Protein AF-0000000076344707 (afdb_homodimer)

Organism: Vanrija humicola (NCBI:txid5417)

Solvent-accessible surface area (backbone atoms only — not comparable to full-atom values): 35032 Å² total; per-residue (Å²): 105,74,56,38,76,46,69,75,68,58,47,36,34,39,40,29,72,68,40,66,71,49,51,37,58,53,41,50,74,71,68,38,60,19,26,30,36,29,16,34,78,44,71,69,40,45,52,50,49,52,52,50,35,61,63,51,31,65,83,36,39,41,46,76,44,46,71,35,41,79,59,27,38,48,68,54,51,52,51,52,50,53,50,38,58,75,49,60,41,52,23,35,33,18,42,28,39,49,30,15,40,38,39,39,31,56,49,21,52,75,68,69,32,55,28,40,35,32,52,47,55,35,61,24,52,70,30,20,30,60,48,59,30,25,54,94,88,36,81,43,75,50,74,40,79,73,38,34,35,57,29,36,43,37,26,44,65,57,45,47,75,54,49,65,86,52,46,53,26,27,48,43,40,23,43,46,31,20,58,36,34,56,60,24,85,55,40,45,63,54,49,44,8,25,24,49,42,33,42,28,44,31,55,52,17,52,59,49,31,68,80,35,63,63,38,64,54,34,48,32,33,35,48,46,22,11,47,44,17,13,39,35,48,50,61,32,65,72,30,61,47,57,49,47,38,49,50,44,28,72,75,68,66,32,58,65,42,54,43,39,40,31,40,39,22,30,38,42,8,52,26,34,66,58,31,43,69,41,40,51,52,50,14,59,45,67,70,49,92,53,59,44,24,54,49,47,46,53,46,38,56,72,70,66,48,68,56,24,38,41,83,60,64,54,53,78,84,47,43,64,56,50,19,54,60,60,41,46,76,87,67,80,44,65,41,81,74,44,46,70,60,43,33,52,42,47,50,28,30,34,74,45,49,77,49,58,80,70,103,73,55,39,76,45,69,77,69,58,46,34,33,39,39,29,73,68,39,67,74,47,50,37,58,52,41,51,76,68,67,40,60,19,24,29,36,28,16,35,79,43,73,69,41,45,52,49,50,53,52,49,35,61,65,51,30,66,84,36,40,40,47,79,44,47,71,37,41,80,58,29,37,47,68,54,51,52,52,52,50,52,51,38,58,74,49,59,40,51,22,36,33,19,41,29,41,51,30,15,40,38,38,41,32,57,49,23,53,76,70,69,31,54,29,39,32,32,52,47,56,37,60,23,54,68,30,20,30,61,46,59,28,24,52,94,86,35,81,44,75,51,74,41,78,72,37,34,34,58,29,36,42,39,27,42,65,57,45,48,75,53,48,67,86,54,46,53,26,27,48,42,39,23,43,48,30,20,58,36,32,55,60,25,86,55,41,46,62,54,50,45,10,24,25,48,43,32,40,28,43,30,56,52,17,53,59,50,32,70,81,35,64,64,39,64,54,35,48,31,31,34,48,45,22,12,47,44,18,12,41,34,50,51,61,31,64,73,30,62,47,55,50,46,40,49,50,44,26,74,74,66,66,34,59,66,43,54,43,39,40,31,40,39,22,30,39,42,8,51,26,34,67,57,33,44,70,43,39,50,52,50,16,61,42,66,70,50,91,53,59,46,24,53,49,47,46,51,49,38,56,72,69,66,48,67,57,24,40,42,84,62,64,54,53,76,85,48,44,62,56,51,19,54,58,62,42,47,77,86,68,77,44,63,39,80,74,43,46,69,59,41,33,53,43,48,51,28,31,33,75,45,50,76,49,59,81,71

Radius of gyration: 26.64 Å; Cα contacts (8 Å, |Δi|>4): 1544; chains: 2; bounding box: 60×80×66 Å

Sequence (716 aa):
MHPFTFEAHIPRTIFGQGTLKQVGEEVKRLGSRRVLLITQDNERQLALAHKVRDIIGADNVAGICADAVMHTPEEVTTKALAYAKSVNADGVVSLGGGSTVGLAKALAVRTGWPHVAVPTTYAGSEATTVLGETVNGLKTTRSDPKILPNTIVYDVDLTLGMPAFLTFPSGINALAHYVEALYSPALNPIIEGVALSGTTEMYSALIKLKDAPTDVDARAEALGGAFAAGVCLAHVGMGLHHKLCHTLGGSFGLPHAETHTVVLPHAMGYNYSAAKGAMQKIERAIGTSEKAPQAFWDFEKKLGTPTSLKELGLKKEDLAKAADLASKAQYPNPAPLDREKLLTLLENAWEGNPPAIMMHPFTFEAHIPRTIFGQGTLKQVGEEVKRLGSRRVLLITQDNERQLALAHKVRDIIGADNVAGICADAVMHTPEEVTTKALAYAKSVNADGVVSLGGGSTVGLAKALAVRTGWPHVAVPTTYAGSEATTVLGETVNGLKTTRSDPKILPNTIVYDVDLTLGMPAFLTFPSGINALAHYVEALYSPALNPIIEGVALSGTTEMYSALIKLKDAPTDVDARAEALGGAFAAGVCLAHVGMGLHHKLCHTLGGSFGLPHAETHTVVLPHAMGYNYSAAKGAMQKIERAIGTSEKAPQAFWDFEKKLGTPTSLKELGLKKEDLAKAADLASKAQYPNPAPLDREKLLTLLENAWEGNPPAIM

InterPro domains:
  IPR001670 Alcohol dehydrogenase, iron-type/glycerol dehydrogenase GldA [PF00465] (12-155)
  IPR034786 Maleylacetate reductase [cd08177] (11-350)
  IPR039697 Iron-type alcohol dehydrogenase-like [PTHR11496] (11-350)
  IPR056798 Fe-containing alcohol dehydrogenase-like, C-terminal [PF25137] (170-350)

Foldseek 3Di:
DADADFDAQFAAEAADAPLLLCLLVVCVVQPWQEEEEFAAPDDVTVVVVVVSCVSNDVRRHLYYHRQQDPQAEPVSLVVVLVSCVVSVGQAYEFEEADSRLQSRLSNCLVRVHAYEYEYLALRLLLGAQKHWHQDPNDIDMDGDSSSHHNYYYYHLVSNLPPDLQRHPLSLLLLLLLLLQLLQFSNNDPVLVVLSLLLLLQSLVLLLVCLVPVRPSVSSSSSNVSSNSSSSSPRTTDGDLLVLLLCLCCSVPVFDRSLSSLQQRLQLCLLLCVLPVVSQVSSCVSNVHPDGNSQVSLVSCVSSVGDHAVQVRPDDPVCLLVSLVSSLPDFDDDSDRRDSVSSSVSNVCRHVRHGHHRD/DADADFDAQFAAEAADAPLLLCLLVVCVVQPWQEEEEFAAPDDVGVVVVVVSCVSNDVRRHLYYHRQFDPQAEPVSLVVVLVVCVVSVGQAYEFGEADSRLQSRLSNCLVRVHAYEYEYLALRLLLGAQKHWHQDPNDIDMDGDSSSHHNYYYYHLVSNLPPDLQRHQLSLLLLLLLLLQLLQFSNNDPVLVVLSLLLLLQSLVLLLVCLVPVRPSVSSSSSNVSSNSSSSSPRRGDGDLLVLLLCLCCSVPVFDRSLSSLQQRLQLCLQLCVLPVVSQVSSCVSNVHPDGNSQVSLVSCVSSVGDHAVQVRPDDPVCLLVSLVSSLPDFDDDSDRRDSVSSSVSNVCSHVRHGHHRD

pLDDT: mean 96.67, std 3.14, range [77.31, 98.94]

Structure (mmCIF, N/CA/C/O backbone):
data_AF-0000000076344707-model_v1
#
loop_
_entity.id
_entity.type
_entity.pdbx_description
1 polymer 'Uncharacterized protein'
#
loop_
_atom_site.group_PDB
_atom_site.id
_atom_site.type_symbol
_atom_site.label_atom_id
_atom_site.label_alt_id
_atom_site.label_comp_id
_atom_site.label_asym_id
_atom_site.label_entity_id
_atom_site.label_seq_id
_atom_site.pdbx_PDB_ins_code
_atom_site.Cartn_x
_atom_site.Cartn_y
_atom_site.Cartn_z
_atom_site.occupancy
_atom_site.B_iso_or_equiv
_atom_site.auth_seq_id
_atom_site.auth_comp_id
_atom_site.auth_asym_id
_atom_site.auth_atom_id
_atom_site.pdbx_PDB_model_num
ATOM 1 N N . MET A 1 1 ? -15.539 1.308 6.672 1 87.31 1 MET A N 1
ATOM 2 C CA . MET A 1 1 ? -14.367 0.447 6.57 1 87.31 1 MET A CA 1
ATOM 3 C C . MET A 1 1 ? -14.328 -0.561 7.715 1 87.31 1 MET A C 1
ATOM 5 O O . MET A 1 1 ? -14.562 -0.203 8.867 1 87.31 1 MET A O 1
ATOM 9 N N . HIS A 1 2 ? -14.102 -1.8 7.398 1 90 2 HIS A N 1
ATOM 10 C CA . HIS A 1 2 ? -14.055 -2.867 8.391 1 90 2 HIS A CA 1
ATOM 11 C C . HIS A 1 2 ? -12.695 -2.916 9.078 1 90 2 HIS A C 1
ATOM 13 O O . HIS A 1 2 ? -11.68 -2.543 8.492 1 90 2 HIS A O 1
ATOM 19 N N . PRO A 1 3 ? -12.719 -3.281 10.445 1 96.62 3 PRO A N 1
ATOM 20 C CA . PRO A 1 3 ? -11.43 -3.469 11.125 1 96.62 3 PRO A CA 1
ATOM 21 C C . PRO A 1 3 ? -10.547 -4.504 10.438 1 96.62 3 PRO A C 1
ATOM 23 O O . PRO A 1 3 ? -11.055 -5.465 9.852 1 96.62 3 PRO A O 1
ATOM 26 N N . PHE A 1 4 ? -9.297 -4.309 10.508 1 97.5 4 PHE A N 1
ATOM 27 C CA . PHE A 1 4 ? -8.375 -5.262 9.898 1 97.5 4 PHE A CA 1
ATOM 28 C C . PHE A 1 4 ? -7.031 -5.242 10.617 1 97.5 4 PHE A C 1
ATOM 30 O O . PHE A 1 4 ? -6.715 -4.289 11.336 1 97.5 4 PHE A O 1
ATOM 37 N N . THR A 1 5 ? -6.273 -6.266 10.641 1 97.81 5 THR A N 1
ATOM 38 C CA . THR A 1 5 ? -4.836 -6.367 10.883 1 97.81 5 THR A CA 1
ATOM 39 C C . THR A 1 5 ? -4.098 -6.715 9.594 1 97.81 5 THR A C 1
ATOM 41 O O . THR A 1 5 ? -4.477 -7.652 8.883 1 97.81 5 THR A O 1
ATOM 44 N N . PHE A 1 6 ? -3.148 -5.938 9.227 1 98.06 6 PHE A N 1
ATOM 45 C CA . PHE A 1 6 ? -2.467 -6.102 7.949 1 98.06 6 PHE A CA 1
ATOM 46 C C . PHE A 1 6 ? -0.962 -6.23 8.148 1 98.06 6 PHE A C 1
ATOM 48 O O . PHE A 1 6 ? -0.353 -5.422 8.852 1 98.06 6 PHE A O 1
ATOM 55 N N . GLU A 1 7 ? -0.339 -7.211 7.652 1 97.69 7 GLU A N 1
ATOM 56 C CA . GLU A 1 7 ? 1.101 -7.418 7.523 1 97.69 7 GLU A CA 1
ATOM 57 C C . GLU A 1 7 ? 1.497 -7.648 6.066 1 97.69 7 GLU A C 1
ATOM 59 O O . GLU A 1 7 ? 1.051 -8.609 5.441 1 97.69 7 GLU A O 1
ATOM 64 N N . ALA A 1 8 ? 2.32 -6.812 5.559 1 97.44 8 ALA A N 1
ATOM 65 C CA . ALA A 1 8 ? 2.67 -6.859 4.141 1 97.44 8 ALA A CA 1
ATOM 66 C C . ALA A 1 8 ? 3.691 -7.961 3.863 1 97.44 8 ALA A C 1
ATOM 68 O O . ALA A 1 8 ? 4.746 -8.008 4.496 1 97.44 8 ALA A O 1
ATOM 69 N N . HIS A 1 9 ? 3.406 -8.852 3.008 1 97.12 9 HIS A N 1
ATOM 70 C CA . HIS A 1 9 ? 4.297 -9.875 2.473 1 97.12 9 HIS A CA 1
ATOM 71 C C . HIS A 1 9 ? 4.453 -9.742 0.962 1 97.12 9 HIS A C 1
ATOM 73 O O . HIS A 1 9 ? 3.799 -10.453 0.198 1 97.12 9 HIS A O 1
ATOM 79 N N . ILE A 1 10 ? 5.332 -8.875 0.527 1 97.94 10 ILE A N 1
ATOM 80 C CA . ILE A 1 10 ? 5.59 -8.586 -0.88 1 97.94 10 ILE A CA 1
ATOM 81 C C . ILE A 1 10 ? 7.09 -8.641 -1.153 1 97.94 10 ILE A C 1
ATOM 83 O O . ILE A 1 10 ? 7.855 -7.844 -0.611 1 97.94 10 ILE A O 1
ATOM 87 N N . PRO A 1 11 ? 7.613 -9.547 -1.947 1 97.75 11 PRO A N 1
ATOM 88 C CA . PRO A 1 11 ? 9.047 -9.656 -2.217 1 97.75 11 PRO A CA 1
ATOM 89 C C . PRO A 1 11 ? 9.594 -8.445 -2.977 1 97.75 11 PRO A C 1
ATOM 91 O O . PRO A 1 11 ? 8.836 -7.746 -3.656 1 97.75 11 PRO A O 1
ATOM 94 N N . ARG A 1 12 ? 10.922 -8.203 -2.758 1 98.44 12 ARG A N 1
ATOM 95 C CA . ARG A 1 12 ? 11.586 -7.316 -3.705 1 98.44 12 ARG A CA 1
ATOM 96 C C . ARG A 1 12 ? 11.297 -7.734 -5.145 1 98.44 12 ARG A C 1
ATOM 98 O O . ARG A 1 12 ? 11.367 -8.914 -5.477 1 98.44 12 ARG A O 1
ATOM 105 N N . THR A 1 13 ? 10.891 -6.773 -6.004 1 98.75 13 THR A N 1
ATOM 106 C CA . THR A 1 13 ? 10.414 -7.113 -7.34 1 98.75 13 THR A CA 1
ATOM 107 C C . THR A 1 13 ? 11.086 -6.238 -8.391 1 98.75 13 THR A C 1
ATOM 109 O O . THR A 1 13 ? 11.055 -5.008 -8.297 1 98.75 13 THR A O 1
ATOM 112 N N . ILE A 1 14 ? 11.758 -6.883 -9.273 1 98.75 14 ILE A N 1
ATOM 113 C CA . ILE A 1 14 ? 12.312 -6.234 -10.453 1 98.75 14 ILE A CA 1
ATOM 114 C C . ILE A 1 14 ? 11.43 -6.527 -11.672 1 98.75 14 ILE A C 1
ATOM 116 O O . ILE A 1 14 ? 11.109 -7.684 -11.945 1 98.75 14 ILE A O 1
ATOM 120 N N . PHE A 1 15 ? 11 -5.484 -12.344 1 98.69 15 PHE A N 1
ATOM 121 C CA . PHE A 1 15 ? 10.047 -5.637 -13.445 1 98.69 15 PHE A CA 1
ATOM 122 C C . PHE A 1 15 ? 10.5 -4.84 -14.664 1 98.69 15 PHE A C 1
ATOM 124 O O . PHE A 1 15 ? 10.906 -3.686 -14.539 1 98.69 15 PHE A O 1
ATOM 131 N N . GLY A 1 16 ? 10.453 -5.445 -15.789 1 98.38 16 GLY A N 1
ATOM 132 C CA . GLY A 1 16 ? 10.734 -4.738 -17.031 1 98.38 16 GLY A CA 1
ATOM 133 C C . GLY A 1 16 ? 11.023 -5.668 -18.203 1 98.38 16 GLY A C 1
ATOM 134 O O . GLY A 1 16 ? 10.688 -6.852 -18.156 1 98.38 16 GLY A O 1
ATOM 135 N N . GLN A 1 17 ? 11.508 -5.145 -19.297 1 98 17 GLN A N 1
ATOM 136 C CA . GLN A 1 17 ? 12.023 -5.898 -20.438 1 98 17 GLN A CA 1
ATOM 137 C C . GLN A 1 17 ? 13.531 -6.113 -20.312 1 98 17 GLN A C 1
ATOM 139 O O . GLN A 1 17 ? 14.266 -5.191 -19.953 1 98 17 GLN A O 1
ATOM 144 N N . GLY A 1 18 ? 13.922 -7.281 -20.5 1 97.94 18 GLY A N 1
ATOM 145 C CA . GLY A 1 18 ? 15.344 -7.578 -20.469 1 97.94 18 GLY A CA 1
ATOM 146 C C . GLY A 1 18 ? 15.891 -7.691 -19.062 1 97.94 18 GLY A C 1
ATOM 147 O O . GLY A 1 18 ? 17.109 -7.672 -18.859 1 97.94 18 GLY A O 1
ATOM 148 N N . THR A 1 19 ? 15.055 -7.805 -18.094 1 98.5 19 THR A N 1
ATOM 149 C CA . THR A 1 19 ? 15.469 -7.793 -16.703 1 98.5 19 THR A CA 1
ATOM 150 C C . THR A 1 19 ? 16.125 -9.117 -16.312 1 98.5 19 THR A C 1
ATOM 152 O O . THR A 1 19 ? 16.75 -9.219 -15.266 1 98.5 19 THR A O 1
ATOM 155 N N . LEU A 1 20 ? 16.016 -10.094 -17.188 1 98.31 20 LEU A N 1
ATOM 156 C CA . LEU A 1 20 ? 16.688 -11.367 -16.953 1 98.31 20 LEU A CA 1
ATOM 157 C C . LEU A 1 20 ? 18.156 -11.164 -16.656 1 98.31 20 LEU A C 1
ATOM 159 O O . LEU A 1 20 ? 18.75 -11.906 -15.859 1 98.31 20 LEU A O 1
ATOM 163 N N . LYS A 1 21 ? 18.75 -10.18 -17.219 1 98.19 21 LYS A N 1
ATOM 164 C CA . LYS A 1 21 ? 20.172 -9.867 -17.062 1 98.19 21 LYS A CA 1
ATOM 165 C C . LYS A 1 21 ? 20.484 -9.469 -15.633 1 98.19 21 LYS A C 1
ATOM 167 O O . LYS A 1 21 ? 21.656 -9.438 -15.234 1 98.19 21 LYS A O 1
ATOM 172 N N . GLN A 1 22 ? 19.484 -9.148 -14.844 1 98.25 22 GLN A N 1
ATOM 173 C CA . GLN A 1 22 ? 19.688 -8.656 -13.484 1 98.25 22 GLN A CA 1
ATOM 174 C C . GLN A 1 22 ? 19.656 -9.805 -12.477 1 98.25 22 GLN A C 1
ATOM 176 O O . GLN A 1 22 ? 19.891 -9.594 -11.281 1 98.25 22 GLN A O 1
ATOM 181 N N . VAL A 1 23 ? 19.391 -11.031 -12.891 1 98.69 23 VAL A N 1
ATOM 182 C CA . VAL A 1 23 ? 19.266 -12.18 -11.992 1 98.69 23 VAL A CA 1
ATOM 183 C C . VAL A 1 23 ? 20.562 -12.398 -11.234 1 98.69 23 VAL A C 1
ATOM 185 O O . VAL A 1 23 ? 20.547 -12.656 -10.023 1 98.69 23 VAL A O 1
ATOM 188 N N . GLY A 1 24 ? 21.703 -12.305 -11.945 1 98.12 24 GLY A N 1
ATOM 189 C CA . GLY A 1 24 ? 22.984 -12.484 -11.305 1 98.12 24 GLY A CA 1
ATOM 190 C C . GLY A 1 24 ? 23.234 -11.5 -10.18 1 98.12 24 GLY A C 1
ATOM 191 O O . GLY A 1 24 ? 23.734 -11.875 -9.117 1 98.12 24 GLY A O 1
ATOM 192 N N . GLU A 1 25 ? 22.906 -10.258 -10.414 1 98.06 25 GLU A N 1
ATOM 193 C CA . GLU A 1 25 ? 23.078 -9.219 -9.406 1 98.06 25 GLU A CA 1
ATOM 194 C C . GLU A 1 25 ? 22.219 -9.492 -8.18 1 98.06 25 GLU A C 1
ATOM 196 O O . GLU A 1 25 ? 22.641 -9.25 -7.047 1 98.06 25 GLU A O 1
ATOM 201 N N . GLU A 1 26 ? 21.016 -9.977 -8.383 1 98.38 26 GLU A N 1
ATOM 202 C CA . GLU A 1 26 ? 20.125 -10.281 -7.266 1 98.38 26 GLU A CA 1
ATOM 203 C C . GLU A 1 26 ? 20.625 -11.469 -6.461 1 98.38 26 GLU A C 1
ATOM 205 O O . GLU A 1 26 ? 20.531 -11.484 -5.23 1 98.38 26 GLU A O 1
ATOM 210 N N . VAL A 1 27 ? 21.172 -12.469 -7.184 1 98.44 27 VAL A N 1
ATOM 211 C CA . VAL A 1 27 ? 21.766 -13.625 -6.52 1 98.44 27 VAL A CA 1
ATOM 212 C C . VAL A 1 27 ? 22.906 -13.164 -5.625 1 98.44 27 VAL A C 1
ATOM 214 O O . VAL A 1 27 ? 23 -13.555 -4.457 1 98.44 27 VAL A O 1
ATOM 217 N N . LYS A 1 28 ? 23.766 -12.297 -6.133 1 97.88 28 LYS A N 1
ATOM 218 C CA . LYS A 1 28 ? 24.891 -11.758 -5.383 1 97.88 28 LYS A CA 1
ATOM 219 C C . LYS A 1 28 ? 24.422 -10.938 -4.188 1 97.88 28 LYS A C 1
ATOM 221 O O . LYS A 1 28 ? 24.984 -11.047 -3.092 1 97.88 28 LYS A O 1
ATOM 226 N N . ARG A 1 29 ? 23.438 -10.109 -4.414 1 97.88 29 ARG A N 1
ATOM 227 C CA . ARG A 1 29 ? 22.891 -9.266 -3.365 1 97.88 29 ARG A CA 1
ATOM 228 C C . ARG A 1 29 ? 22.422 -10.094 -2.176 1 97.88 29 ARG A C 1
ATOM 230 O O . ARG A 1 29 ? 22.547 -9.672 -1.025 1 97.88 29 ARG A O 1
ATOM 237 N N . LEU A 1 30 ? 21.906 -11.344 -2.453 1 98.31 30 LEU A N 1
ATOM 238 C CA . LEU A 1 30 ? 21.344 -12.211 -1.423 1 98.31 30 LEU A CA 1
ATOM 239 C C . LEU A 1 30 ? 22.438 -13.062 -0.783 1 98.31 30 LEU A C 1
ATOM 241 O O . LEU A 1 30 ? 22.172 -13.812 0.16 1 98.31 30 LEU A O 1
ATOM 245 N N . GLY A 1 31 ? 23.625 -13.031 -1.355 1 97.88 31 GLY A N 1
ATOM 246 C CA . GLY A 1 31 ? 24.781 -13.68 -0.734 1 97.88 31 GLY A CA 1
ATOM 247 C C . GLY A 1 31 ? 24.969 -15.109 -1.188 1 97.88 31 GLY A C 1
ATOM 248 O O . GLY A 1 31 ? 25.797 -15.836 -0.624 1 97.88 31 GLY A O 1
ATOM 249 N N . SER A 1 32 ? 24.203 -15.531 -2.176 1 97.5 32 SER A N 1
ATOM 250 C CA . SER A 1 32 ? 24.359 -16.891 -2.686 1 97.5 32 SER A CA 1
ATOM 251 C C . SER A 1 32 ? 25.562 -16.984 -3.629 1 97.5 32 SER A C 1
ATOM 253 O O . SER A 1 32 ? 25.812 -16.062 -4.406 1 97.5 32 SER A O 1
ATOM 255 N N . ARG A 1 33 ? 26.312 -18.109 -3.594 1 96.69 33 ARG A N 1
ATOM 256 C CA . ARG A 1 33 ? 27.516 -18.281 -4.395 1 96.69 33 ARG A CA 1
ATOM 257 C C . ARG A 1 33 ? 27.328 -19.422 -5.406 1 96.69 33 ARG A C 1
ATOM 259 O O . ARG A 1 33 ? 27.984 -19.438 -6.449 1 96.69 33 ARG A O 1
ATOM 266 N N . ARG A 1 34 ? 26.516 -20.344 -5.102 1 97.88 34 ARG A N 1
ATOM 267 C CA . ARG A 1 34 ? 26.266 -21.516 -5.945 1 97.88 34 ARG A CA 1
ATOM 268 C C . ARG A 1 34 ? 24.781 -21.875 -5.977 1 97.88 34 ARG A C 1
ATOM 270 O O . ARG A 1 34 ? 24.359 -22.797 -5.297 1 97.88 34 ARG A O 1
ATOM 277 N N . VAL A 1 35 ? 24.078 -21.25 -6.867 1 98.81 35 VAL A N 1
ATOM 278 C CA . VAL A 1 35 ? 22.625 -21.406 -6.848 1 98.81 35 VAL A CA 1
ATOM 279 C C . VAL A 1 35 ? 22.219 -22.625 -7.664 1 98.81 35 VAL A C 1
ATOM 281 O O . VAL A 1 35 ? 22.891 -22.984 -8.641 1 98.81 35 VAL A O 1
ATOM 284 N N . LEU A 1 36 ? 21.219 -23.297 -7.203 1 98.88 36 LEU A N 1
ATOM 285 C CA . LEU A 1 36 ? 20.547 -24.344 -7.984 1 98.88 36 LEU A CA 1
ATOM 286 C C . LEU A 1 36 ? 19.438 -23.766 -8.836 1 98.88 36 LEU A C 1
ATOM 288 O O . LEU A 1 36 ? 18.562 -23.062 -8.328 1 98.88 36 LEU A O 1
ATOM 292 N N . LEU A 1 37 ? 19.5 -23.969 -10.148 1 98.88 37 LEU A N 1
ATOM 293 C CA . LEU A 1 37 ? 18.422 -23.562 -11.039 1 98.88 37 LEU A CA 1
ATOM 294 C C . LEU A 1 37 ? 17.328 -24.609 -11.078 1 98.88 37 LEU A C 1
ATOM 296 O O . LEU A 1 37 ? 17.594 -25.781 -11.32 1 98.88 37 LEU A O 1
ATOM 300 N N . ILE A 1 38 ? 16.172 -24.188 -10.711 1 98.88 38 ILE A N 1
ATOM 301 C CA . ILE A 1 38 ? 15.016 -25.094 -10.719 1 98.88 38 ILE A CA 1
ATOM 302 C C . ILE A 1 38 ? 14.133 -24.781 -11.93 1 98.88 38 ILE A C 1
ATOM 304 O O . ILE A 1 38 ? 13.773 -23.641 -12.172 1 98.88 38 ILE A O 1
ATOM 308 N N . THR A 1 39 ? 13.75 -25.797 -12.68 1 98.44 39 THR A N 1
ATOM 309 C CA . THR A 1 39 ? 12.93 -25.625 -13.875 1 98.44 39 THR A CA 1
ATOM 310 C C . THR A 1 39 ? 12.203 -26.922 -14.227 1 98.44 39 THR A C 1
ATOM 312 O O . THR A 1 39 ? 12.18 -27.859 -13.422 1 98.44 39 THR A O 1
ATOM 315 N N . GLN A 1 40 ? 11.461 -26.906 -15.336 1 97.31 40 GLN A N 1
ATOM 316 C CA . GLN A 1 40 ? 10.797 -28.094 -15.875 1 97.31 40 GLN A CA 1
ATOM 317 C C . GLN A 1 40 ? 11.625 -28.734 -16.984 1 97.31 40 GLN A C 1
ATOM 319 O O . GLN A 1 40 ? 12.453 -28.062 -17.609 1 97.31 40 GLN A O 1
ATOM 324 N N . ASP A 1 41 ? 11.352 -30.047 -17.141 1 96.69 41 ASP A N 1
ATOM 325 C CA . ASP A 1 41 ? 12.102 -30.797 -18.156 1 96.69 41 ASP A CA 1
ATOM 326 C C . ASP A 1 41 ? 11.453 -30.656 -19.531 1 96.69 41 ASP A C 1
ATOM 328 O O . ASP A 1 41 ? 10.836 -31.609 -20.016 1 96.69 41 ASP A O 1
ATOM 332 N N . ASN A 1 42 ? 11.57 -29.562 -20.156 1 94.19 42 ASN A N 1
ATOM 333 C CA . ASN A 1 42 ? 11.211 -29.359 -21.547 1 94.19 42 ASN A CA 1
ATOM 334 C C . ASN A 1 42 ? 12.188 -28.422 -22.25 1 94.19 42 ASN A C 1
ATOM 336 O O . ASN A 1 42 ? 12.961 -27.719 -21.578 1 94.19 42 ASN A O 1
ATOM 340 N N . GLU A 1 43 ? 12.219 -28.453 -23.5 1 95.31 43 GLU A N 1
ATOM 341 C CA . GLU A 1 43 ? 13.234 -27.781 -24.312 1 95.31 43 GLU A CA 1
ATOM 342 C C . GLU A 1 43 ? 13.297 -26.281 -24 1 95.31 43 GLU A C 1
ATOM 344 O O . GLU A 1 43 ? 14.375 -25.734 -23.75 1 95.31 43 GLU A O 1
ATOM 349 N N . ARG A 1 44 ? 12.188 -25.688 -23.938 1 93.62 44 ARG A N 1
ATOM 350 C CA . ARG A 1 44 ? 12.117 -24.25 -23.734 1 93.62 44 ARG A CA 1
ATOM 351 C C . ARG A 1 44 ? 12.664 -23.859 -22.359 1 93.62 44 ARG A C 1
ATOM 353 O O . ARG A 1 44 ? 13.477 -22.938 -22.25 1 93.62 44 ARG A O 1
ATOM 360 N N . GLN A 1 45 ? 12.273 -24.547 -21.391 1 95.69 45 GLN A N 1
ATOM 361 C CA . GLN A 1 45 ? 12.664 -24.25 -20.016 1 95.69 45 GLN A CA 1
ATOM 362 C C . GLN A 1 45 ? 14.133 -24.562 -19.781 1 95.69 45 GLN A C 1
ATOM 364 O O . GLN A 1 45 ? 14.82 -23.844 -19.047 1 95.69 45 GLN A O 1
ATOM 369 N N . LEU A 1 46 ? 14.578 -25.625 -20.359 1 97.69 46 LEU A N 1
ATOM 370 C CA . LEU A 1 46 ? 15.992 -25.953 -20.234 1 97.69 46 LEU A CA 1
ATOM 371 C C . LEU A 1 46 ? 16.859 -24.922 -20.938 1 97.69 46 LEU A C 1
ATOM 373 O O . LEU A 1 46 ? 17.922 -24.547 -20.438 1 97.69 46 LEU A O 1
ATOM 377 N N . ALA A 1 47 ? 16.406 -24.453 -22.109 1 97.75 47 ALA A N 1
ATOM 378 C CA . ALA A 1 47 ? 17.125 -23.391 -22.797 1 97.75 47 ALA A CA 1
ATOM 379 C C . ALA A 1 47 ? 17.219 -22.141 -21.953 1 97.75 47 ALA A C 1
ATOM 381 O O . ALA A 1 47 ? 18.266 -21.5 -21.891 1 97.75 47 ALA A O 1
ATOM 382 N N . LEU A 1 48 ? 16.125 -21.844 -21.297 1 97.88 48 LEU A N 1
ATOM 383 C CA . LEU A 1 48 ? 16.109 -20.688 -20.391 1 97.88 48 LEU A CA 1
ATOM 384 C C . LEU A 1 48 ? 17.078 -20.891 -19.234 1 97.88 48 LEU A C 1
ATOM 386 O O . LEU A 1 48 ? 17.797 -19.953 -18.859 1 97.88 48 LEU A O 1
ATOM 390 N N . ALA A 1 49 ? 17.109 -22.047 -18.703 1 98.5 49 ALA A N 1
ATOM 391 C CA . ALA A 1 49 ? 18.016 -22.344 -17.594 1 98.5 49 ALA A CA 1
ATOM 392 C C . ALA A 1 49 ? 19.469 -22.172 -18.016 1 98.5 49 ALA A C 1
ATOM 394 O O . ALA A 1 49 ? 20.281 -21.625 -17.266 1 98.5 49 ALA A O 1
ATOM 395 N N . HIS A 1 50 ? 19.797 -22.641 -19.172 1 98.31 50 HIS A N 1
ATOM 396 C CA . HIS A 1 50 ? 21.156 -22.484 -19.688 1 98.31 50 HIS A CA 1
ATOM 397 C C . HIS A 1 50 ? 21.5 -21.016 -19.891 1 98.31 50 HIS A C 1
ATOM 399 O O . HIS A 1 50 ? 22.609 -20.578 -19.578 1 98.31 50 HIS A O 1
ATOM 405 N N . LYS A 1 51 ? 20.547 -20.328 -20.422 1 98.19 51 LYS A N 1
ATOM 406 C CA . LYS A 1 51 ? 20.75 -18.906 -20.625 1 98.19 51 LYS A CA 1
ATOM 407 C C . LYS A 1 51 ? 21.016 -18.203 -19.297 1 98.19 51 LYS A C 1
ATOM 409 O O . LYS A 1 51 ? 21.922 -17.375 -19.203 1 98.19 51 LYS A O 1
ATOM 414 N N . VAL A 1 52 ? 20.25 -18.5 -18.297 1 98.56 52 VAL A N 1
ATOM 415 C CA . VAL A 1 52 ? 20.391 -17.875 -16.984 1 98.56 52 VAL A CA 1
ATOM 416 C C . VAL A 1 52 ? 21.719 -18.297 -16.359 1 98.56 52 VAL A C 1
ATOM 418 O O . VAL A 1 52 ? 22.375 -17.5 -15.688 1 98.56 52 VAL A O 1
ATOM 421 N N . ARG A 1 53 ? 22.062 -19.531 -16.578 1 98.38 53 ARG A N 1
ATOM 422 C CA . ARG A 1 53 ? 23.375 -19.984 -16.109 1 98.38 53 ARG A CA 1
ATOM 423 C C . ARG A 1 53 ? 24.484 -19.109 -16.688 1 98.38 53 ARG A C 1
ATOM 425 O O . ARG A 1 53 ? 25.406 -18.719 -15.961 1 98.38 53 ARG A O 1
ATOM 432 N N . ASP A 1 54 ? 24.375 -18.797 -17.906 1 97.94 54 ASP A N 1
ATOM 433 C CA . ASP A 1 54 ? 25.375 -17.969 -18.562 1 97.94 54 ASP A CA 1
ATOM 434 C C . ASP A 1 54 ? 25.359 -16.547 -18 1 97.94 54 ASP A C 1
ATOM 436 O O . ASP A 1 54 ? 26.422 -15.922 -17.859 1 97.94 54 ASP A O 1
ATOM 440 N N . ILE A 1 55 ? 24.219 -16.078 -17.734 1 97.56 55 ILE A N 1
ATOM 441 C CA . ILE A 1 55 ? 24.062 -14.727 -17.203 1 97.56 55 ILE A CA 1
ATOM 442 C C . ILE A 1 55 ? 24.688 -14.641 -15.82 1 97.56 55 ILE A C 1
ATOM 444 O O . ILE A 1 55 ? 25.422 -13.695 -15.516 1 97.56 55 ILE A O 1
ATOM 448 N N . ILE A 1 56 ? 24.438 -15.633 -14.984 1 97.88 56 ILE A N 1
ATOM 449 C CA . ILE A 1 56 ? 24.938 -15.656 -13.617 1 97.88 56 ILE A CA 1
ATOM 450 C C . ILE A 1 56 ? 26.422 -15.969 -13.609 1 97.88 56 ILE A C 1
ATOM 452 O O . ILE A 1 56 ? 27.172 -15.43 -12.789 1 97.88 56 ILE A O 1
ATOM 456 N N . GLY A 1 57 ? 26.859 -16.75 -14.508 1 96.75 57 GLY A N 1
ATOM 457 C CA . GLY A 1 57 ? 28.188 -17.344 -14.539 1 96.75 57 GLY A CA 1
ATOM 458 C C . GLY A 1 57 ? 28.219 -18.781 -14.078 1 96.75 57 GLY A C 1
ATOM 459 O O . GLY A 1 57 ? 27.703 -19.109 -13 1 96.75 57 GLY A O 1
ATOM 460 N N . ALA A 1 58 ? 28.828 -19.625 -14.836 1 94 58 ALA A N 1
ATOM 461 C CA . ALA A 1 58 ? 28.828 -21.062 -14.609 1 94 58 ALA A CA 1
ATOM 462 C C . ALA A 1 58 ? 29.391 -21.406 -13.227 1 94 58 ALA A C 1
ATOM 464 O O . ALA A 1 58 ? 28.922 -22.344 -12.586 1 94 58 ALA A O 1
ATOM 465 N N . ASP A 1 59 ? 30.234 -20.641 -12.742 1 95.12 59 ASP A N 1
ATOM 466 C CA . ASP A 1 59 ? 30.891 -20.891 -11.461 1 95.12 59 ASP A CA 1
ATOM 467 C C . ASP A 1 59 ? 29.938 -20.609 -10.297 1 95.12 59 ASP A C 1
ATOM 469 O O . ASP A 1 59 ? 30.172 -21.062 -9.172 1 95.12 59 ASP A O 1
ATOM 473 N N . ASN A 1 60 ? 28.891 -19.906 -10.578 1 97.38 60 ASN A N 1
ATOM 474 C CA . ASN A 1 60 ? 27.953 -19.531 -9.531 1 97.38 60 ASN A CA 1
ATOM 475 C C . ASN A 1 60 ? 26.641 -20.312 -9.641 1 97.38 60 ASN A C 1
ATOM 477 O O . ASN A 1 60 ? 25.656 -19.969 -8.992 1 97.38 60 ASN A O 1
ATOM 481 N N . VAL A 1 61 ? 26.672 -21.297 -10.445 1 98.5 61 VAL A N 1
ATOM 482 C CA . VAL A 1 61 ? 25.547 -22.203 -10.594 1 98.5 61 VAL A CA 1
ATOM 483 C C . VAL A 1 61 ? 25.953 -23.609 -10.203 1 98.5 61 VAL A C 1
ATOM 485 O O . VAL A 1 61 ? 26.859 -24.188 -10.805 1 98.5 61 VAL A O 1
ATOM 488 N N . ALA A 1 62 ? 25.312 -24.109 -9.195 1 98.56 62 ALA A N 1
ATOM 489 C CA . ALA A 1 62 ? 25.625 -25.438 -8.68 1 98.56 62 ALA A CA 1
ATOM 490 C C . ALA A 1 62 ? 25.125 -26.516 -9.633 1 98.56 62 ALA A C 1
ATOM 492 O O . ALA A 1 62 ? 25.719 -27.594 -9.719 1 98.56 62 ALA A O 1
ATOM 493 N N . GLY A 1 63 ? 24.016 -26.281 -10.297 1 98.5 63 GLY A N 1
ATOM 494 C CA . GLY A 1 63 ? 23.406 -27.234 -11.211 1 98.5 63 GLY A CA 1
ATOM 495 C C . GLY A 1 63 ? 22.016 -26.812 -11.664 1 98.5 63 GLY A C 1
ATOM 496 O O . GLY A 1 63 ? 21.531 -25.75 -11.281 1 98.5 63 GLY A O 1
ATOM 497 N N . ILE A 1 64 ? 21.469 -27.656 -12.555 1 98.56 64 ILE A N 1
ATOM 498 C CA . ILE A 1 64 ? 20.109 -27.484 -13.047 1 98.56 64 ILE A CA 1
ATOM 499 C C . ILE A 1 64 ? 19.25 -28.656 -12.609 1 98.56 64 ILE A C 1
ATOM 501 O O . ILE A 1 64 ? 19.594 -29.812 -12.867 1 98.56 64 ILE A O 1
ATOM 505 N N . CYS A 1 65 ? 18.25 -28.328 -11.828 1 98.75 65 CYS A N 1
ATOM 506 C CA . CYS A 1 65 ? 17.25 -29.297 -11.438 1 98.75 65 CYS A CA 1
ATOM 507 C C . CYS A 1 65 ? 15.984 -29.141 -12.289 1 98.75 65 CYS A C 1
ATOM 509 O O . CYS A 1 65 ? 15.219 -28.203 -12.102 1 98.75 65 CYS A O 1
ATOM 511 N N . ALA A 1 66 ? 15.703 -30.094 -13.172 1 98.31 66 ALA A N 1
ATOM 512 C CA . ALA A 1 66 ? 14.594 -30.016 -14.117 1 98.31 66 ALA A CA 1
ATOM 513 C C . ALA A 1 66 ? 13.445 -30.922 -13.695 1 98.31 66 ALA A C 1
ATOM 515 O O . ALA A 1 66 ? 12.742 -31.484 -14.547 1 98.31 66 ALA A O 1
ATOM 516 N N . ASP A 1 67 ? 13.273 -31.047 -12.391 1 97.19 67 ASP A N 1
ATOM 517 C CA . ASP A 1 67 ? 12.352 -32.062 -11.898 1 97.19 67 ASP A CA 1
ATOM 518 C C . ASP A 1 67 ? 11.008 -31.453 -11.531 1 97.19 67 ASP A C 1
ATOM 520 O O . ASP A 1 67 ? 10.125 -32.125 -11.016 1 97.19 67 ASP A O 1
ATOM 524 N N . ALA A 1 68 ? 10.82 -30.141 -11.758 1 96.5 68 ALA A N 1
ATOM 525 C CA . ALA A 1 68 ? 9.586 -29.5 -11.32 1 96.5 68 ALA A CA 1
ATOM 526 C C . ALA A 1 68 ? 8.375 -30.109 -12.023 1 96.5 68 ALA A C 1
ATOM 528 O O . ALA A 1 68 ? 8.359 -30.234 -13.25 1 96.5 68 ALA A O 1
ATOM 529 N N . VAL A 1 69 ? 7.453 -30.5 -11.234 1 92.81 69 VAL A N 1
ATOM 530 C CA . VAL A 1 69 ? 6.199 -31.047 -11.75 1 92.81 69 VAL A CA 1
ATOM 531 C C . VAL A 1 69 ? 5.027 -30.469 -10.953 1 92.81 69 VAL A C 1
ATOM 533 O O . VAL A 1 69 ? 5.223 -29.891 -9.883 1 92.81 69 VAL A O 1
ATOM 536 N N . MET A 1 70 ? 3.822 -30.625 -11.445 1 86.31 70 MET A N 1
ATOM 537 C CA . MET A 1 70 ? 2.613 -30.109 -10.812 1 86.31 70 MET A CA 1
ATOM 538 C C . MET A 1 70 ? 2.426 -30.703 -9.422 1 86.31 70 MET A C 1
ATOM 540 O O . MET A 1 70 ? 2.729 -31.875 -9.195 1 86.31 70 MET A O 1
ATOM 544 N N . HIS A 1 71 ? 1.951 -29.938 -8.461 1 85.94 71 HIS A N 1
ATOM 545 C CA . HIS A 1 71 ? 1.497 -30.297 -7.117 1 85.94 71 HIS A CA 1
ATOM 546 C C . HIS A 1 71 ? 2.676 -30.531 -6.184 1 85.94 71 HIS A C 1
ATOM 548 O O . HIS A 1 71 ? 2.492 -30.984 -5.051 1 85.94 71 HIS A O 1
ATOM 554 N N . THR A 1 72 ? 3.893 -30.375 -6.641 1 93.56 72 THR A N 1
ATOM 555 C CA . THR A 1 72 ? 5.098 -30.422 -5.82 1 93.56 72 THR A CA 1
ATOM 556 C C . THR A 1 72 ? 5.086 -31.641 -4.902 1 93.56 72 THR A C 1
ATOM 558 O O . THR A 1 72 ? 5.078 -31.5 -3.678 1 93.56 72 THR A O 1
ATOM 561 N N . PRO A 1 73 ? 5.121 -32.844 -5.488 1 94.81 73 PRO A N 1
ATOM 562 C CA . PRO A 1 73 ? 5.137 -34.062 -4.66 1 94.81 73 PRO A CA 1
ATOM 563 C C . PRO A 1 73 ? 6.355 -34.125 -3.738 1 94.81 73 PRO A C 1
ATOM 565 O O . PRO A 1 73 ? 7.457 -33.75 -4.137 1 94.81 73 PRO A O 1
ATOM 568 N N . GLU A 1 74 ? 6.105 -34.625 -2.568 1 95.88 74 GLU A N 1
ATOM 569 C CA . GLU A 1 74 ? 7.164 -34.688 -1.568 1 95.88 74 GLU A CA 1
ATOM 570 C C . GLU A 1 74 ? 8.352 -35.5 -2.08 1 95.88 74 GLU A C 1
ATOM 572 O O . GLU A 1 74 ? 9.508 -35.188 -1.772 1 95.88 74 GLU A O 1
ATOM 577 N N . GLU A 1 75 ? 8.07 -36.5 -2.832 1 96.75 75 GLU A N 1
ATOM 578 C CA . GLU A 1 75 ? 9.141 -37.344 -3.369 1 96.75 75 GLU A CA 1
ATOM 579 C C . GLU A 1 75 ? 10.039 -36.562 -4.309 1 96.75 75 GLU A C 1
ATOM 581 O O . GLU A 1 75 ? 11.258 -36.75 -4.336 1 96.75 75 GLU A O 1
ATOM 586 N N . VAL A 1 76 ? 9.445 -35.688 -5.086 1 97.5 76 VAL A N 1
ATOM 587 C CA . VAL A 1 76 ? 10.203 -34.844 -5.996 1 97.5 76 VAL A CA 1
ATOM 588 C C . VAL A 1 76 ? 11.055 -33.875 -5.191 1 97.5 76 VAL A C 1
ATOM 590 O O . VAL A 1 76 ? 12.227 -33.656 -5.508 1 97.5 76 VAL A O 1
ATOM 593 N N . THR A 1 77 ? 10.508 -33.312 -4.125 1 98.06 77 THR A N 1
ATOM 594 C CA . THR A 1 77 ? 11.219 -32.375 -3.254 1 98.06 77 THR A CA 1
ATOM 595 C C . THR A 1 77 ? 12.414 -33.062 -2.6 1 98.06 77 THR A C 1
ATOM 597 O O . THR A 1 77 ? 13.508 -32.5 -2.549 1 98.06 77 THR A O 1
ATOM 600 N N . THR A 1 78 ? 12.18 -34.25 -2.148 1 97.88 78 THR A N 1
ATOM 601 C CA . THR A 1 78 ? 13.242 -35.031 -1.492 1 97.88 78 THR A CA 1
ATOM 602 C C . THR A 1 78 ? 14.383 -35.312 -2.461 1 97.88 78 THR A C 1
ATOM 604 O O . THR A 1 78 ? 15.555 -35.125 -2.113 1 97.88 78 THR A O 1
ATOM 607 N N . LYS A 1 79 ? 13.977 -35.688 -3.607 1 98.25 79 LYS A N 1
ATOM 608 C CA . LYS A 1 79 ? 14.969 -35.969 -4.648 1 98.25 79 LYS A CA 1
ATOM 609 C C . LYS A 1 79 ? 15.758 -34.688 -4.98 1 98.25 79 LYS A C 1
ATOM 611 O O . LYS A 1 79 ? 16.984 -34.75 -5.102 1 98.25 79 LYS A O 1
ATOM 616 N N . ALA A 1 80 ? 15.102 -33.625 -5.168 1 98.56 80 ALA A N 1
ATOM 617 C CA . ALA A 1 80 ? 15.727 -32.344 -5.496 1 98.56 80 ALA A CA 1
ATOM 618 C C . ALA A 1 80 ? 16.656 -31.906 -4.379 1 98.56 80 ALA A C 1
ATOM 620 O O . ALA A 1 80 ? 17.734 -31.344 -4.641 1 98.56 80 ALA A O 1
ATOM 621 N N . LEU A 1 81 ? 16.25 -32.062 -3.119 1 98.38 81 LEU A N 1
ATOM 622 C CA . LEU A 1 81 ? 17.078 -31.703 -1.972 1 98.38 81 LEU A CA 1
ATOM 623 C C . LEU A 1 81 ? 18.375 -32.531 -1.956 1 98.38 81 LEU A C 1
ATOM 625 O O . LEU A 1 81 ? 19.438 -31.984 -1.672 1 98.38 81 LEU A O 1
ATOM 629 N N . ALA A 1 82 ? 18.234 -33.812 -2.184 1 98.5 82 ALA A N 1
ATOM 630 C CA . ALA A 1 82 ? 19.406 -34.656 -2.238 1 98.5 82 ALA A CA 1
ATOM 631 C C . ALA A 1 82 ? 20.375 -34.219 -3.318 1 98.5 82 ALA A C 1
ATOM 633 O O . ALA A 1 82 ? 21.594 -34.156 -3.09 1 98.5 82 ALA A O 1
ATOM 634 N N . TYR A 1 83 ? 19.828 -33.906 -4.457 1 98.5 83 TYR A N 1
ATOM 635 C CA . TYR A 1 83 ? 20.656 -33.406 -5.547 1 98.5 83 TYR A CA 1
ATOM 636 C C . TYR A 1 83 ? 21.328 -32.094 -5.164 1 98.5 83 TYR A C 1
ATOM 638 O O . TYR A 1 83 ? 22.531 -31.906 -5.371 1 98.5 83 TYR A O 1
ATOM 646 N N . ALA A 1 84 ? 20.578 -31.188 -4.617 1 98.5 84 ALA A N 1
ATOM 647 C CA . ALA A 1 84 ? 21.109 -29.891 -4.195 1 98.5 84 ALA A CA 1
ATOM 648 C C . ALA A 1 84 ? 22.281 -30.062 -3.244 1 98.5 84 ALA A C 1
ATOM 650 O O . ALA A 1 84 ? 23.297 -29.359 -3.361 1 98.5 84 ALA A O 1
ATOM 651 N N . LYS A 1 85 ? 22.125 -30.922 -2.338 1 97.5 85 LYS A N 1
ATOM 652 C CA . LYS A 1 85 ? 23.188 -31.203 -1.38 1 97.5 85 LYS A CA 1
ATOM 653 C C . LYS A 1 85 ? 24.422 -31.766 -2.078 1 97.5 85 LYS A C 1
ATOM 655 O O . LYS A 1 85 ? 25.547 -31.406 -1.752 1 97.5 85 LYS A O 1
ATOM 660 N N . SER A 1 86 ? 24.203 -32.625 -2.928 1 98.38 86 SER A N 1
ATOM 661 C CA . SER A 1 86 ? 25.297 -33.312 -3.625 1 98.38 86 SER A CA 1
ATOM 662 C C . SER A 1 86 ? 26.141 -32.312 -4.418 1 98.38 86 SER A C 1
ATOM 664 O O . SER A 1 86 ? 27.328 -32.531 -4.648 1 98.38 86 SER A O 1
ATOM 666 N N . VAL A 1 87 ? 25.578 -31.203 -4.824 1 97.94 87 VAL A N 1
ATOM 667 C CA . VAL A 1 87 ? 26.312 -30.234 -5.641 1 97.94 87 VAL A CA 1
ATOM 668 C C . VAL A 1 87 ? 26.641 -29 -4.805 1 97.94 87 VAL A C 1
ATOM 670 O O . VAL A 1 87 ? 27.094 -27.984 -5.34 1 97.94 87 VAL A O 1
ATOM 673 N N . ASN A 1 88 ? 26.344 -28.969 -3.561 1 97.88 88 ASN A N 1
ATOM 674 C CA . ASN A 1 88 ? 26.672 -27.922 -2.592 1 97.88 88 ASN A CA 1
ATOM 675 C C . ASN A 1 88 ? 26 -26.609 -2.943 1 97.88 88 ASN A C 1
ATOM 677 O O . ASN A 1 88 ? 26.656 -25.562 -2.98 1 97.88 88 ASN A O 1
ATOM 681 N N . ALA A 1 89 ? 24.734 -26.688 -3.223 1 98.62 89 ALA A N 1
ATOM 682 C CA . ALA A 1 89 ? 23.969 -25.469 -3.496 1 98.62 89 ALA A CA 1
ATOM 683 C C . ALA A 1 89 ? 23.75 -24.672 -2.221 1 98.62 89 ALA A C 1
ATOM 685 O O . ALA A 1 89 ? 23.781 -25.219 -1.118 1 98.62 8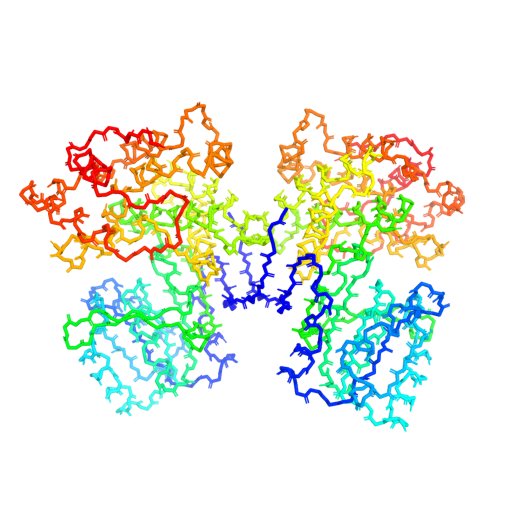9 ALA A O 1
ATOM 686 N N . ASP A 1 90 ? 23.594 -23.312 -2.365 1 98.69 90 ASP A N 1
ATOM 687 C CA . ASP A 1 90 ? 23.344 -22.453 -1.207 1 98.69 90 ASP A CA 1
ATOM 688 C C . ASP A 1 90 ? 22.234 -21.453 -1.487 1 98.69 90 ASP A C 1
ATOM 690 O O . ASP A 1 90 ? 22.078 -20.469 -0.765 1 98.69 90 ASP A O 1
ATOM 694 N N . GLY A 1 91 ? 21.469 -21.641 -2.555 1 98.69 91 GLY A N 1
ATOM 695 C CA . GLY A 1 91 ? 20.328 -20.828 -2.99 1 98.69 91 GLY A CA 1
ATOM 696 C C . GLY A 1 91 ? 19.578 -21.438 -4.152 1 98.69 91 GLY A C 1
ATOM 697 O O . GLY A 1 91 ? 20.016 -22.438 -4.73 1 98.69 91 GLY A O 1
ATOM 698 N N . VAL A 1 92 ? 18.453 -20.922 -4.43 1 98.88 92 VAL A N 1
ATOM 699 C CA . VAL A 1 92 ? 17.688 -21.453 -5.547 1 98.88 92 VAL A CA 1
ATOM 700 C C . VAL A 1 92 ? 17.203 -20.312 -6.438 1 98.88 92 VAL A C 1
ATOM 702 O O . VAL A 1 92 ? 16.906 -19.219 -5.949 1 98.88 92 VAL A O 1
ATOM 705 N N . VAL A 1 93 ? 17.172 -20.516 -7.715 1 98.88 93 VAL A N 1
ATOM 706 C CA . VAL A 1 93 ? 16.547 -19.688 -8.727 1 98.88 93 VAL A CA 1
ATOM 707 C C . VAL A 1 93 ? 15.5 -20.5 -9.492 1 98.88 93 VAL A C 1
ATOM 709 O O . VAL A 1 93 ? 15.836 -21.484 -10.148 1 98.88 93 VAL A O 1
ATOM 712 N N . SER A 1 94 ? 14.297 -20.109 -9.32 1 98.88 94 SER A N 1
ATOM 713 C CA . SER A 1 94 ? 13.258 -20.812 -10.07 1 98.88 94 SER A CA 1
ATOM 714 C C . SER A 1 94 ? 12.969 -20.109 -11.391 1 98.88 94 SER A C 1
ATOM 716 O O . SER A 1 94 ? 12.891 -18.891 -11.445 1 98.88 94 SER A O 1
ATOM 718 N N . LEU A 1 95 ? 12.906 -20.891 -12.438 1 98.44 95 LEU A N 1
ATOM 719 C CA . LEU A 1 95 ? 12.648 -20.422 -13.797 1 98.44 95 LEU A CA 1
ATOM 720 C C . LEU A 1 95 ? 11.414 -21.109 -14.383 1 98.44 95 LEU A C 1
ATOM 722 O O . LEU A 1 95 ? 11.531 -22.156 -15.031 1 98.44 95 LEU A O 1
ATOM 726 N N . GLY A 1 96 ? 10.305 -20.516 -14.227 1 96.31 96 GLY A N 1
ATOM 727 C CA . GLY A 1 96 ? 9.117 -21.172 -14.742 1 96.31 96 GLY A CA 1
ATOM 728 C C . GLY A 1 96 ? 7.836 -20.719 -14.062 1 96.31 96 GLY A C 1
ATOM 729 O O . GLY A 1 96 ? 7.742 -19.578 -13.609 1 96.31 96 GLY A O 1
ATOM 730 N N . GLY A 1 97 ? 6.812 -21.562 -14.148 1 93.62 97 GLY A N 1
ATOM 731 C CA . GLY A 1 97 ? 5.512 -21.234 -13.578 1 93.62 97 GLY A CA 1
ATOM 732 C C . GLY A 1 97 ? 5.336 -21.75 -12.164 1 93.62 97 GLY A C 1
ATOM 733 O O . GLY A 1 97 ? 6.305 -21.844 -11.406 1 93.62 97 GLY A O 1
ATOM 734 N N . GLY A 1 98 ? 4.141 -22.031 -11.781 1 93.44 98 GLY A N 1
ATOM 735 C CA . GLY A 1 98 ? 3.752 -22.391 -10.43 1 93.44 98 GLY A CA 1
ATOM 736 C C . GLY A 1 98 ? 4.449 -23.641 -9.922 1 93.44 98 GLY A C 1
ATOM 737 O O . GLY A 1 98 ? 4.875 -23.688 -8.766 1 93.44 98 GLY A O 1
ATOM 738 N N . SER A 1 99 ? 4.52 -24.656 -10.766 1 94.06 99 SER A N 1
ATOM 739 C CA . SER A 1 99 ? 5.145 -25.906 -10.352 1 94.06 99 SER A CA 1
ATOM 740 C C . SER A 1 99 ? 6.617 -25.719 -10.023 1 94.06 99 SER A C 1
ATOM 742 O O . SER A 1 99 ? 7.121 -26.266 -9.039 1 94.06 99 SER A O 1
ATOM 744 N N . THR A 1 100 ? 7.238 -24.922 -10.859 1 97.56 100 THR A N 1
ATOM 745 C CA . THR A 1 100 ? 8.656 -24.641 -10.672 1 97.56 100 THR A CA 1
ATOM 746 C C . THR A 1 100 ? 8.875 -23.797 -9.414 1 97.56 100 THR A C 1
ATOM 748 O O . THR A 1 100 ? 9.734 -24.125 -8.594 1 97.56 100 THR A O 1
ATOM 751 N N . VAL A 1 101 ? 8.07 -22.781 -9.281 1 97.94 101 VAL A N 1
ATOM 752 C CA . VAL A 1 101 ? 8.156 -21.922 -8.102 1 97.94 101 VAL A CA 1
ATOM 753 C C . VAL A 1 101 ? 7.84 -22.734 -6.848 1 97.94 101 VAL A C 1
ATOM 755 O O . VAL A 1 101 ? 8.484 -22.562 -5.809 1 97.94 101 VAL A O 1
ATOM 758 N N . GLY A 1 102 ? 6.859 -23.641 -6.957 1 97.38 102 GLY A N 1
ATOM 759 C CA . GLY A 1 102 ? 6.496 -24.5 -5.836 1 97.38 102 GLY A CA 1
ATOM 760 C C . GLY A 1 102 ? 7.645 -25.359 -5.344 1 97.38 102 GLY A C 1
ATOM 761 O O . GLY A 1 102 ? 7.91 -25.422 -4.145 1 97.38 102 GLY A O 1
ATOM 762 N N . LEU A 1 103 ? 8.297 -25.984 -6.266 1 98.44 103 LEU A N 1
ATOM 763 C CA . LEU A 1 103 ? 9.43 -26.828 -5.879 1 98.44 103 LEU A CA 1
ATOM 764 C C . LEU A 1 103 ? 10.531 -25.984 -5.254 1 98.44 103 LEU A C 1
ATOM 766 O O . LEU A 1 103 ? 11.125 -26.375 -4.246 1 98.44 103 LEU A O 1
ATOM 770 N N . ALA A 1 104 ? 10.797 -24.828 -5.836 1 98.75 104 ALA A N 1
ATOM 771 C CA . ALA A 1 104 ? 11.828 -23.938 -5.297 1 98.75 104 ALA A CA 1
ATOM 772 C C . ALA A 1 104 ? 11.469 -23.484 -3.885 1 98.75 104 ALA A C 1
ATOM 774 O O . ALA A 1 104 ? 12.328 -23.453 -3 1 98.75 104 ALA A O 1
ATOM 775 N N . LYS A 1 105 ? 10.234 -23.141 -3.701 1 98.62 105 LYS A N 1
ATOM 776 C CA . LYS A 1 105 ? 9.773 -22.781 -2.367 1 98.62 105 LYS A CA 1
ATOM 777 C C . LYS A 1 105 ? 9.977 -23.922 -1.377 1 98.62 105 LYS A C 1
ATOM 779 O O . LYS A 1 105 ? 10.383 -23.688 -0.236 1 98.62 105 LYS A O 1
ATOM 784 N N . ALA A 1 106 ? 9.641 -25.109 -1.806 1 98.38 106 ALA A N 1
ATOM 785 C CA . ALA A 1 106 ? 9.797 -26.297 -0.956 1 98.38 106 ALA A CA 1
ATOM 786 C C . ALA A 1 106 ? 11.25 -26.484 -0.529 1 98.38 106 ALA A C 1
ATOM 788 O O . ALA A 1 106 ? 11.523 -26.797 0.629 1 98.38 106 ALA A O 1
ATOM 789 N N . LEU A 1 107 ? 12.148 -26.234 -1.44 1 98.56 107 LEU A N 1
ATOM 790 C CA . LEU A 1 107 ? 13.562 -26.359 -1.12 1 98.56 107 LEU A CA 1
ATOM 791 C C . LEU A 1 107 ? 14.016 -25.219 -0.206 1 98.56 107 LEU A C 1
ATOM 793 O O . LEU A 1 107 ? 14.68 -25.453 0.806 1 98.56 107 LEU A O 1
ATOM 797 N N . ALA A 1 108 ? 13.633 -24.031 -0.527 1 98.44 108 ALA A N 1
ATOM 798 C CA . ALA A 1 108 ? 14.078 -22.844 0.173 1 98.44 108 ALA A CA 1
ATOM 799 C C . ALA A 1 108 ? 13.625 -22.844 1.63 1 98.44 108 ALA A C 1
ATOM 801 O O . ALA A 1 108 ? 14.406 -22.547 2.533 1 98.44 108 ALA A O 1
ATOM 802 N N . VAL A 1 109 ? 12.391 -23.234 1.846 1 97.88 109 VAL A N 1
ATOM 803 C CA . VAL A 1 109 ? 11.852 -23.156 3.197 1 97.88 109 VAL A CA 1
ATOM 804 C C . VAL A 1 109 ? 12.492 -24.234 4.078 1 97.88 109 VAL A C 1
ATOM 806 O O . VAL A 1 109 ? 12.648 -24.031 5.285 1 97.88 109 VAL A O 1
ATOM 809 N N . ARG A 1 110 ? 12.906 -25.359 3.523 1 97.62 110 ARG A N 1
ATOM 810 C CA . ARG A 1 110 ? 13.516 -26.469 4.266 1 97.62 110 ARG A CA 1
ATOM 811 C C . ARG A 1 110 ? 14.992 -26.188 4.535 1 97.62 110 ARG A C 1
ATOM 813 O O . ARG A 1 110 ? 15.547 -26.656 5.535 1 97.62 110 ARG A O 1
ATOM 820 N N . THR A 1 111 ? 15.625 -25.422 3.705 1 98.06 111 THR A N 1
ATOM 821 C CA . THR A 1 111 ? 17.062 -25.219 3.789 1 98.06 111 THR A CA 1
ATOM 822 C C . THR A 1 111 ? 17.391 -23.844 4.375 1 98.06 111 THR A C 1
ATOM 824 O O . THR A 1 111 ? 18.5 -23.594 4.824 1 98.06 111 THR A O 1
ATOM 827 N N . GLY A 1 112 ? 16.406 -22.953 4.289 1 97.94 112 GLY A N 1
ATOM 828 C CA . GLY A 1 112 ? 16.672 -21.562 4.656 1 97.94 112 GLY A CA 1
ATOM 829 C C . GLY A 1 112 ? 17.391 -20.781 3.574 1 97.94 112 GLY A C 1
ATOM 830 O O . GLY A 1 112 ? 17.875 -19.672 3.818 1 97.94 112 GLY A O 1
ATOM 831 N N . TRP A 1 113 ? 17.484 -21.312 2.379 1 98.31 113 TRP A N 1
ATOM 832 C CA . TRP A 1 113 ? 18.219 -20.703 1.274 1 98.31 113 TRP A CA 1
ATOM 833 C C . TRP A 1 113 ? 17.438 -19.516 0.688 1 98.31 113 TRP A C 1
ATOM 835 O O . TRP A 1 113 ? 16.203 -19.531 0.675 1 98.31 113 TRP A O 1
ATOM 845 N N . PRO A 1 114 ? 18.234 -18.453 0.19 1 98.62 114 PRO A N 1
ATOM 846 C CA . PRO A 1 114 ? 17.578 -17.422 -0.608 1 98.62 114 PRO A CA 1
ATOM 847 C C . PRO A 1 114 ? 16.938 -17.969 -1.878 1 98.62 114 PRO A C 1
ATOM 849 O O . PRO A 1 114 ? 17.453 -18.906 -2.482 1 98.62 114 PRO A O 1
ATOM 852 N N . HIS A 1 115 ? 15.867 -17.422 -2.254 1 98.88 115 HIS A N 1
ATOM 853 C CA . HIS A 1 115 ? 15.102 -17.828 -3.426 1 98.88 115 HIS A CA 1
ATOM 854 C C . HIS A 1 115 ? 14.828 -16.641 -4.348 1 98.88 115 HIS A C 1
ATOM 856 O O . HIS A 1 115 ? 14.195 -15.672 -3.943 1 98.88 115 HIS A O 1
ATOM 862 N N . VAL A 1 116 ? 15.383 -16.625 -5.559 1 98.94 116 VAL A N 1
ATOM 863 C CA . VAL A 1 116 ? 15.047 -15.695 -6.625 1 98.94 116 VAL A CA 1
ATOM 864 C C . VAL A 1 116 ? 14.094 -16.359 -7.617 1 98.94 116 VAL A C 1
ATOM 866 O O . VAL A 1 116 ? 14.43 -17.406 -8.203 1 98.94 116 VAL A O 1
ATOM 869 N N . ALA A 1 117 ? 12.945 -15.805 -7.797 1 98.88 117 ALA A N 1
ATOM 870 C CA . ALA A 1 117 ? 11.977 -16.375 -8.727 1 98.88 117 ALA A CA 1
ATOM 871 C C . ALA A 1 117 ? 11.953 -15.594 -10.039 1 98.88 117 ALA A C 1
ATOM 873 O O . ALA A 1 117 ? 11.961 -14.367 -10.039 1 98.88 117 ALA A O 1
ATOM 874 N N . VAL A 1 118 ? 11.984 -16.312 -11.133 1 98.75 118 VAL A N 1
ATOM 875 C CA . VAL A 1 118 ? 11.836 -15.758 -12.477 1 98.75 118 VAL A CA 1
ATOM 876 C C . VAL A 1 118 ? 10.633 -16.406 -13.172 1 98.75 118 VAL A C 1
ATOM 878 O O . VAL A 1 118 ? 10.781 -17.359 -13.922 1 98.75 118 VAL A O 1
ATOM 881 N N . PRO A 1 119 ? 9.516 -15.773 -12.945 1 97.62 119 PRO A N 1
ATOM 882 C CA . PRO A 1 119 ? 8.305 -16.375 -13.508 1 97.62 119 PRO A CA 1
ATOM 883 C C . PRO A 1 119 ? 8.242 -16.25 -15.031 1 97.62 119 PRO A C 1
ATOM 885 O O . PRO A 1 119 ? 8.648 -15.227 -15.586 1 97.62 119 PRO A O 1
ATOM 888 N N . THR A 1 120 ? 7.68 -17.312 -15.617 1 95.25 120 THR A N 1
ATOM 889 C CA . THR A 1 120 ? 7.512 -17.297 -17.062 1 95.25 120 THR A CA 1
ATOM 890 C C . THR A 1 120 ? 6.035 -17.375 -17.438 1 95.25 120 THR A C 1
ATOM 892 O O . THR A 1 120 ? 5.699 -17.5 -18.625 1 95.25 120 THR A O 1
ATOM 895 N N . THR A 1 121 ? 5.117 -17.438 -16.484 1 92.75 121 THR A N 1
ATOM 896 C CA . THR A 1 121 ? 3.67 -17.438 -16.688 1 92.75 121 THR A CA 1
ATOM 897 C C . THR A 1 121 ? 3.01 -16.422 -15.742 1 92.75 121 THR A C 1
ATOM 899 O O . THR A 1 121 ? 3.697 -15.672 -15.047 1 92.75 121 THR A O 1
ATOM 902 N N . TYR A 1 122 ? 1.674 -16.344 -15.758 1 95.44 122 TYR A N 1
ATOM 903 C CA . TYR A 1 122 ? 0.928 -15.43 -14.906 1 95.44 122 TYR A CA 1
ATOM 904 C C . TYR A 1 122 ? 0.446 -16.141 -13.641 1 95.44 122 TYR A C 1
ATOM 906 O O . TYR A 1 122 ? -0.638 -15.836 -13.133 1 95.44 122 TYR A O 1
ATOM 914 N N . ALA A 1 123 ? 1.187 -17.078 -13.102 1 90.44 123 ALA A N 1
ATOM 915 C CA . ALA A 1 123 ? 0.751 -17.891 -11.969 1 90.44 123 ALA A CA 1
ATOM 916 C C . ALA A 1 123 ? 0.597 -17.047 -10.711 1 90.44 123 ALA A C 1
ATOM 918 O O . ALA A 1 123 ? -0.37 -17.203 -9.961 1 90.44 123 ALA A O 1
ATOM 919 N N . GLY A 1 124 ? 1.522 -16.188 -10.484 1 94.44 124 GLY A N 1
ATOM 920 C CA . GLY A 1 124 ? 1.431 -15.289 -9.336 1 94.44 124 GLY A CA 1
ATOM 921 C C . GLY A 1 124 ? 1.887 -15.938 -8.039 1 94.44 124 GLY A C 1
ATOM 922 O O . GLY A 1 124 ? 2.098 -15.25 -7.039 1 94.44 124 GLY A O 1
ATOM 923 N N . SER A 1 125 ? 2.113 -17.281 -8.016 1 94 125 SER A N 1
ATOM 924 C CA . SER A 1 125 ? 2.475 -18.016 -6.809 1 94 125 SER A CA 1
ATOM 925 C C . SER A 1 125 ? 3.768 -17.484 -6.199 1 94 125 SER A C 1
ATOM 927 O O . SER A 1 125 ? 3.98 -17.578 -4.988 1 94 125 SER A O 1
ATOM 929 N N . GLU A 1 126 ? 4.625 -16.922 -7.02 1 98 126 GLU A N 1
ATOM 930 C CA . GLU A 1 126 ? 5.902 -16.359 -6.578 1 98 126 GLU A CA 1
ATOM 931 C C . GLU A 1 126 ? 5.699 -15.195 -5.617 1 98 126 GLU A C 1
ATOM 933 O O . GLU A 1 126 ? 6.617 -14.805 -4.895 1 98 126 GLU A O 1
ATOM 938 N N . ALA A 1 127 ? 4.465 -14.664 -5.562 1 98.19 127 ALA A N 1
ATOM 939 C CA . ALA A 1 127 ? 4.199 -13.516 -4.699 1 98.19 127 ALA A CA 1
ATOM 940 C C . ALA A 1 127 ? 3.422 -13.938 -3.453 1 98.19 127 ALA A C 1
ATOM 942 O O . ALA A 1 127 ? 2.76 -13.109 -2.82 1 98.19 127 ALA A O 1
ATOM 943 N N . THR A 1 128 ? 3.424 -15.227 -3.113 1 97.62 128 THR A N 1
ATOM 944 C CA . THR A 1 128 ? 2.635 -15.68 -1.975 1 97.62 128 THR A CA 1
ATOM 945 C C . THR A 1 128 ? 3.525 -16.359 -0.939 1 97.62 128 THR A C 1
ATOM 947 O O . THR A 1 128 ? 4.625 -16.812 -1.262 1 97.62 128 THR A O 1
ATOM 950 N N . THR A 1 129 ? 3.033 -16.453 0.282 1 97.56 129 THR A N 1
ATOM 951 C CA . THR A 1 129 ? 3.701 -17.141 1.384 1 97.56 129 THR A CA 1
ATOM 952 C C . THR A 1 129 ? 3.225 -18.594 1.491 1 97.56 129 THR A C 1
ATOM 954 O O . THR A 1 129 ? 3.436 -19.234 2.516 1 97.56 129 THR A O 1
ATOM 957 N N . VAL A 1 130 ? 2.561 -19.047 0.44 1 95.69 130 VAL A N 1
ATOM 958 C CA . VAL A 1 130 ? 1.86 -20.328 0.524 1 95.69 130 VAL A CA 1
ATOM 959 C C . VAL A 1 130 ? 2.635 -21.391 -0.248 1 95.69 130 VAL A C 1
ATOM 961 O O . VAL A 1 130 ? 3.15 -21.125 -1.336 1 95.69 130 VAL A O 1
ATOM 964 N N . LEU A 1 131 ? 2.736 -22.531 0.29 1 96.12 131 LEU A N 1
ATOM 965 C CA . LEU A 1 131 ? 3.312 -23.719 -0.359 1 96.12 131 LEU A CA 1
ATOM 966 C C . LEU A 1 131 ? 2.334 -24.875 -0.336 1 96.12 131 LEU A C 1
ATOM 968 O O . LEU A 1 131 ? 1.883 -25.297 0.734 1 96.12 131 LEU A O 1
ATOM 972 N N . GLY A 1 132 ? 1.913 -25.281 -1.489 1 91.88 132 GLY A N 1
ATOM 973 C CA . GLY A 1 132 ? 1.143 -26.5 -1.636 1 91.88 132 GLY A CA 1
ATOM 974 C C . GLY A 1 132 ? 1.986 -27.688 -2.051 1 91.88 132 GLY A C 1
ATOM 975 O O . GLY A 1 132 ? 2.766 -27.609 -3.002 1 91.88 132 GLY A O 1
ATOM 976 N N . GLU A 1 133 ? 1.84 -28.766 -1.312 1 93.94 133 GLU A N 1
ATOM 977 C CA . GLU A 1 133 ? 2.574 -30 -1.593 1 93.94 133 GLU A CA 1
ATOM 978 C C . GLU A 1 133 ? 1.66 -31.219 -1.509 1 93.94 133 GLU A C 1
ATOM 980 O O . GLU A 1 133 ? 0.591 -31.156 -0.898 1 93.94 133 GLU A O 1
ATOM 985 N N . THR A 1 134 ? 2.035 -32.188 -2.238 1 91.12 134 THR A N 1
ATOM 986 C CA . THR A 1 134 ? 1.376 -33.469 -2.104 1 91.12 134 THR A CA 1
ATOM 987 C C . THR A 1 134 ? 2.203 -34.406 -1.234 1 91.12 134 THR A C 1
ATOM 989 O O . THR A 1 134 ? 3.342 -34.75 -1.575 1 91.12 134 THR A O 1
ATOM 992 N N . VAL A 1 135 ? 1.606 -34.781 -0.083 1 90.94 135 VAL A N 1
ATOM 993 C CA . VAL A 1 135 ? 2.24 -35.688 0.877 1 90.94 135 VAL A CA 1
ATOM 994 C C . VAL A 1 135 ? 1.374 -36.938 1.07 1 90.94 135 VAL A C 1
ATOM 996 O O . VAL A 1 135 ? 0.208 -36.844 1.458 1 90.94 135 VAL A O 1
ATOM 999 N N . ASN A 1 136 ? 1.937 -38.062 0.811 1 89.94 136 ASN A N 1
ATOM 1000 C CA . ASN A 1 136 ? 1.199 -39.312 0.92 1 89.94 136 ASN A CA 1
ATOM 1001 C C . ASN A 1 136 ? -0.103 -39.281 0.126 1 89.94 136 ASN A C 1
ATOM 1003 O O . ASN A 1 136 ? -1.162 -39.625 0.64 1 89.94 136 ASN A O 1
ATOM 1007 N N . GLY A 1 137 ? 0.055 -38.656 -0.969 1 83.44 137 GLY A N 1
ATOM 1008 C CA . GLY A 1 137 ? -1.082 -38.625 -1.875 1 83.44 137 GLY A CA 1
ATOM 1009 C C . GLY A 1 137 ? -2.104 -37.562 -1.503 1 83.44 137 GLY A C 1
ATOM 1010 O O . GLY A 1 137 ? -3.117 -37.406 -2.186 1 83.44 137 GLY A O 1
ATOM 1011 N N . LEU A 1 138 ? -1.874 -36.875 -0.526 1 85.38 138 LEU A N 1
ATOM 1012 C CA . LEU A 1 138 ? -2.807 -35.844 -0.075 1 85.38 138 LEU A CA 1
ATOM 1013 C C . LEU A 1 138 ? -2.211 -34.438 -0.254 1 85.38 138 LEU A C 1
ATOM 1015 O O . LEU A 1 138 ? -1.045 -34.219 0.077 1 85.38 138 LEU A O 1
ATOM 1019 N N . LYS A 1 139 ? -3.008 -33.594 -0.744 1 83.69 139 LYS A N 1
ATOM 1020 C CA . LYS A 1 139 ? -2.578 -32.219 -0.904 1 83.69 139 LYS A CA 1
ATOM 1021 C C . LYS A 1 139 ? -2.566 -31.469 0.436 1 83.69 139 LYS A C 1
ATOM 1023 O O . LYS A 1 139 ? -3.537 -31.547 1.193 1 83.69 139 LYS A O 1
ATOM 1028 N N . THR A 1 140 ? -1.481 -30.922 0.733 1 88.88 140 THR A N 1
ATOM 1029 C CA . THR A 1 140 ? -1.322 -30.125 1.941 1 88.88 140 THR A CA 1
ATOM 1030 C C . THR A 1 140 ? -0.823 -28.719 1.599 1 88.88 140 THR A C 1
ATOM 1032 O O . THR A 1 140 ? -0.05 -28.547 0.654 1 88.88 140 THR A O 1
ATOM 1035 N N . THR A 1 141 ? -1.422 -27.75 2.301 1 88.62 141 THR A N 1
ATOM 1036 C CA . THR A 1 141 ? -1.009 -26.375 2.1 1 88.62 141 THR A CA 1
ATOM 1037 C C . THR A 1 141 ? -0.533 -25.75 3.41 1 88.62 141 THR A C 1
ATOM 1039 O O . THR A 1 141 ? -1.117 -26 4.469 1 88.62 141 THR A O 1
ATOM 1042 N N . ARG A 1 142 ? 0.568 -25.078 3.402 1 92.12 142 ARG A N 1
ATOM 1043 C CA . ARG A 1 142 ? 1.024 -24.328 4.57 1 92.12 142 ARG A CA 1
ATOM 1044 C C . ARG A 1 142 ? 1.413 -22.906 4.191 1 92.12 142 ARG A C 1
ATOM 1046 O O . ARG A 1 142 ? 1.72 -22.625 3.029 1 92.12 142 ARG A O 1
ATOM 1053 N N . SER A 1 143 ? 1.312 -22.016 5.102 1 94.44 143 SER A N 1
ATOM 1054 C CA . SER A 1 143 ? 1.658 -20.609 4.922 1 94.44 143 SER A CA 1
ATOM 1055 C C . SER A 1 143 ? 2.707 -20.172 5.938 1 94.44 143 SER A C 1
ATOM 1057 O O . SER A 1 143 ? 2.605 -20.484 7.125 1 94.44 143 SER A O 1
ATOM 1059 N N . ASP A 1 144 ? 3.693 -19.578 5.465 1 95.94 144 ASP A N 1
ATOM 1060 C CA . ASP A 1 144 ? 4.805 -19.062 6.258 1 95.94 144 ASP A CA 1
ATOM 1061 C C . ASP A 1 144 ? 5.547 -17.953 5.508 1 95.94 144 ASP A C 1
ATOM 1063 O O . ASP A 1 144 ? 5.832 -18.094 4.316 1 95.94 144 ASP A O 1
ATOM 1067 N N . PRO A 1 145 ? 5.82 -16.797 6.238 1 95.44 145 PRO A N 1
ATOM 1068 C CA . PRO A 1 145 ? 6.551 -15.727 5.574 1 95.44 145 PRO A CA 1
ATOM 1069 C C . PRO A 1 145 ? 7.879 -16.188 4.977 1 95.44 145 PRO A C 1
ATOM 1071 O O . PRO A 1 145 ? 8.336 -15.633 3.979 1 95.44 145 PRO A O 1
ATOM 1074 N N . LYS A 1 146 ? 8.492 -17.281 5.5 1 96.69 146 LYS A N 1
ATOM 1075 C CA . LYS A 1 146 ? 9.781 -17.781 5.035 1 96.69 146 LYS A CA 1
ATOM 1076 C C . LYS A 1 146 ? 9.648 -18.453 3.674 1 96.69 146 LYS A C 1
ATOM 1078 O O . LYS A 1 146 ? 10.648 -18.719 3.006 1 96.69 146 LYS A O 1
ATOM 1083 N N . ILE A 1 147 ? 8.398 -18.75 3.287 1 98.19 147 ILE A N 1
ATOM 1084 C CA . ILE A 1 147 ? 8.133 -19.406 2.014 1 98.19 147 ILE A CA 1
ATOM 1085 C C . ILE A 1 147 ? 8.234 -18.391 0.875 1 98.19 147 ILE A C 1
ATOM 1087 O O . ILE A 1 147 ? 8.461 -18.766 -0.278 1 98.19 147 ILE A O 1
ATOM 1091 N N . LEU A 1 148 ? 8.062 -17.109 1.201 1 98.5 148 LEU A N 1
ATOM 1092 C CA . LEU A 1 148 ? 8.07 -16.031 0.213 1 98.5 148 LEU A CA 1
ATOM 1093 C C . LEU A 1 148 ? 9.445 -15.898 -0.429 1 98.5 148 LEU A C 1
ATOM 1095 O O . LEU A 1 148 ? 10.453 -15.812 0.273 1 98.5 148 LEU A O 1
ATOM 1099 N N . PRO A 1 149 ? 9.523 -15.953 -1.831 1 98.75 149 PRO A N 1
ATOM 1100 C CA . PRO A 1 149 ? 10.812 -15.672 -2.459 1 98.75 149 PRO A CA 1
ATOM 1101 C C . PRO A 1 149 ? 11.414 -14.344 -1.995 1 98.75 149 PRO A C 1
ATOM 1103 O O . PRO A 1 149 ? 10.68 -13.43 -1.614 1 98.75 149 PRO A O 1
ATOM 1106 N N . ASN A 1 150 ? 12.758 -14.297 -1.997 1 98.75 150 ASN A N 1
ATOM 1107 C CA . ASN A 1 150 ? 13.438 -13.07 -1.604 1 98.75 150 ASN A CA 1
ATOM 1108 C C . ASN A 1 150 ? 13.336 -12 -2.684 1 98.75 150 ASN A C 1
ATOM 1110 O O . ASN A 1 150 ? 13.258 -10.805 -2.379 1 98.75 150 ASN A O 1
ATOM 1114 N N . THR A 1 151 ? 13.367 -12.43 -3.887 1 98.81 151 THR A N 1
ATOM 1115 C CA . THR A 1 151 ? 13.273 -11.523 -5.027 1 98.81 151 THR A CA 1
ATOM 1116 C C . THR A 1 151 ? 12.492 -12.164 -6.168 1 98.81 151 THR A C 1
ATOM 1118 O O . THR A 1 151 ? 12.609 -13.367 -6.41 1 98.81 151 THR A O 1
ATOM 1121 N N . ILE A 1 152 ? 11.68 -11.406 -6.805 1 98.88 152 ILE A N 1
ATOM 1122 C CA . ILE A 1 152 ? 11.07 -11.805 -8.07 1 98.88 152 ILE A CA 1
ATOM 1123 C C . ILE A 1 152 ? 11.625 -10.945 -9.203 1 98.88 152 ILE A C 1
ATOM 1125 O O . ILE A 1 152 ? 11.68 -9.719 -9.086 1 98.88 152 ILE A O 1
ATOM 1129 N N . VAL A 1 153 ? 12.102 -11.555 -10.234 1 98.88 153 VAL A N 1
ATOM 1130 C CA . VAL A 1 153 ? 12.523 -10.859 -11.445 1 98.88 153 VAL A CA 1
ATOM 1131 C C . VAL A 1 153 ? 11.539 -11.148 -12.57 1 98.88 153 VAL A C 1
ATOM 1133 O O . VAL A 1 153 ? 11.539 -12.242 -13.148 1 98.88 153 VAL A O 1
ATOM 1136 N N . TYR A 1 154 ? 10.719 -10.164 -12.883 1 98.75 154 TYR A N 1
ATOM 1137 C CA . TYR A 1 154 ? 9.789 -10.258 -13.992 1 98.75 154 TYR A CA 1
ATOM 1138 C C . TYR A 1 154 ? 10.406 -9.711 -15.273 1 98.75 154 TYR A C 1
ATOM 1140 O O . TYR A 1 154 ? 10.703 -8.516 -15.367 1 98.75 154 TYR A O 1
ATOM 1148 N N . ASP A 1 155 ? 10.594 -10.594 -16.203 1 98.69 155 ASP A N 1
ATOM 1149 C CA . ASP A 1 155 ? 11.039 -10.203 -17.531 1 98.69 155 ASP A CA 1
ATOM 1150 C C . ASP A 1 155 ? 9.914 -10.367 -18.562 1 98.69 155 ASP A C 1
ATOM 1152 O O . ASP A 1 155 ? 9.562 -11.484 -18.922 1 98.69 155 ASP A O 1
ATOM 1156 N N . VAL A 1 156 ? 9.391 -9.25 -19.094 1 98.38 156 VAL A N 1
ATOM 1157 C CA . VAL A 1 156 ? 8.242 -9.234 -20 1 98.38 156 VAL A CA 1
ATOM 1158 C C . VAL A 1 156 ? 8.555 -10.07 -21.234 1 98.38 156 VAL A C 1
ATOM 1160 O O . VAL A 1 156 ? 7.676 -10.734 -21.781 1 98.38 156 VAL A O 1
ATOM 1163 N N . ASP A 1 157 ? 9.82 -10.148 -21.625 1 97.81 157 ASP A N 1
ATOM 1164 C CA . ASP A 1 157 ? 10.227 -10.867 -22.828 1 97.81 157 ASP A CA 1
ATOM 1165 C C . ASP A 1 157 ? 9.914 -12.359 -22.703 1 97.81 157 ASP A C 1
ATOM 1167 O O . ASP A 1 157 ? 9.656 -13.031 -23.703 1 97.81 157 ASP A O 1
ATOM 1171 N N . LEU A 1 158 ? 9.898 -12.852 -21.531 1 97.31 158 LEU A N 1
ATOM 1172 C CA . LEU A 1 158 ? 9.688 -14.273 -21.312 1 97.31 158 LEU A CA 1
ATOM 1173 C C . LEU A 1 158 ? 8.219 -14.641 -21.516 1 97.31 158 LEU A C 1
ATOM 1175 O O . LEU A 1 158 ? 7.879 -15.82 -21.609 1 97.31 158 LEU A O 1
ATOM 1179 N N . THR A 1 159 ? 7.34 -13.625 -21.625 1 96.38 159 THR A N 1
ATOM 1180 C CA . THR A 1 159 ? 5.914 -13.898 -21.75 1 96.38 159 THR A CA 1
ATOM 1181 C C . THR A 1 159 ? 5.473 -13.773 -23.219 1 96.38 159 THR A C 1
ATOM 1183 O O . THR A 1 159 ? 4.355 -14.156 -23.562 1 96.38 159 THR A O 1
ATOM 1186 N N . LEU A 1 160 ? 6.309 -13.273 -24.078 1 96.06 160 LEU A N 1
ATOM 1187 C CA . LEU A 1 160 ? 5.934 -12.945 -25.438 1 96.06 160 LEU A CA 1
ATOM 1188 C C . LEU A 1 160 ? 5.57 -14.203 -26.219 1 96.06 160 LEU A C 1
ATOM 1190 O O . LEU A 1 160 ? 4.766 -14.148 -27.156 1 96.06 160 LEU A O 1
ATOM 1194 N N . GLY A 1 161 ? 6.141 -15.359 -25.828 1 92.06 161 GLY A N 1
ATOM 1195 C CA . GLY A 1 161 ? 5.875 -16.609 -26.531 1 92.06 161 GLY A CA 1
ATOM 1196 C C . GLY A 1 161 ? 4.797 -17.438 -25.875 1 92.06 161 GLY A C 1
ATOM 1197 O O . GLY A 1 161 ? 4.484 -18.547 -26.328 1 92.06 161 GLY A O 1
ATOM 1198 N N . MET A 1 162 ? 4.223 -16.906 -24.828 1 93.69 162 MET A N 1
ATOM 1199 C CA . MET A 1 162 ? 3.188 -17.672 -24.125 1 93.69 162 MET A CA 1
ATOM 1200 C C . MET A 1 162 ? 1.961 -17.859 -25.016 1 93.69 162 MET A C 1
ATOM 1202 O O . MET A 1 162 ? 1.393 -16.891 -25.516 1 93.69 162 MET A O 1
ATOM 1206 N N . PRO A 1 163 ? 1.607 -19.125 -25.281 1 94.69 163 PRO A N 1
ATOM 1207 C CA . PRO A 1 163 ? 0.463 -19.359 -26.172 1 94.69 163 PRO A CA 1
ATOM 1208 C C . PRO A 1 163 ? -0.863 -18.938 -25.547 1 94.69 163 PRO A C 1
ATOM 1210 O O . PRO A 1 163 ? -0.954 -18.781 -24.312 1 94.69 163 PRO A O 1
ATOM 1213 N N . ALA A 1 164 ? -1.829 -18.703 -26.375 1 95.94 164 ALA A N 1
ATOM 1214 C CA . ALA A 1 164 ? -3.15 -18.234 -25.969 1 95.94 164 ALA A CA 1
ATOM 1215 C C . ALA A 1 164 ? -3.766 -19.156 -24.922 1 95.94 164 ALA A C 1
ATOM 1217 O O . ALA A 1 164 ? -4.348 -18.688 -23.938 1 95.94 164 ALA A O 1
ATOM 1218 N N . PHE A 1 165 ? -3.643 -20.438 -25.141 1 94.56 165 PHE A N 1
ATOM 1219 C CA . PHE A 1 165 ? -4.301 -21.406 -24.266 1 94.56 165 PHE A CA 1
ATOM 1220 C C . PHE A 1 165 ? -3.713 -21.359 -22.859 1 94.56 165 PHE A C 1
ATOM 1222 O O . PHE A 1 165 ? -4.328 -21.844 -21.906 1 94.56 165 PHE A O 1
ATOM 1229 N N . LEU A 1 166 ? -2.578 -20.766 -22.688 1 93.88 166 LEU A N 1
ATOM 1230 C CA . LEU A 1 166 ? -1.962 -20.562 -21.375 1 93.88 166 LEU A CA 1
ATOM 1231 C C . LEU A 1 166 ? -2.189 -19.141 -20.891 1 93.88 166 LEU A C 1
ATOM 1233 O O . LEU A 1 166 ? -2.484 -18.906 -19.719 1 93.88 166 LEU A O 1
ATOM 1237 N N . THR A 1 167 ? -2.092 -18.188 -21.797 1 97.06 167 THR A N 1
ATOM 1238 C CA . THR A 1 167 ? -2.188 -16.766 -21.5 1 97.06 167 THR A CA 1
ATOM 1239 C C . THR A 1 167 ? -3.535 -16.438 -20.859 1 97.06 167 THR A C 1
ATOM 1241 O O . THR A 1 167 ? -3.59 -15.859 -19.766 1 97.06 167 THR A O 1
ATOM 1244 N N . PHE A 1 168 ? -4.566 -16.828 -21.5 1 98.12 168 PHE A N 1
ATOM 1245 C CA . PHE A 1 168 ? -5.891 -16.344 -21.109 1 98.12 168 PHE A CA 1
ATOM 1246 C C . PHE A 1 168 ? -6.371 -17.031 -19.844 1 98.12 168 PHE A C 1
ATOM 1248 O O . PHE A 1 168 ? -6.762 -16.375 -18.875 1 98.12 168 PHE A O 1
ATOM 1255 N N . PRO A 1 169 ? -6.246 -18.406 -19.719 1 97 169 PRO A N 1
ATOM 1256 C CA . PRO A 1 169 ? -6.637 -19.016 -18.453 1 97 169 PRO A CA 1
ATOM 1257 C C . PRO A 1 169 ? -5.789 -18.516 -17.281 1 97 169 PRO A C 1
ATOM 1259 O O . PRO A 1 169 ? -6.309 -18.312 -16.172 1 97 169 PRO A O 1
ATOM 1262 N N . SER A 1 170 ? -4.5 -18.312 -17.484 1 95.69 170 SER A N 1
ATOM 1263 C CA . SER A 1 170 ? -3.645 -17.812 -16.406 1 95.69 170 SER A CA 1
ATOM 1264 C C . SER A 1 170 ? -4.047 -16.391 -16 1 95.69 170 SER A C 1
ATOM 1266 O O . SER A 1 170 ? -4.062 -16.078 -14.812 1 95.69 170 SER A O 1
ATOM 1268 N N . GLY A 1 171 ? -4.328 -15.586 -16.953 1 97.69 171 GLY A N 1
ATOM 1269 C CA . GLY A 1 171 ? -4.797 -14.242 -16.672 1 97.69 171 GLY A CA 1
ATOM 1270 C C . GLY A 1 171 ? -6.125 -14.211 -15.945 1 97.69 171 GLY A C 1
ATOM 1271 O O . GLY A 1 171 ? -6.328 -13.391 -15.047 1 97.69 171 GLY A O 1
ATOM 1272 N N . ILE A 1 172 ? -7.047 -15.078 -16.344 1 98.12 172 ILE A N 1
ATOM 1273 C CA . ILE A 1 172 ? -8.352 -15.148 -15.711 1 98.12 172 ILE A CA 1
ATOM 1274 C C . ILE A 1 172 ? -8.203 -15.656 -14.273 1 98.12 172 ILE A C 1
ATOM 1276 O O . ILE A 1 172 ? -8.922 -15.211 -13.375 1 98.12 172 ILE A O 1
ATOM 1280 N N . ASN A 1 173 ? -7.242 -16.562 -14.078 1 96.62 173 ASN A N 1
ATOM 1281 C CA . ASN A 1 173 ? -6.945 -16.969 -12.703 1 96.62 173 ASN A CA 1
ATOM 1282 C C . ASN A 1 173 ? -6.504 -15.781 -11.852 1 96.62 173 ASN A C 1
ATOM 1284 O O . ASN A 1 173 ? -6.879 -15.68 -10.688 1 96.62 173 ASN A O 1
ATOM 1288 N N . ALA A 1 174 ? -5.691 -14.914 -12.414 1 97.38 174 ALA A N 1
ATOM 1289 C CA . ALA A 1 174 ? -5.297 -13.688 -11.719 1 97.38 174 ALA A CA 1
ATOM 1290 C C . ALA A 1 174 ? -6.512 -12.82 -11.398 1 97.38 174 ALA A C 1
ATOM 1292 O O . ALA A 1 174 ? -6.629 -12.297 -10.289 1 97.38 174 ALA A O 1
ATOM 1293 N N . LEU A 1 175 ? -7.414 -12.711 -12.359 1 98.56 175 LEU A N 1
ATOM 1294 C CA . LEU A 1 175 ? -8.648 -11.961 -12.133 1 98.56 175 LEU A CA 1
ATOM 1295 C C . LEU A 1 175 ? -9.445 -12.57 -10.977 1 98.56 175 LEU A C 1
ATOM 1297 O O . LEU A 1 175 ? -10.047 -11.836 -10.188 1 98.56 175 LEU A O 1
ATOM 1301 N N . ALA A 1 176 ? -9.43 -13.898 -10.906 1 98.38 176 ALA A N 1
ATOM 1302 C CA . ALA A 1 176 ? -10.141 -14.57 -9.82 1 98.38 176 ALA A CA 1
ATOM 1303 C C . ALA A 1 176 ? -9.602 -14.141 -8.461 1 98.38 176 ALA A C 1
ATOM 1305 O O . ALA A 1 176 ? -10.367 -13.977 -7.504 1 98.38 176 ALA A O 1
ATOM 1306 N N . HIS A 1 177 ? -8.312 -13.953 -8.352 1 98.19 177 HIS A N 1
ATOM 1307 C CA . HIS A 1 177 ? -7.707 -13.477 -7.113 1 98.19 177 HIS A CA 1
ATOM 1308 C C . HIS A 1 177 ? -8.219 -12.086 -6.75 1 98.19 177 HIS A C 1
ATOM 1310 O O . HIS A 1 177 ? -8.531 -11.82 -5.59 1 98.19 177 HIS A O 1
ATOM 1316 N N . TYR A 1 178 ? -8.297 -11.203 -7.742 1 98.62 178 TYR A N 1
ATOM 1317 C CA . TYR A 1 178 ? -8.805 -9.852 -7.5 1 98.62 178 TYR A CA 1
ATOM 1318 C C . TYR A 1 178 ? -10.258 -9.898 -7.031 1 98.62 178 TYR A C 1
ATOM 1320 O O . TYR A 1 178 ? -10.625 -9.242 -6.055 1 98.62 178 TYR A O 1
ATOM 1328 N N . VAL A 1 179 ? -11.078 -10.664 -7.734 1 98.62 179 VAL A N 1
ATOM 1329 C CA . VAL A 1 179 ? -12.508 -10.75 -7.461 1 98.62 179 VAL A CA 1
ATOM 1330 C C . VAL A 1 179 ? -12.734 -11.219 -6.027 1 98.62 179 VAL A C 1
ATOM 1332 O O . VAL A 1 179 ? -13.484 -10.594 -5.273 1 98.62 179 VAL A O 1
ATOM 1335 N N . GLU A 1 180 ? -12.078 -12.266 -5.629 1 98.12 180 GLU A N 1
ATOM 1336 C CA . GLU A 1 180 ? -12.297 -12.812 -4.293 1 98.12 180 GLU A CA 1
ATOM 1337 C C . GLU A 1 180 ? -11.703 -11.906 -3.221 1 98.12 180 GLU A C 1
ATOM 1339 O O . GLU A 1 180 ? -12.203 -11.852 -2.098 1 98.12 180 GLU A O 1
ATOM 1344 N N . ALA A 1 181 ? -10.648 -11.188 -3.57 1 98.19 181 ALA A N 1
ATOM 1345 C CA . ALA A 1 181 ? -10.094 -10.227 -2.623 1 98.19 181 ALA A CA 1
ATOM 1346 C C . ALA A 1 181 ? -11.109 -9.141 -2.283 1 98.19 181 ALA A C 1
ATOM 1348 O O . ALA A 1 181 ? -11.203 -8.703 -1.132 1 98.19 181 ALA A O 1
ATOM 1349 N N . LEU A 1 182 ? -11.914 -8.727 -3.227 1 98.19 182 LEU A N 1
ATOM 1350 C CA . LEU A 1 182 ? -12.773 -7.551 -3.105 1 98.19 182 LEU A CA 1
ATOM 1351 C C . LEU A 1 182 ? -13.945 -7.832 -2.174 1 98.19 182 LEU A C 1
ATOM 1353 O O . LEU A 1 182 ? -14.609 -6.906 -1.71 1 98.19 182 LEU A O 1
ATOM 1357 N N . TYR A 1 183 ? -14.266 -9.102 -1.908 1 97.5 183 TYR A N 1
ATOM 1358 C CA . TYR A 1 183 ? -15.312 -9.375 -0.935 1 97.5 183 TYR A CA 1
ATOM 1359 C C . TYR A 1 183 ? -14.781 -10.211 0.22 1 97.5 183 TYR A C 1
ATOM 1361 O O . TYR A 1 183 ? -15.547 -10.891 0.911 1 97.5 183 TYR A O 1
ATOM 1369 N N . SER A 1 184 ? -13.438 -10.289 0.411 1 96.81 184 SER A N 1
ATOM 1370 C CA . SER A 1 184 ? -12.805 -10.977 1.528 1 96.81 184 SER A CA 1
ATOM 1371 C C . SER A 1 184 ? -13 -10.219 2.834 1 96.81 184 SER A C 1
ATOM 1373 O O . SER A 1 184 ? -12.945 -8.984 2.854 1 96.81 184 SER A O 1
ATOM 1375 N N . PRO A 1 185 ? -13.203 -10.945 3.924 1 95.12 185 PRO A N 1
ATOM 1376 C CA . PRO A 1 185 ? -13.273 -10.258 5.215 1 95.12 185 PRO A CA 1
ATOM 1377 C C . PRO A 1 185 ? -11.953 -9.609 5.613 1 95.12 185 PRO A C 1
ATOM 1379 O O . PRO A 1 185 ? -11.922 -8.758 6.508 1 95.12 185 PRO A O 1
ATOM 1382 N N . ALA A 1 186 ? -10.852 -9.938 4.965 1 95.5 186 ALA A N 1
ATOM 1383 C CA . ALA A 1 186 ? -9.539 -9.398 5.297 1 95.5 186 ALA A CA 1
ATOM 1384 C C . ALA A 1 186 ? -9.195 -8.203 4.418 1 95.5 186 ALA A C 1
ATOM 1386 O O . ALA A 1 186 ? -8.062 -7.715 4.438 1 95.5 186 ALA A O 1
ATOM 1387 N N . LEU A 1 187 ? -10.133 -7.75 3.645 1 96.69 187 LEU A N 1
ATOM 1388 C CA . LEU A 1 187 ? -9.93 -6.605 2.762 1 96.69 187 LEU A CA 1
ATOM 1389 C C . LEU A 1 187 ? -9.477 -5.383 3.551 1 96.69 187 LEU A C 1
ATOM 1391 O O . LEU A 1 187 ? -9.875 -5.199 4.703 1 96.69 187 LEU A O 1
ATOM 1395 N N . ASN A 1 188 ? -8.578 -4.613 3.127 1 97.75 188 ASN A N 1
ATOM 1396 C CA . ASN A 1 188 ? -8.086 -3.354 3.674 1 97.75 188 ASN A CA 1
ATOM 1397 C C . ASN A 1 188 ? -7.789 -2.344 2.568 1 97.75 188 ASN A C 1
ATOM 1399 O O . ASN A 1 188 ? -7.887 -2.666 1.384 1 97.75 188 ASN A O 1
ATOM 1403 N N . PRO A 1 189 ? -7.453 -1.139 2.859 1 97.25 189 PRO A N 1
ATOM 1404 C CA . PRO A 1 189 ? -7.34 -0.094 1.839 1 97.25 189 PRO A CA 1
ATOM 1405 C C . PRO A 1 189 ? -6.219 -0.363 0.838 1 97.25 189 PRO A C 1
ATOM 1407 O O . PRO A 1 189 ? -6.293 0.084 -0.31 1 97.25 189 PRO A O 1
ATOM 1410 N N . ILE A 1 190 ? -5.207 -1.071 1.238 1 98.31 190 ILE A N 1
ATOM 1411 C CA . ILE A 1 190 ? -4.105 -1.396 0.337 1 98.31 190 ILE A CA 1
ATOM 1412 C C . ILE A 1 190 ? -4.562 -2.439 -0.681 1 98.31 190 ILE A C 1
ATOM 1414 O O . ILE A 1 190 ? -4.5 -2.205 -1.89 1 98.31 190 ILE A O 1
ATOM 1418 N N . ILE A 1 191 ? -5.145 -3.496 -0.186 1 98.5 191 ILE A N 1
ATOM 1419 C CA . ILE A 1 191 ? -5.523 -4.625 -1.028 1 98.5 191 ILE A CA 1
ATOM 1420 C C . ILE A 1 191 ? -6.715 -4.238 -1.903 1 98.5 191 ILE A C 1
ATOM 1422 O O . ILE A 1 191 ? -6.812 -4.668 -3.055 1 98.5 191 ILE A O 1
ATOM 1426 N N . GLU A 1 192 ? -7.645 -3.477 -1.364 1 98 192 GLU A N 1
ATOM 1427 C CA . GLU A 1 192 ? -8.789 -3.041 -2.156 1 98 192 GLU A CA 1
ATOM 1428 C C . GLU A 1 192 ? -8.344 -2.26 -3.389 1 98 192 GLU A C 1
ATOM 1430 O O . GLU A 1 192 ? -8.836 -2.506 -4.496 1 98 192 GLU A O 1
ATOM 1435 N N . GLY A 1 193 ? -7.418 -1.326 -3.184 1 98.31 193 GLY A N 1
ATOM 1436 C CA . GLY A 1 193 ? -6.902 -0.559 -4.305 1 98.31 193 GLY A CA 1
ATOM 1437 C C . GLY A 1 193 ? -6.211 -1.418 -5.348 1 98.31 193 GLY A C 1
ATOM 1438 O O . GLY A 1 193 ? -6.484 -1.289 -6.543 1 98.31 193 GLY A O 1
ATOM 1439 N N . VAL A 1 194 ? -5.406 -2.318 -4.871 1 98.62 194 VAL A N 1
ATOM 1440 C CA . VAL A 1 194 ? -4.656 -3.209 -5.75 1 98.62 194 VAL A CA 1
ATOM 1441 C C . VAL A 1 194 ? -5.621 -4.086 -6.547 1 98.62 194 VAL A C 1
ATOM 1443 O O . VAL A 1 194 ? -5.465 -4.25 -7.758 1 98.62 194 VAL A O 1
ATOM 1446 N N . ALA A 1 195 ? -6.629 -4.574 -5.855 1 98.75 195 ALA A N 1
ATOM 1447 C CA . ALA A 1 195 ? -7.582 -5.484 -6.484 1 98.75 195 ALA A CA 1
ATOM 1448 C C . ALA A 1 195 ? -8.414 -4.766 -7.547 1 98.75 195 ALA A C 1
ATOM 1450 O O . ALA A 1 195 ? -8.617 -5.293 -8.641 1 98.75 195 ALA A O 1
ATOM 1451 N N . LEU A 1 196 ? -8.859 -3.584 -7.27 1 98.31 196 LEU A N 1
ATOM 1452 C CA . LEU A 1 196 ? -9.703 -2.846 -8.203 1 98.31 196 LEU A CA 1
ATOM 1453 C C . LEU A 1 196 ? -8.914 -2.432 -9.438 1 98.31 196 LEU A C 1
ATOM 1455 O O . LEU A 1 196 ? -9.359 -2.66 -10.57 1 98.31 196 LEU A O 1
ATOM 1459 N N . SER A 1 197 ? -7.773 -1.86 -9.227 1 97.75 197 SER A N 1
ATOM 1460 C CA . SER A 1 197 ? -6.93 -1.453 -10.344 1 97.75 197 SER A CA 1
ATOM 1461 C C . SER A 1 197 ? -6.445 -2.66 -11.141 1 97.75 197 SER A C 1
ATOM 1463 O O . SER A 1 197 ? -6.402 -2.621 -12.367 1 97.75 197 SER A O 1
ATOM 1465 N N . GLY A 1 198 ? -6.078 -3.674 -10.406 1 98.31 198 GLY A N 1
ATOM 1466 C CA . GLY A 1 198 ? -5.652 -4.902 -11.062 1 98.31 198 GLY A CA 1
ATOM 1467 C C . GLY A 1 198 ? -6.73 -5.512 -11.938 1 98.31 198 GLY A C 1
ATOM 1468 O O . GLY A 1 198 ? -6.438 -6.035 -13.016 1 98.31 198 GLY A O 1
ATOM 1469 N N . THR A 1 199 ? -7.984 -5.477 -11.461 1 98.69 199 THR A N 1
ATOM 1470 C CA . THR A 1 199 ? -9.109 -5.965 -12.258 1 98.69 199 THR A CA 1
ATOM 1471 C C . THR A 1 199 ? -9.211 -5.207 -13.578 1 98.69 199 THR A C 1
ATOM 1473 O O . THR A 1 199 ? -9.305 -5.82 -14.641 1 98.69 199 THR A O 1
ATOM 1476 N N . THR A 1 200 ? -9.117 -3.908 -13.492 1 97.69 200 THR A N 1
ATOM 1477 C CA . THR A 1 200 ? -9.203 -3.061 -14.68 1 97.69 200 THR A CA 1
ATOM 1478 C C . THR A 1 200 ? -8.078 -3.387 -15.656 1 97.69 200 THR A C 1
ATOM 1480 O O . THR A 1 200 ? -8.328 -3.613 -16.844 1 97.69 200 THR A O 1
ATOM 1483 N N . GLU A 1 201 ? -6.871 -3.463 -15.148 1 96.81 201 GLU A N 1
ATOM 1484 C CA . GLU A 1 201 ? -5.684 -3.594 -15.984 1 96.81 201 GLU A CA 1
ATOM 1485 C C . GLU A 1 201 ? -5.598 -4.984 -16.609 1 96.81 201 GLU A C 1
ATOM 1487 O O . GLU A 1 201 ? -5.309 -5.117 -17.797 1 96.81 201 GLU A O 1
ATOM 1492 N N . MET A 1 202 ? -5.836 -5.977 -15.836 1 98.25 202 MET A N 1
ATOM 1493 C CA . MET A 1 202 ? -5.762 -7.344 -16.344 1 98.25 202 MET A CA 1
ATOM 1494 C C . MET A 1 202 ? -6.859 -7.602 -17.375 1 98.25 202 MET A C 1
ATOM 1496 O O . MET A 1 202 ? -6.602 -8.188 -18.422 1 98.25 202 MET A O 1
ATOM 1500 N N . TYR A 1 203 ? -8.078 -7.16 -17.078 1 98.5 203 TYR A N 1
ATOM 1501 C CA . TYR A 1 203 ? -9.203 -7.305 -17.984 1 98.5 203 TYR A CA 1
ATOM 1502 C C . TYR A 1 203 ? -8.898 -6.66 -19.344 1 98.5 203 TYR A C 1
ATOM 1504 O O . TYR A 1 203 ? -9.062 -7.293 -20.391 1 98.5 203 TYR A O 1
ATOM 1512 N N . SER A 1 204 ? -8.398 -5.5 -19.297 1 97.75 204 SER A N 1
ATOM 1513 C CA . SER A 1 204 ? -8.062 -4.758 -20.5 1 97.75 204 SER A CA 1
ATOM 1514 C C . SER A 1 204 ? -6.902 -5.406 -21.25 1 97.75 204 SER A C 1
ATOM 1516 O O . SER A 1 204 ? -6.922 -5.512 -22.484 1 97.75 204 SER A O 1
ATOM 1518 N N . ALA A 1 205 ? -5.891 -5.812 -20.531 1 98.38 205 ALA A N 1
ATOM 1519 C CA . ALA A 1 205 ? -4.707 -6.422 -21.141 1 98.38 205 ALA A CA 1
ATOM 1520 C C . ALA A 1 205 ? -5.07 -7.691 -21.891 1 98.38 205 ALA A C 1
ATOM 1522 O O . ALA A 1 205 ? -4.598 -7.91 -23.016 1 98.38 205 ALA A O 1
ATOM 1523 N N . LEU A 1 206 ? -5.922 -8.492 -21.328 1 98.56 206 LEU A N 1
ATOM 1524 C CA . LEU A 1 206 ? -6.285 -9.75 -21.953 1 98.56 206 LEU A CA 1
ATOM 1525 C C . LEU A 1 206 ? -7.078 -9.508 -23.234 1 98.56 206 LEU A C 1
ATOM 1527 O O . LEU A 1 206 ? -6.914 -10.234 -24.219 1 98.56 206 LEU A O 1
ATOM 1531 N N . ILE A 1 207 ? -7.902 -8.523 -23.234 1 98.31 207 ILE A N 1
ATOM 1532 C CA . ILE A 1 207 ? -8.648 -8.18 -24.438 1 98.31 207 ILE A CA 1
ATOM 1533 C C . ILE A 1 207 ? -7.672 -7.762 -25.547 1 98.31 207 ILE A C 1
ATOM 1535 O O . ILE A 1 207 ? -7.789 -8.211 -26.688 1 98.31 207 ILE A O 1
ATOM 1539 N N . LYS A 1 208 ? -6.703 -6.965 -25.188 1 98.19 208 LYS A N 1
ATOM 1540 C CA . LYS A 1 208 ? -5.707 -6.508 -26.156 1 98.19 208 LYS A CA 1
ATOM 1541 C C . LYS A 1 208 ? -4.891 -7.676 -26.703 1 98.19 208 LYS A C 1
ATOM 1543 O O . LYS A 1 208 ? -4.562 -7.715 -27.891 1 98.19 208 LYS A O 1
ATOM 1548 N N . LEU A 1 209 ? -4.566 -8.594 -25.844 1 98.25 209 LEU A N 1
ATOM 1549 C CA . LEU A 1 209 ? -3.703 -9.711 -26.203 1 98.25 209 LEU A CA 1
ATOM 1550 C C . LEU A 1 209 ? -4.434 -10.688 -27.125 1 98.25 209 LEU A C 1
ATOM 1552 O O . LEU A 1 209 ? -3.803 -11.492 -27.812 1 98.25 209 LEU A O 1
ATOM 1556 N N . LYS A 1 210 ? -5.75 -10.703 -27.078 1 97.69 210 LYS A N 1
ATOM 1557 C CA . LYS A 1 210 ? -6.527 -11.531 -27.984 1 97.69 210 LYS A CA 1
ATOM 1558 C C . LYS A 1 210 ? -6.203 -11.195 -29.438 1 97.69 210 LYS A C 1
ATOM 1560 O O . LYS A 1 210 ? -6.02 -12.094 -30.266 1 97.69 210 LYS A O 1
ATOM 1565 N N . ASP A 1 211 ? -6.062 -9.922 -29.688 1 96.75 211 ASP A N 1
ATOM 1566 C CA . ASP A 1 211 ? -5.855 -9.469 -31.062 1 96.75 211 ASP A CA 1
ATOM 1567 C C . ASP A 1 211 ? -4.371 -9.266 -31.359 1 96.75 211 ASP A C 1
ATOM 1569 O O . ASP A 1 211 ? -3.951 -9.312 -32.531 1 96.75 211 ASP A O 1
ATOM 1573 N N . ALA A 1 212 ? -3.625 -9.031 -30.344 1 97.88 212 ALA A N 1
ATOM 1574 C CA . ALA A 1 212 ? -2.191 -8.789 -30.484 1 97.88 212 ALA A CA 1
ATOM 1575 C C . ALA A 1 212 ? -1.402 -9.555 -29.422 1 97.88 212 ALA A C 1
ATOM 1577 O O . ALA A 1 212 ? -0.884 -8.961 -28.469 1 97.88 212 ALA A O 1
ATOM 1578 N N . PRO A 1 213 ? -1.185 -10.812 -29.688 1 97.19 213 PRO A N 1
ATOM 1579 C CA . PRO A 1 213 ? -0.635 -11.703 -28.656 1 97.19 213 PRO A CA 1
ATOM 1580 C C . PRO A 1 213 ? 0.789 -11.328 -28.25 1 97.19 213 PRO A C 1
ATOM 1582 O O . PRO A 1 213 ? 1.253 -11.719 -27.188 1 97.19 213 PRO A O 1
ATOM 1585 N N . THR A 1 214 ? 1.543 -10.586 -29.094 1 97.12 214 THR A N 1
ATOM 1586 C CA . THR A 1 214 ? 2.934 -10.273 -28.766 1 97.12 214 THR A CA 1
ATOM 1587 C C . THR A 1 214 ? 3.104 -8.781 -28.484 1 97.12 214 THR A C 1
ATOM 1589 O O . THR A 1 214 ? 4.215 -8.258 -28.547 1 97.12 214 THR A O 1
ATOM 1592 N N . ASP A 1 215 ? 1.936 -8.133 -28.281 1 97.69 215 ASP A N 1
ATOM 1593 C CA . ASP A 1 215 ? 2.012 -6.73 -27.875 1 97.69 215 ASP A CA 1
ATOM 1594 C C . ASP A 1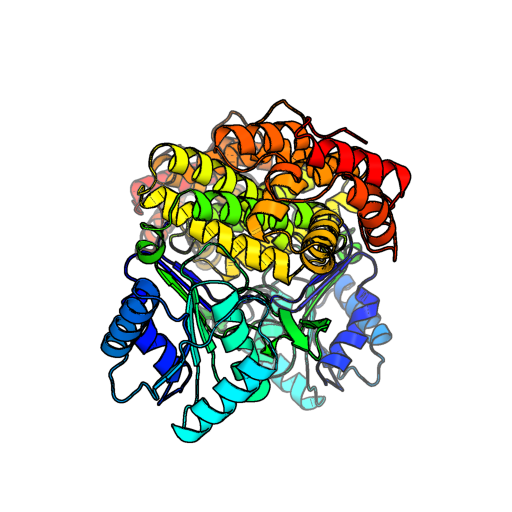 215 ? 2.748 -6.57 -26.547 1 97.69 215 ASP A C 1
ATOM 1596 O O . ASP A 1 215 ? 2.262 -7.02 -25.516 1 97.69 215 ASP A O 1
ATOM 1600 N N . VAL A 1 216 ? 3.902 -5.91 -26.594 1 97.88 216 VAL A N 1
ATOM 1601 C CA . VAL A 1 216 ? 4.809 -5.84 -25.453 1 97.88 216 VAL A CA 1
ATOM 1602 C C . VAL A 1 216 ? 4.129 -5.105 -24.297 1 97.88 216 VAL A C 1
ATOM 1604 O O . VAL A 1 216 ? 4.227 -5.527 -23.141 1 97.88 216 VAL A O 1
ATOM 1607 N N . ASP A 1 217 ? 3.422 -4.035 -24.609 1 97.62 217 ASP A N 1
ATOM 1608 C CA . ASP A 1 217 ? 2.758 -3.252 -23.578 1 97.62 217 ASP A CA 1
ATOM 1609 C C . ASP A 1 217 ? 1.651 -4.059 -22.906 1 97.62 217 ASP A C 1
ATOM 1611 O O . ASP A 1 217 ? 1.51 -4.027 -21.688 1 97.62 217 ASP A O 1
ATOM 1615 N N . ALA A 1 218 ? 0.853 -4.77 -23.672 1 98.06 218 ALA A N 1
ATOM 1616 C CA . ALA A 1 218 ? -0.222 -5.594 -23.125 1 98.06 218 ALA A CA 1
ATOM 1617 C C . ALA A 1 218 ? 0.338 -6.738 -22.281 1 98.06 218 ALA A C 1
ATOM 1619 O O . ALA A 1 218 ? -0.22 -7.086 -21.25 1 98.06 218 ALA A O 1
ATOM 1620 N N . ARG A 1 219 ? 1.435 -7.32 -22.812 1 98.44 219 ARG A N 1
ATOM 1621 C CA . ARG A 1 219 ? 2.09 -8.383 -22.047 1 98.44 219 ARG A CA 1
ATOM 1622 C C . ARG A 1 219 ? 2.631 -7.855 -20.719 1 98.44 219 ARG A C 1
ATOM 1624 O O . ARG A 1 219 ? 2.531 -8.531 -19.688 1 98.44 219 ARG A O 1
ATOM 1631 N N . ALA A 1 220 ? 3.184 -6.672 -20.734 1 98.31 220 ALA A N 1
ATOM 1632 C CA . ALA A 1 220 ? 3.682 -6.047 -19.5 1 98.31 220 ALA A CA 1
ATOM 1633 C C . ALA A 1 220 ? 2.545 -5.789 -18.516 1 98.31 220 ALA A C 1
ATOM 1635 O O . ALA A 1 220 ? 2.684 -6.047 -17.328 1 98.31 220 ALA A O 1
ATOM 1636 N N . GLU A 1 221 ? 1.453 -5.309 -19.031 1 97.62 221 GLU A N 1
ATOM 1637 C CA . GLU A 1 221 ? 0.284 -5.047 -18.188 1 97.62 221 GLU A CA 1
ATOM 1638 C C . GLU A 1 221 ? -0.248 -6.332 -17.562 1 97.62 221 GLU A C 1
ATOM 1640 O O . GLU A 1 221 ? -0.584 -6.363 -16.391 1 97.62 221 GLU A O 1
ATOM 1645 N N . ALA A 1 222 ? -0.318 -7.352 -18.375 1 98.25 222 ALA A N 1
ATOM 1646 C CA . ALA A 1 222 ? -0.803 -8.641 -17.875 1 98.25 222 ALA A CA 1
ATOM 1647 C C . ALA A 1 222 ? 0.141 -9.219 -16.828 1 98.25 222 ALA A C 1
ATOM 1649 O O . ALA A 1 222 ? -0.304 -9.703 -15.789 1 98.25 222 ALA A O 1
ATOM 1650 N N . LEU A 1 223 ? 1.443 -9.148 -17.109 1 98.31 223 LEU A N 1
ATOM 1651 C CA . LEU A 1 223 ? 2.434 -9.688 -16.172 1 98.31 223 LEU A CA 1
ATOM 1652 C C . LEU A 1 223 ? 2.428 -8.906 -14.867 1 98.31 223 LEU A C 1
ATOM 1654 O O . LEU A 1 223 ? 2.43 -9.5 -13.789 1 98.31 223 LEU A O 1
ATOM 1658 N N . GLY A 1 224 ? 2.398 -7.594 -14.961 1 98 224 GLY A N 1
ATOM 1659 C CA . GLY A 1 224 ? 2.264 -6.77 -13.766 1 98 224 GLY A CA 1
ATOM 1660 C C . GLY A 1 224 ? 0.983 -7.035 -13 1 98 224 GLY A C 1
ATOM 1661 O O . GLY A 1 224 ? 0.979 -7.027 -11.766 1 98 224 GLY A O 1
ATOM 1662 N N . GLY A 1 225 ? -0.097 -7.203 -13.727 1 98.06 225 GLY A N 1
ATOM 1663 C CA . GLY A 1 225 ? -1.363 -7.574 -13.117 1 98.06 225 GLY A CA 1
ATOM 1664 C C . GLY A 1 225 ? -1.307 -8.906 -12.391 1 98.06 225 GLY A C 1
ATOM 1665 O O . GLY A 1 225 ? -1.925 -9.07 -11.336 1 98.06 225 GLY A O 1
ATOM 1666 N N . ALA A 1 226 ? -0.599 -9.852 -12.977 1 98 226 ALA A N 1
ATOM 1667 C CA . ALA A 1 226 ? -0.439 -11.148 -12.328 1 98 226 ALA A CA 1
ATOM 1668 C C . ALA A 1 226 ? 0.338 -11.023 -11.023 1 98 226 ALA A C 1
ATOM 1670 O O . ALA A 1 226 ? -0.003 -11.664 -10.023 1 98 226 ALA A O 1
ATOM 1671 N N . PHE A 1 227 ? 1.352 -10.211 -11.055 1 98.25 227 PHE A N 1
ATOM 1672 C CA . PHE A 1 227 ? 2.098 -9.906 -9.844 1 98.25 227 PHE A CA 1
ATOM 1673 C C . PHE A 1 227 ? 1.173 -9.352 -8.766 1 98.25 227 PHE A C 1
ATOM 1675 O O . PHE A 1 227 ? 1.116 -9.875 -7.652 1 98.25 227 PHE A O 1
ATOM 1682 N N . ALA A 1 228 ? 0.449 -8.32 -9.086 1 98.56 228 ALA A N 1
ATOM 1683 C CA . ALA A 1 228 ? -0.451 -7.66 -8.141 1 98.56 228 ALA A CA 1
ATOM 1684 C C . ALA A 1 228 ? -1.521 -8.625 -7.641 1 98.56 228 ALA A C 1
ATOM 1686 O O . ALA A 1 228 ? -1.931 -8.555 -6.48 1 98.56 228 ALA A O 1
ATOM 1687 N N . ALA A 1 229 ? -2.018 -9.5 -8.516 1 98.44 229 ALA A N 1
ATOM 1688 C CA . ALA A 1 229 ? -2.992 -10.508 -8.117 1 98.44 229 ALA A CA 1
ATOM 1689 C C . ALA A 1 229 ? -2.398 -11.461 -7.082 1 98.44 229 ALA A C 1
ATOM 1691 O O . ALA A 1 229 ? -3.09 -11.891 -6.152 1 98.44 229 ALA A O 1
ATOM 1692 N N . GLY A 1 230 ? -1.135 -11.844 -7.309 1 97.88 230 GLY A N 1
ATOM 1693 C CA . GLY A 1 230 ? -0.439 -12.648 -6.32 1 97.88 230 GLY A CA 1
ATOM 1694 C C . GLY A 1 230 ? -0.35 -11.984 -4.961 1 97.88 230 GLY A C 1
ATOM 1695 O O . GLY A 1 230 ? -0.493 -12.648 -3.93 1 97.88 230 GLY A O 1
ATOM 1696 N N . VAL A 1 231 ? -0.141 -10.703 -4.949 1 98.44 231 VAL A N 1
ATOM 1697 C CA . VAL A 1 231 ? -0.09 -9.938 -3.707 1 98.44 231 VAL A CA 1
ATOM 1698 C C . VAL A 1 231 ? -1.447 -9.992 -3.01 1 98.44 231 VAL A C 1
ATOM 1700 O O . VAL A 1 231 ? -1.519 -10.172 -1.791 1 98.44 231 VAL A O 1
ATOM 1703 N N . CYS A 1 232 ? -2.535 -9.836 -3.762 1 98.25 232 CYS A N 1
ATOM 1704 C CA . CYS A 1 232 ? -3.867 -9.977 -3.182 1 98.25 232 CYS A CA 1
ATOM 1705 C C . CYS A 1 232 ? -4.055 -11.359 -2.574 1 98.25 232 CYS A C 1
ATOM 1707 O O . CYS A 1 232 ? -4.496 -11.484 -1.431 1 98.25 232 CYS A O 1
ATOM 1709 N N . LEU A 1 233 ? -3.691 -12.367 -3.367 1 96.62 233 LEU A N 1
ATOM 1710 C CA . LEU A 1 233 ? -3.82 -13.75 -2.93 1 96.62 233 LEU A CA 1
ATOM 1711 C C . LEU A 1 233 ? -3.07 -13.977 -1.622 1 96.62 233 LEU A C 1
ATOM 1713 O O . LEU A 1 233 ? -3.545 -14.703 -0.747 1 96.62 233 LEU A O 1
ATOM 1717 N N . ALA A 1 234 ? -1.972 -13.344 -1.471 1 96.75 234 ALA A N 1
ATOM 1718 C CA . ALA A 1 234 ? -1.098 -13.547 -0.319 1 96.75 234 ALA A CA 1
ATOM 1719 C C . ALA A 1 234 ? -1.684 -12.906 0.935 1 96.75 234 ALA A C 1
ATOM 1721 O O . ALA A 1 234 ? -1.233 -13.18 2.049 1 96.75 234 ALA A O 1
ATOM 1722 N N . HIS A 1 235 ? -2.699 -12.055 0.764 1 97.31 235 HIS A N 1
ATOM 1723 C CA . HIS A 1 235 ? -3.072 -11.227 1.906 1 97.31 235 HIS A CA 1
ATOM 1724 C C . HIS A 1 235 ? -4.535 -11.43 2.277 1 97.31 235 HIS A C 1
ATOM 1726 O O . HIS A 1 235 ? -5.027 -10.828 3.238 1 97.31 235 HIS A O 1
ATOM 1732 N N . VAL A 1 236 ? -5.219 -12.172 1.533 1 94.69 236 VAL A N 1
ATOM 1733 C CA . VAL A 1 236 ? -6.613 -12.422 1.869 1 94.69 236 VAL A CA 1
ATOM 1734 C C . VAL A 1 236 ? -6.922 -13.906 1.72 1 94.69 236 VAL A C 1
ATOM 1736 O O . VAL A 1 236 ? -6.223 -14.625 0.999 1 94.69 236 VAL A O 1
ATOM 1739 N N . GLY A 1 237 ? -7.906 -14.367 2.463 1 92.25 237 GLY A N 1
ATOM 1740 C CA . GLY A 1 237 ? -8.406 -15.711 2.236 1 92.25 237 GLY A CA 1
ATOM 1741 C C . GLY A 1 237 ? -9.273 -15.82 0.994 1 92.25 237 GLY A C 1
ATOM 1742 O O . GLY A 1 237 ? -10.047 -14.914 0.682 1 92.25 237 GLY A O 1
ATOM 1743 N N . MET A 1 238 ? -9.109 -16.875 0.353 1 90.5 238 MET A N 1
ATOM 1744 C CA . MET A 1 238 ? -9.898 -17.109 -0.857 1 90.5 238 MET A CA 1
ATOM 1745 C C . MET A 1 238 ? -11.25 -17.703 -0.52 1 90.5 238 MET A C 1
ATOM 1747 O O . MET A 1 238 ? -11.422 -18.328 0.536 1 90.5 238 MET A O 1
ATOM 1751 N N . GLY A 1 239 ? -12.242 -17.547 -1.382 1 94.56 239 GLY A N 1
ATOM 1752 C CA . GLY A 1 239 ? -13.625 -17.922 -1.134 1 94.56 239 GLY A CA 1
ATOM 1753 C C . GLY A 1 239 ? -14.078 -19.109 -1.961 1 94.56 239 GLY A C 1
ATOM 1754 O O . GLY A 1 239 ? -13.32 -20.062 -2.16 1 94.56 239 GLY A O 1
ATOM 1755 N N . LEU A 1 240 ? -15.328 -19.047 -2.365 1 96.94 240 LEU A N 1
ATOM 1756 C CA . LEU A 1 240 ? -16.031 -20.141 -3.016 1 96.94 240 LEU A CA 1
ATOM 1757 C C . LEU A 1 240 ? -15.328 -20.547 -4.305 1 96.94 240 LEU A C 1
ATOM 1759 O O . LEU A 1 240 ? -15.195 -21.734 -4.598 1 96.94 240 LEU A O 1
ATOM 1763 N N . HIS A 1 241 ? -14.906 -19.609 -5.121 1 97.62 241 HIS A N 1
ATOM 1764 C CA . HIS A 1 241 ? -14.266 -19.906 -6.398 1 97.62 241 HIS A CA 1
ATOM 1765 C C . HIS A 1 241 ? -13.102 -20.875 -6.215 1 97.62 241 HIS A C 1
ATOM 1767 O O . HIS A 1 241 ? -13.062 -21.938 -6.844 1 97.62 241 HIS A O 1
ATOM 1773 N N . HIS A 1 242 ? -12.203 -20.516 -5.344 1 94.88 242 HIS A N 1
ATOM 1774 C CA . HIS A 1 242 ? -11.016 -21.344 -5.145 1 94.88 242 HIS A CA 1
ATOM 1775 C C . HIS A 1 242 ? -11.367 -22.656 -4.465 1 94.88 242 HIS A C 1
ATOM 1777 O O . HIS A 1 242 ? -10.75 -23.688 -4.742 1 94.88 242 HIS A O 1
ATOM 1783 N N . LYS A 1 243 ? -12.328 -22.625 -3.604 1 93.44 243 LYS A N 1
ATOM 1784 C CA . LYS A 1 243 ? -12.781 -23.875 -2.977 1 93.44 243 LYS A CA 1
ATOM 1785 C C . LYS A 1 243 ? -13.312 -24.844 -4.016 1 93.44 243 LYS A C 1
ATOM 1787 O O . LYS A 1 243 ? -12.977 -26.031 -3.99 1 93.44 243 LYS A O 1
ATOM 1792 N N . LEU A 1 244 ? -14.125 -24.328 -4.859 1 96.38 244 LEU A N 1
ATOM 1793 C CA . LEU A 1 244 ? -14.672 -25.172 -5.918 1 96.38 244 LEU A CA 1
ATOM 1794 C C . LEU A 1 244 ? -13.562 -25.719 -6.812 1 96.38 244 LEU A C 1
ATOM 1796 O O . LEU A 1 244 ? -13.562 -26.906 -7.141 1 96.38 244 LEU A O 1
ATOM 1800 N N . CYS A 1 245 ? -12.664 -24.859 -7.18 1 95.12 245 CYS A N 1
ATOM 1801 C CA . CYS A 1 245 ? -11.586 -25.281 -8.062 1 95.12 245 CYS A CA 1
ATOM 1802 C C . CYS A 1 245 ? -10.695 -26.312 -7.391 1 95.12 245 CYS A C 1
ATOM 1804 O O . CYS A 1 245 ? -10.234 -27.25 -8.039 1 95.12 245 CYS A O 1
ATOM 1806 N N . HIS A 1 246 ? -10.484 -26.141 -6.129 1 89.62 246 HIS A N 1
ATOM 1807 C CA . HIS A 1 246 ? -9.734 -27.125 -5.367 1 89.62 246 HIS A CA 1
ATOM 1808 C C . HIS A 1 246 ? -10.461 -28.469 -5.355 1 89.62 246 HIS A C 1
ATOM 1810 O O . HIS A 1 246 ? -9.836 -29.516 -5.535 1 89.62 246 HIS A O 1
ATOM 1816 N N . THR A 1 247 ? -11.734 -28.422 -5.09 1 92.38 247 THR A N 1
ATOM 1817 C CA . THR A 1 247 ? -12.555 -29.625 -5.06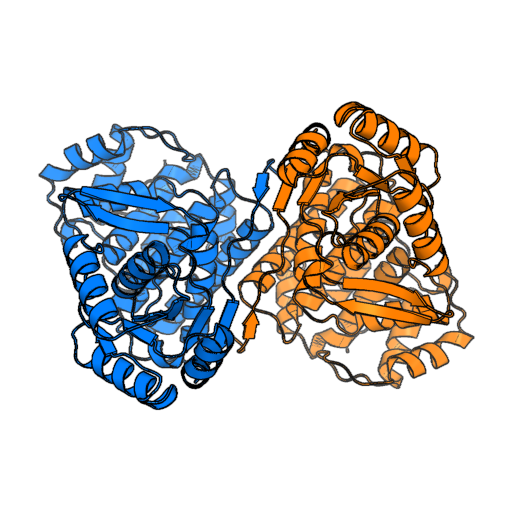2 1 92.38 247 THR A CA 1
ATOM 1818 C C . THR A 1 247 ? -12.555 -30.312 -6.422 1 92.38 247 THR A C 1
ATOM 1820 O O . THR A 1 247 ? -12.312 -31.516 -6.508 1 92.38 247 THR A O 1
ATOM 1823 N N . LEU A 1 248 ? -12.734 -29.562 -7.465 1 95.88 248 LEU A N 1
ATOM 1824 C CA . LEU A 1 248 ? -12.836 -30.109 -8.812 1 95.88 248 LEU A CA 1
ATOM 1825 C C . LEU A 1 248 ? -11.492 -30.641 -9.297 1 95.88 248 LEU A C 1
ATOM 1827 O O . LEU A 1 248 ? -11.422 -31.719 -9.898 1 95.88 248 LEU A O 1
ATOM 1831 N N . GLY A 1 249 ? -10.477 -29.891 -9.07 1 91.06 249 GLY A N 1
ATOM 1832 C CA . GLY A 1 249 ? -9.141 -30.344 -9.422 1 91.06 249 GLY A CA 1
ATOM 1833 C C . GLY A 1 249 ? -8.688 -31.531 -8.602 1 91.06 249 GLY A C 1
ATOM 1834 O O . GLY A 1 249 ? -8.234 -32.531 -9.148 1 91.06 249 GLY A O 1
ATOM 1835 N N . GLY A 1 250 ? -8.781 -31.5 -7.32 1 85.81 250 GLY A N 1
ATOM 1836 C CA . GLY A 1 250 ? -8.297 -32.531 -6.402 1 85.81 250 GLY A CA 1
ATOM 1837 C C . GLY A 1 250 ? -9.07 -33.812 -6.492 1 85.81 250 GLY A C 1
ATOM 1838 O O . GLY A 1 250 ? -8.477 -34.906 -6.484 1 85.81 250 GLY A O 1
ATOM 1839 N N . SER A 1 251 ? -10.352 -33.75 -6.648 1 89.56 251 SER A N 1
ATOM 1840 C CA . SER A 1 251 ? -11.203 -34.906 -6.562 1 89.56 251 SER A CA 1
ATOM 1841 C C . SER A 1 251 ? -11.484 -35.5 -7.941 1 89.56 251 SER A C 1
ATOM 1843 O O . SER A 1 251 ? -11.734 -36.688 -8.078 1 89.56 251 SER A O 1
ATOM 1845 N N . PHE A 1 252 ? -11.391 -34.656 -8.945 1 94.19 252 PHE A N 1
ATOM 1846 C CA . PHE A 1 252 ? -11.852 -35.125 -10.242 1 94.19 252 PHE A CA 1
ATOM 1847 C C . PHE A 1 252 ? -10.781 -34.938 -11.305 1 94.19 252 PHE A C 1
ATOM 1849 O O . PHE A 1 252 ? -10.992 -35.25 -12.477 1 94.19 252 PHE A O 1
ATOM 1856 N N . GLY A 1 253 ? -9.648 -34.344 -10.914 1 89.44 253 GLY A N 1
ATOM 1857 C CA . GLY A 1 253 ? -8.477 -34.281 -11.773 1 89.44 253 GLY A CA 1
ATOM 1858 C C . GLY A 1 253 ? -8.594 -33.25 -12.875 1 89.44 253 GLY A C 1
ATOM 1859 O O . GLY A 1 253 ? -7.977 -33.406 -13.93 1 89.44 253 GLY A O 1
ATOM 1860 N N . LEU A 1 254 ? -9.445 -32.281 -12.711 1 93.81 254 LEU A N 1
ATOM 1861 C CA . LEU A 1 254 ? -9.602 -31.25 -13.727 1 93.81 254 LEU A CA 1
ATOM 1862 C C . LEU A 1 254 ? -8.383 -30.328 -13.773 1 93.81 254 LEU A C 1
ATOM 1864 O O . LEU A 1 254 ? -7.727 -30.125 -12.75 1 93.81 254 LEU A O 1
ATOM 1868 N N . PRO A 1 255 ? -8.062 -29.844 -14.945 1 91.06 255 PRO A N 1
ATOM 1869 C CA . PRO A 1 255 ? -6.914 -28.938 -15.062 1 91.06 255 PRO A CA 1
ATOM 1870 C C . PRO A 1 255 ? -7.117 -27.625 -14.305 1 91.06 255 PRO A C 1
ATOM 1872 O O . PRO A 1 255 ? -8.234 -27.109 -14.25 1 91.06 255 PRO A O 1
ATOM 1875 N N . HIS A 1 256 ? -6.043 -27.031 -13.773 1 89 256 HIS A N 1
ATOM 1876 C CA . HIS A 1 256 ? -6.098 -25.953 -12.797 1 89 256 HIS A CA 1
ATOM 1877 C C . HIS A 1 256 ? -6.629 -24.672 -13.422 1 89 256 HIS A C 1
ATOM 1879 O O . HIS A 1 256 ? -7.785 -24.297 -13.211 1 89 256 HIS A O 1
ATOM 1885 N N . ALA A 1 257 ? -5.887 -24 -14.305 1 90.06 257 ALA A N 1
ATOM 1886 C CA . ALA A 1 257 ? -6.215 -22.672 -14.812 1 90.06 257 ALA A CA 1
ATOM 1887 C C . ALA A 1 257 ? -7.516 -22.703 -15.609 1 90.06 257 ALA A C 1
ATOM 1889 O O . ALA A 1 257 ? -8.312 -21.766 -15.531 1 90.06 257 ALA A O 1
ATOM 1890 N N . GLU A 1 258 ? -7.746 -23.75 -16.359 1 96.06 258 GLU A N 1
ATOM 1891 C CA . GLU A 1 258 ? -8.961 -23.859 -17.156 1 96.06 258 GLU A CA 1
ATOM 1892 C C . GLU A 1 258 ? -10.188 -24.031 -16.266 1 96.06 258 GLU A C 1
ATOM 1894 O O . GLU A 1 258 ? -11.25 -23.453 -16.547 1 96.06 258 GLU A O 1
ATOM 1899 N N . THR A 1 259 ? -10.023 -24.828 -15.203 1 97 259 THR A N 1
ATOM 1900 C CA . THR A 1 259 ? -11.117 -24.984 -14.25 1 97 259 THR A CA 1
ATOM 1901 C C . THR A 1 259 ? -11.453 -23.656 -13.578 1 97 259 THR A C 1
ATOM 1903 O O . THR A 1 259 ? -12.625 -23.297 -13.469 1 97 259 THR A O 1
ATOM 1906 N N . HIS A 1 260 ? -10.445 -22.953 -13.172 1 96.94 260 HIS A N 1
ATOM 1907 C CA . HIS A 1 260 ? -10.633 -21.641 -12.578 1 96.94 260 HIS A CA 1
ATOM 1908 C C . HIS A 1 260 ? -11.406 -20.719 -13.523 1 96.94 260 HIS A C 1
ATOM 1910 O O . HIS A 1 260 ? -12.273 -19.969 -13.078 1 96.94 260 HIS A O 1
ATOM 1916 N N . THR A 1 261 ? -11.039 -20.828 -14.758 1 98 261 THR A N 1
ATOM 1917 C CA . THR A 1 261 ? -11.648 -19.984 -15.773 1 98 261 THR A CA 1
ATOM 1918 C C . THR A 1 261 ? -13.148 -20.25 -15.867 1 98 261 THR A C 1
ATOM 1920 O O . THR A 1 261 ? -13.953 -19.328 -15.758 1 98 261 THR A O 1
ATOM 1923 N N . VAL A 1 262 ? -13.5 -21.516 -15.984 1 98.56 262 VAL A N 1
ATOM 1924 C CA . VAL A 1 262 ? -14.898 -21.891 -16.188 1 98.56 262 VAL A CA 1
ATOM 1925 C C . VAL A 1 262 ? -15.711 -21.516 -14.953 1 98.56 262 VAL A C 1
ATOM 1927 O O . VAL A 1 262 ? -16.859 -21.062 -15.062 1 98.56 262 VAL A O 1
ATOM 1930 N N . VAL A 1 263 ? -15.148 -21.609 -13.797 1 98.69 263 VAL A N 1
ATOM 1931 C CA . VAL A 1 263 ? -15.891 -21.547 -12.547 1 98.69 263 VAL A CA 1
ATOM 1932 C C . VAL A 1 263 ? -16.094 -20.109 -12.117 1 98.69 263 VAL A C 1
ATOM 1934 O O . VAL A 1 263 ? -17.078 -19.781 -11.453 1 98.69 263 VAL A O 1
ATOM 1937 N N . LEU A 1 264 ? -15.258 -19.172 -12.5 1 98.75 264 LEU A N 1
ATOM 1938 C CA . LEU A 1 264 ? -15.188 -17.828 -11.938 1 98.75 264 LEU A CA 1
ATOM 1939 C C . LEU A 1 264 ? -16.516 -17.109 -12.086 1 98.75 264 LEU A C 1
ATOM 1941 O O . LEU A 1 264 ? -17.094 -16.641 -11.102 1 98.75 264 LEU A O 1
ATOM 1945 N N . PRO A 1 265 ? -17.125 -17.047 -13.32 1 98.81 265 PRO A N 1
ATOM 1946 C CA . PRO A 1 265 ? -18.391 -16.328 -13.438 1 98.81 265 PRO A CA 1
ATOM 1947 C C . PRO A 1 265 ? -19.5 -16.938 -12.578 1 98.81 265 PRO A C 1
ATOM 1949 O O . PRO A 1 265 ? -20.344 -16.219 -12.055 1 98.81 265 PRO A O 1
ATOM 1952 N N . HIS A 1 266 ? -19.438 -18.234 -12.438 1 98.81 266 HIS A N 1
ATOM 1953 C CA . HIS A 1 266 ? -20.484 -18.922 -11.688 1 98.81 266 HIS A CA 1
ATOM 1954 C C . HIS A 1 266 ? -20.328 -18.688 -10.188 1 98.81 266 HIS A C 1
ATOM 1956 O O . HIS A 1 266 ? -21.328 -18.516 -9.484 1 98.81 266 HIS A O 1
ATOM 1962 N N . ALA A 1 267 ? -19.109 -18.734 -9.719 1 98.69 267 ALA A N 1
ATOM 1963 C CA . ALA A 1 267 ? -18.859 -18.375 -8.32 1 98.69 267 ALA A CA 1
ATOM 1964 C C . ALA A 1 267 ? -19.281 -16.938 -8.039 1 98.69 267 ALA A C 1
ATOM 1966 O O . ALA A 1 267 ? -19.828 -16.641 -6.98 1 98.69 267 ALA A O 1
ATOM 1967 N N . MET A 1 268 ? -18.984 -16.031 -8.961 1 98.81 268 MET A N 1
ATOM 1968 C CA . MET A 1 268 ? -19.422 -14.648 -8.836 1 98.81 268 MET A CA 1
ATOM 1969 C C . MET A 1 268 ? -20.938 -14.555 -8.773 1 98.81 268 MET A C 1
ATOM 1971 O O . MET A 1 268 ? -21.5 -13.797 -7.98 1 98.81 268 MET A O 1
ATOM 1975 N N . GLY A 1 269 ? -21.609 -15.297 -9.648 1 98.81 269 GLY A N 1
ATOM 1976 C CA . GLY A 1 269 ? -23.062 -15.344 -9.625 1 98.81 269 GLY A CA 1
ATOM 1977 C C . GLY A 1 269 ? -23.625 -15.812 -8.289 1 98.81 269 GLY A C 1
ATOM 1978 O O . GLY A 1 269 ? -24.594 -15.25 -7.789 1 98.81 269 GLY A O 1
ATOM 1979 N N . TYR A 1 270 ? -22.969 -16.844 -7.758 1 98.69 270 TYR A N 1
ATOM 1980 C CA . TYR A 1 270 ? -23.375 -17.391 -6.473 1 98.69 270 TYR A CA 1
ATOM 1981 C C . TYR A 1 270 ? -23.312 -16.344 -5.375 1 98.69 270 TYR A C 1
ATOM 1983 O O . TYR A 1 270 ? -24.172 -16.281 -4.5 1 98.69 270 TYR A O 1
ATOM 1991 N N . ASN A 1 271 ? -22.297 -15.492 -5.391 1 98.56 271 ASN A N 1
ATOM 1992 C CA . ASN A 1 271 ? -22.031 -14.531 -4.332 1 98.56 271 ASN A CA 1
ATOM 1993 C C . ASN A 1 271 ? -22.625 -13.164 -4.645 1 98.56 271 ASN A C 1
ATOM 1995 O O . ASN A 1 271 ? -22.547 -12.242 -3.836 1 98.56 271 ASN A O 1
ATOM 1999 N N . TYR A 1 272 ? -23.281 -12.953 -5.805 1 98.56 272 TYR A N 1
ATOM 2000 C CA . TYR A 1 272 ? -23.609 -11.641 -6.348 1 98.56 272 TYR A CA 1
ATOM 2001 C C . TYR A 1 272 ? -24.438 -10.836 -5.352 1 98.56 272 TYR A C 1
ATOM 2003 O O . TYR A 1 272 ? -24.078 -9.719 -4.996 1 98.56 272 TYR A O 1
ATOM 2011 N N . SER A 1 273 ? -25.531 -11.422 -4.816 1 98.25 273 SER A N 1
ATOM 2012 C CA . SER A 1 273 ? -26.438 -10.672 -3.945 1 98.25 273 SER A CA 1
ATOM 2013 C C . SER A 1 273 ? -25.797 -10.422 -2.582 1 98.25 273 SER A C 1
ATOM 2015 O O . SER A 1 273 ? -26.062 -9.391 -1.955 1 98.25 273 SER A O 1
ATOM 2017 N N . ALA A 1 274 ? -25.016 -11.406 -2.162 1 98.12 274 ALA A N 1
ATOM 2018 C CA . ALA A 1 274 ? -24.391 -11.305 -0.843 1 98.12 274 ALA A CA 1
ATOM 2019 C C . ALA A 1 274 ? -23.188 -10.367 -0.878 1 98.12 274 ALA A C 1
ATOM 2021 O O . ALA A 1 274 ? -22.734 -9.891 0.164 1 98.12 274 ALA A O 1
ATOM 2022 N N . ALA A 1 275 ? -22.641 -10.109 -2.006 1 98.19 275 ALA A N 1
ATOM 2023 C CA . ALA A 1 275 ? -21.484 -9.234 -2.176 1 98.19 275 ALA A CA 1
ATOM 2024 C C . ALA A 1 275 ? -21.766 -8.164 -3.227 1 98.19 275 ALA A C 1
ATOM 2026 O O . ALA A 1 275 ? -20.938 -7.898 -4.094 1 98.19 275 ALA A O 1
ATOM 2027 N N . LYS A 1 276 ? -22.953 -7.59 -3.188 1 97.88 276 LYS A N 1
ATOM 2028 C CA . LYS A 1 276 ? -23.438 -6.66 -4.203 1 97.88 276 LYS A CA 1
ATOM 2029 C C . LYS A 1 276 ? -22.484 -5.477 -4.363 1 97.88 276 LYS A C 1
ATOM 2031 O O . LYS A 1 276 ? -22.203 -5.047 -5.484 1 97.88 276 LYS A O 1
ATOM 2036 N N . GLY A 1 277 ? -21.984 -4.922 -3.238 1 97 277 GLY A N 1
ATOM 2037 C CA . GLY A 1 277 ? -21.062 -3.801 -3.291 1 97 277 GLY A CA 1
ATOM 2038 C C . GLY A 1 277 ? -19.781 -4.109 -4.055 1 97 277 GLY A C 1
ATOM 2039 O O . GLY A 1 277 ? -19.359 -3.326 -4.906 1 97 277 GLY A O 1
ATOM 2040 N N . ALA A 1 278 ? -19.188 -5.203 -3.748 1 97.88 278 ALA A N 1
ATOM 2041 C CA . ALA A 1 278 ? -17.969 -5.637 -4.441 1 97.88 278 ALA A CA 1
ATOM 2042 C C . ALA A 1 278 ? -18.234 -5.848 -5.93 1 97.88 278 ALA A C 1
ATOM 2044 O O . ALA A 1 278 ? -17.438 -5.445 -6.773 1 97.88 278 ALA A O 1
ATOM 2045 N N . MET A 1 279 ? -19.406 -6.48 -6.266 1 98.56 279 MET A N 1
ATOM 2046 C CA . MET A 1 279 ? -19.766 -6.766 -7.656 1 98.56 279 MET A CA 1
ATOM 2047 C C . MET A 1 279 ? -19.953 -5.477 -8.445 1 98.56 279 MET A C 1
ATOM 2049 O O . MET A 1 279 ? -19.5 -5.375 -9.594 1 98.56 279 MET A O 1
ATOM 2053 N N . GLN A 1 280 ? -20.516 -4.508 -7.832 1 97.81 280 GLN A N 1
ATOM 2054 C CA . GLN A 1 280 ? -20.719 -3.225 -8.492 1 97.81 280 GLN A CA 1
ATOM 2055 C C . GLN A 1 280 ? -19.391 -2.521 -8.75 1 97.81 280 GLN A C 1
ATOM 2057 O O . GLN A 1 280 ? -19.203 -1.883 -9.789 1 97.81 280 GLN A O 1
ATOM 2062 N N . LYS A 1 281 ? -18.469 -2.592 -7.785 1 97.06 281 LYS A N 1
ATOM 2063 C CA . LYS A 1 281 ? -17.141 -2.033 -7.98 1 97.06 281 LYS A CA 1
ATOM 2064 C C . LYS A 1 281 ? -16.422 -2.713 -9.148 1 97.06 281 LYS A C 1
ATOM 2066 O O . LYS A 1 281 ? -15.742 -2.053 -9.93 1 97.06 281 LYS A O 1
ATOM 2071 N N . ILE A 1 282 ? -16.578 -4.012 -9.242 1 98.5 282 ILE A N 1
ATOM 2072 C CA . ILE A 1 282 ? -15.977 -4.77 -10.336 1 98.5 282 ILE A CA 1
ATOM 2073 C C . ILE A 1 282 ? -16.578 -4.332 -11.664 1 98.5 282 ILE A C 1
ATOM 2075 O O . ILE A 1 282 ? -15.867 -4.137 -12.648 1 98.5 282 ILE A O 1
ATOM 2079 N N . GLU A 1 283 ? -17.906 -4.188 -11.672 1 98.62 283 GLU A N 1
ATOM 2080 C CA . GLU A 1 283 ? -18.609 -3.744 -12.875 1 98.62 283 GLU A CA 1
ATOM 2081 C C . GLU A 1 283 ? -18.094 -2.389 -13.352 1 98.62 283 GLU A C 1
ATOM 2083 O O . GLU A 1 283 ? -17.828 -2.199 -14.539 1 98.62 283 GLU A O 1
ATOM 2088 N N . ARG A 1 284 ? -17.906 -1.497 -12.43 1 95.94 284 ARG A N 1
ATOM 2089 C CA . ARG A 1 284 ? -17.344 -0.194 -12.766 1 95.94 284 ARG A CA 1
ATOM 2090 C C . ARG A 1 284 ? -15.898 -0.332 -13.258 1 95.94 284 ARG A C 1
ATOM 2092 O O . ARG A 1 284 ? -15.5 0.345 -14.211 1 95.94 284 ARG A O 1
ATOM 2099 N N . ALA A 1 285 ? -15.117 -1.165 -12.664 1 96.62 285 ALA A N 1
ATOM 2100 C CA . ALA A 1 285 ? -13.711 -1.351 -13 1 96.62 285 ALA A CA 1
ATOM 2101 C C . ALA A 1 285 ? -13.555 -1.839 -14.438 1 96.62 285 ALA A C 1
ATOM 2103 O O . ALA A 1 285 ? -12.617 -1.441 -15.133 1 96.62 285 ALA A O 1
ATOM 2104 N N . ILE A 1 286 ? -14.484 -2.691 -14.914 1 97.81 286 ILE A N 1
ATOM 2105 C CA . ILE A 1 286 ? -14.312 -3.242 -16.25 1 97.81 286 ILE A CA 1
ATOM 2106 C C . ILE A 1 286 ? -15.195 -2.49 -17.234 1 97.81 286 ILE A C 1
ATOM 2108 O O . ILE A 1 286 ? -15.211 -2.801 -18.438 1 97.81 286 ILE A O 1
ATOM 2112 N N . GLY A 1 287 ? -15.914 -1.498 -16.75 1 96.25 287 GLY A N 1
ATOM 2113 C CA . GLY A 1 287 ? -16.688 -0.611 -17.594 1 96.25 287 GLY A CA 1
ATOM 2114 C C . GLY A 1 287 ? -17.875 -1.3 -18.25 1 96.25 287 GLY A C 1
ATOM 2115 O O . GLY A 1 287 ? -18.141 -1.093 -19.438 1 96.25 287 GLY A O 1
ATOM 2116 N N . THR A 1 288 ? -18.547 -2.148 -17.484 1 97.62 288 THR A N 1
ATOM 2117 C CA . THR A 1 288 ? -19.672 -2.863 -18.062 1 97.62 288 THR A CA 1
ATOM 2118 C C . THR A 1 288 ? -20.984 -2.385 -17.453 1 97.62 288 THR A C 1
ATOM 2120 O O . THR A 1 288 ? -21 -1.878 -16.328 1 97.62 288 THR A O 1
ATOM 2123 N N . SER A 1 289 ? -22.047 -2.496 -18.172 1 96.94 289 SER A N 1
ATOM 2124 C CA . SER A 1 289 ? -23.391 -2.221 -17.688 1 96.94 289 SER A CA 1
ATOM 2125 C C . SER A 1 289 ? -24.109 -3.506 -17.281 1 96.94 289 SER A C 1
ATOM 2127 O O . SER A 1 289 ? -25.172 -3.461 -16.656 1 96.94 289 SER A O 1
ATOM 2129 N N . GLU A 1 290 ? -23.547 -4.594 -17.594 1 97.56 290 GLU A N 1
ATOM 2130 C CA . GLU A 1 290 ? -24.109 -5.887 -17.203 1 97.56 290 GLU A CA 1
ATOM 2131 C C . GLU A 1 290 ? -23.656 -6.281 -15.805 1 97.56 290 GLU A C 1
ATOM 2133 O O . GLU A 1 290 ? -22.75 -5.66 -15.242 1 97.56 290 GLU A O 1
ATOM 2138 N N . LYS A 1 291 ? -24.406 -7.262 -15.289 1 98.38 291 LYS A N 1
ATOM 2139 C CA . LYS A 1 291 ? -23.922 -7.828 -14.031 1 98.38 291 LYS A CA 1
ATOM 2140 C C . LYS A 1 291 ? -22.562 -8.484 -14.203 1 98.38 291 LYS A C 1
ATOM 2142 O O . LYS A 1 291 ? -22.297 -9.125 -15.227 1 98.38 291 LYS A O 1
ATOM 2147 N N . ALA A 1 292 ? -21.688 -8.398 -13.227 1 98.69 292 ALA A N 1
ATOM 2148 C CA . ALA A 1 292 ? -20.297 -8.805 -13.297 1 98.69 292 ALA A CA 1
ATOM 2149 C C . ALA A 1 292 ? -20.172 -10.273 -13.695 1 98.69 292 ALA A C 1
ATOM 2151 O O . ALA A 1 292 ? -19.359 -10.617 -14.57 1 98.69 292 ALA A O 1
ATOM 2152 N N . PRO A 1 293 ? -20.984 -11.195 -13.141 1 98.75 293 PRO A N 1
ATOM 2153 C CA . PRO A 1 293 ? -20.875 -12.602 -13.539 1 98.75 293 PRO A CA 1
ATOM 2154 C C . PRO A 1 293 ? -21.125 -12.805 -15.031 1 98.75 293 PRO A C 1
ATOM 2156 O O . PRO A 1 293 ? -20.375 -13.539 -15.688 1 98.75 293 PRO A O 1
ATOM 2159 N N . GLN A 1 294 ? -22.094 -12.18 -15.547 1 98.62 294 GLN A N 1
ATOM 2160 C CA . GLN A 1 294 ? -22.406 -12.273 -16.969 1 98.62 294 GLN A CA 1
ATOM 2161 C C . GLN A 1 294 ? -21.266 -11.688 -17.812 1 98.62 294 GLN A C 1
ATOM 2163 O O . GLN A 1 294 ? -20.891 -12.258 -18.828 1 98.62 294 GLN A O 1
ATOM 2168 N N . ALA A 1 295 ? -20.812 -10.539 -17.375 1 98.69 295 ALA A N 1
ATOM 2169 C CA . ALA A 1 295 ? -19.719 -9.891 -18.109 1 98.69 295 ALA A CA 1
ATOM 2170 C C . ALA A 1 295 ? -18.484 -10.797 -18.172 1 98.69 295 ALA A C 1
ATOM 2172 O O . ALA A 1 295 ? -17.828 -10.883 -19.219 1 98.69 295 ALA A O 1
ATOM 2173 N N . PHE A 1 296 ? -18.141 -11.477 -17.078 1 98.75 296 PHE A N 1
ATOM 2174 C CA . PHE A 1 296 ? -17 -12.367 -17.062 1 98.75 296 PHE A CA 1
ATOM 2175 C C . PHE A 1 296 ? -17.234 -13.602 -17.906 1 98.75 296 PHE A C 1
ATOM 2177 O O . PHE A 1 296 ? -16.328 -14.102 -18.562 1 98.75 296 PHE A O 1
ATOM 2184 N N . TRP A 1 297 ? -18.453 -14.109 -17.875 1 98.69 297 TRP A N 1
ATOM 2185 C CA . TRP A 1 297 ? -18.812 -15.242 -18.719 1 98.69 297 TRP A CA 1
ATOM 2186 C C . TRP A 1 297 ? -18.656 -14.883 -20.203 1 98.69 297 TRP A C 1
ATOM 2188 O O . TRP A 1 297 ? -18.078 -15.656 -20.969 1 98.69 297 TRP A O 1
ATOM 2198 N N . ASP A 1 298 ? -19.156 -13.711 -20.594 1 98.38 298 ASP A N 1
ATOM 2199 C CA . ASP A 1 298 ? -19.031 -13.227 -21.953 1 98.38 298 ASP A CA 1
ATOM 2200 C C . ASP A 1 298 ? -17.562 -12.984 -22.312 1 98.38 298 ASP A C 1
ATOM 2202 O O . ASP A 1 298 ? -17.141 -13.234 -23.438 1 98.38 298 ASP A O 1
ATOM 2206 N N . PHE A 1 299 ? -16.875 -12.477 -21.375 1 98.38 299 PHE A N 1
ATOM 2207 C CA . PHE A 1 299 ? -15.445 -12.203 -21.5 1 98.38 299 PHE A CA 1
ATOM 2208 C C . PHE A 1 299 ? -14.68 -13.477 -21.844 1 98.38 299 PHE A C 1
ATOM 2210 O O . PHE A 1 299 ? -13.852 -13.484 -22.75 1 98.38 299 PHE A O 1
ATOM 2217 N N . GLU A 1 300 ? -14.945 -14.586 -21.109 1 98.06 300 GLU A N 1
ATOM 2218 C CA . GLU A 1 300 ? -14.305 -15.875 -21.359 1 98.06 300 GLU A CA 1
ATOM 2219 C C . GLU A 1 300 ? -14.586 -16.375 -22.766 1 98.06 300 GLU A C 1
ATOM 2221 O O . GLU A 1 300 ? -13.68 -16.859 -23.453 1 98.06 300 GLU A O 1
ATOM 2226 N N . LYS A 1 301 ? -15.758 -16.25 -23.203 1 97.44 301 LYS A N 1
ATOM 2227 C CA . LYS A 1 301 ? -16.141 -16.641 -24.562 1 97.44 301 LYS A CA 1
ATOM 2228 C C . LYS A 1 301 ? -15.398 -15.805 -25.594 1 97.44 301 LYS A C 1
ATOM 2230 O O . LYS A 1 301 ? -14.914 -16.344 -26.594 1 97.44 301 LYS A O 1
ATOM 2235 N N . LYS A 1 302 ? -15.398 -14.57 -25.297 1 97.31 302 LYS A N 1
ATOM 2236 C CA . LYS A 1 302 ? -14.711 -13.656 -26.203 1 97.31 302 LYS A CA 1
ATOM 2237 C C . LYS A 1 302 ? -13.242 -14.039 -26.359 1 97.31 302 LYS A C 1
ATOM 2239 O O . LYS A 1 302 ? -12.688 -13.953 -27.469 1 97.31 302 LYS A O 1
ATOM 2244 N N . LEU A 1 303 ? -12.594 -14.461 -25.328 1 98.06 303 LEU A N 1
ATOM 2245 C CA . LEU A 1 303 ? -11.18 -14.797 -25.344 1 98.06 303 LEU A CA 1
ATOM 2246 C C . LEU A 1 303 ? -10.953 -16.188 -25.922 1 98.06 303 LEU A C 1
ATOM 2248 O O . LEU A 1 303 ? -9.82 -16.562 -26.219 1 98.06 303 LEU A O 1
ATOM 2252 N N . GLY A 1 304 ? -12.008 -16.938 -26.062 1 97.12 304 GLY A N 1
ATOM 2253 C CA . GLY A 1 304 ? -11.906 -18.266 -26.625 1 97.12 304 GLY A CA 1
ATOM 2254 C C . GLY A 1 304 ? -11.391 -19.297 -25.625 1 97.12 304 GLY A C 1
ATOM 2255 O O . GLY A 1 304 ? -10.695 -20.25 -26.016 1 97.12 304 GLY A O 1
ATOM 2256 N N . THR A 1 305 ? -11.641 -19.062 -24.359 1 97.56 305 THR A N 1
ATOM 2257 C CA . THR A 1 305 ? -11.242 -20.016 -23.328 1 97.56 305 THR A CA 1
ATOM 2258 C C . THR A 1 305 ? -12.328 -21.062 -23.109 1 97.56 305 THR A C 1
ATOM 2260 O O . THR A 1 305 ? -13.438 -20.938 -23.625 1 97.56 305 THR A O 1
ATOM 2263 N N . PRO A 1 306 ? -11.961 -22.172 -22.422 1 96.44 306 PRO A N 1
ATOM 2264 C CA . PRO A 1 306 ? -13.008 -23.156 -22.109 1 96.44 306 PRO A CA 1
ATOM 2265 C C . PRO A 1 306 ? -14.18 -22.547 -21.359 1 96.44 306 PRO A C 1
ATOM 2267 O O . PRO A 1 306 ? -13.984 -21.688 -20.484 1 96.44 306 PRO A O 1
ATOM 2270 N N . THR A 1 307 ? -15.391 -23.047 -21.672 1 95.19 307 THR A N 1
ATOM 2271 C CA . THR A 1 307 ? -16.562 -22.391 -21.109 1 95.19 307 THR A CA 1
ATOM 2272 C C . THR A 1 307 ? -17.422 -23.375 -20.328 1 95.19 307 THR A C 1
ATOM 2274 O O . THR A 1 307 ? -18.438 -23 -19.75 1 95.19 307 THR A O 1
ATOM 2277 N N . SER A 1 308 ? -16.969 -24.641 -20.297 1 98.25 308 SER A N 1
ATOM 2278 C CA . SER A 1 308 ? -17.766 -25.609 -19.531 1 98.25 308 SER A CA 1
ATOM 2279 C C . SER A 1 308 ? -16.875 -26.641 -18.859 1 98.25 308 SER A C 1
ATOM 2281 O O . SER A 1 308 ? -15.805 -26.969 -19.359 1 98.25 308 SER A O 1
ATOM 2283 N N . LEU A 1 309 ? -17.344 -27.141 -17.719 1 98.62 309 LEU A N 1
ATOM 2284 C CA . LEU A 1 309 ? -16.656 -28.203 -17.016 1 98.62 309 LEU A CA 1
ATOM 2285 C C . LEU A 1 309 ? -16.75 -29.516 -17.797 1 98.62 309 LEU A C 1
ATOM 2287 O O . LEU A 1 309 ? -15.859 -30.375 -17.688 1 98.62 309 LEU A O 1
ATOM 2291 N N . LYS A 1 310 ? -17.781 -29.641 -18.594 1 98.25 310 LYS A N 1
ATOM 2292 C CA . LYS A 1 310 ? -17.938 -30.797 -19.469 1 98.25 310 LYS A CA 1
ATOM 2293 C C . LYS A 1 310 ? -16.766 -30.922 -20.438 1 98.25 310 LYS A C 1
ATOM 2295 O O . LYS A 1 310 ? -16.203 -32 -20.609 1 98.25 310 LYS A O 1
ATOM 2300 N N . GLU A 1 311 ? -16.406 -29.828 -21.016 1 97 311 GLU A N 1
ATOM 2301 C CA . GLU A 1 311 ? -15.297 -29.828 -21.969 1 97 311 GLU A CA 1
ATOM 2302 C C . GLU A 1 311 ? -13.969 -30.141 -21.281 1 97 311 GLU A C 1
ATOM 2304 O O . GLU A 1 311 ? -13.016 -30.562 -21.922 1 97 311 GLU A O 1
ATOM 2309 N N . LEU A 1 312 ? -13.945 -29.891 -19.969 1 97.56 312 LEU A N 1
ATOM 2310 C CA . LEU A 1 312 ? -12.719 -30.156 -19.219 1 97.56 312 LEU A CA 1
ATOM 2311 C C . LEU A 1 312 ? -12.695 -31.578 -18.688 1 97.56 312 LEU A C 1
ATOM 2313 O O . LEU A 1 312 ? -11.734 -31.984 -18.016 1 97.56 312 LEU A O 1
ATOM 2317 N N . GLY A 1 313 ? -13.836 -32.312 -18.859 1 97.38 313 GLY A N 1
ATOM 2318 C CA . GLY A 1 313 ? -13.797 -33.75 -18.578 1 97.38 313 GLY A CA 1
ATOM 2319 C C . GLY A 1 313 ? -14.625 -34.156 -17.375 1 97.38 313 GLY A C 1
ATOM 2320 O O . GLY A 1 313 ? -14.672 -35.312 -17 1 97.38 313 GLY A O 1
ATOM 2321 N N . LEU A 1 314 ? -15.234 -33.219 -16.75 1 98.19 314 LEU A N 1
ATOM 2322 C CA . LEU A 1 314 ? -16.094 -33.562 -15.625 1 98.19 314 LEU A CA 1
ATOM 2323 C C . LEU A 1 314 ? -17.344 -34.312 -16.094 1 98.19 314 LEU A C 1
ATOM 2325 O O . LEU A 1 314 ? -18.016 -33.875 -17.031 1 98.19 314 LEU A O 1
ATOM 2329 N N . LYS A 1 315 ? -17.641 -35.406 -15.469 1 97.88 315 LYS A N 1
ATOM 2330 C CA . LYS A 1 315 ? -18.828 -36.188 -15.82 1 97.88 315 LYS A CA 1
ATOM 2331 C C . LYS A 1 315 ? -20.062 -35.656 -15.109 1 97.88 315 LYS A C 1
ATOM 2333 O O . LYS A 1 315 ? -19.969 -35.188 -13.977 1 97.88 315 LYS A O 1
ATOM 2338 N N . LYS A 1 316 ? -21.125 -35.75 -15.781 1 97.44 316 LYS A N 1
ATOM 2339 C CA . LYS A 1 316 ? -22.391 -35.281 -15.219 1 97.44 316 LYS A CA 1
ATOM 2340 C C . LYS A 1 316 ? -22.672 -35.969 -13.883 1 97.44 316 LYS A C 1
ATOM 2342 O O . LYS A 1 316 ? -23.188 -35.312 -12.961 1 97.44 316 LYS A O 1
ATOM 2347 N N . GLU A 1 317 ? -22.406 -37.219 -13.812 1 97.38 317 GLU A N 1
ATOM 2348 C CA . GLU A 1 317 ? -22.703 -38 -12.617 1 97.38 317 GLU A CA 1
ATOM 2349 C C . GLU A 1 317 ? -21.875 -37.531 -11.422 1 97.38 317 GLU A C 1
ATOM 2351 O O . GLU A 1 317 ? -22.188 -37.875 -10.281 1 97.38 317 GLU A O 1
ATOM 2356 N N . ASP A 1 318 ? -20.812 -36.781 -11.633 1 97.88 318 ASP A N 1
ATOM 2357 C CA . ASP A 1 318 ? -19.922 -36.312 -10.57 1 97.88 318 ASP A CA 1
ATOM 2358 C C . ASP A 1 318 ? -20.422 -35 -9.961 1 97.88 318 ASP A C 1
ATOM 2360 O O . ASP A 1 318 ? -19.938 -34.562 -8.922 1 97.88 318 ASP A O 1
ATOM 2364 N N . LEU A 1 319 ? -21.391 -34.406 -10.562 1 98.31 319 LEU A N 1
ATOM 2365 C CA . LEU A 1 319 ? -21.859 -33.062 -10.148 1 98.31 319 LEU A CA 1
ATOM 2366 C C . LEU A 1 319 ? -22.391 -33.125 -8.719 1 98.31 319 LEU A C 1
ATOM 2368 O O . LEU A 1 319 ? -22.078 -32.219 -7.918 1 98.31 319 LEU A O 1
ATOM 2372 N N . ALA A 1 320 ? -23.219 -34.062 -8.438 1 97.81 320 ALA A N 1
ATOM 2373 C CA . ALA A 1 320 ? -23.797 -34.188 -7.094 1 97.81 320 ALA A CA 1
ATOM 2374 C C . ALA A 1 320 ? -22.703 -34.344 -6.047 1 97.81 320 ALA A C 1
ATOM 2376 O O . ALA A 1 320 ? -22.75 -33.75 -4.98 1 97.81 320 ALA A O 1
ATOM 2377 N N . LYS A 1 321 ? -21.797 -35.188 -6.34 1 97.5 321 LYS A N 1
ATOM 2378 C CA . LYS A 1 321 ? -20.672 -35.406 -5.43 1 97.5 321 LYS A CA 1
ATOM 2379 C C . LYS A 1 321 ? -19.859 -34.156 -5.238 1 97.5 321 LYS A C 1
ATOM 2381 O O . LYS A 1 321 ? -19.438 -33.844 -4.125 1 97.5 321 LYS A O 1
ATOM 2386 N N . ALA A 1 322 ? -19.578 -33.469 -6.32 1 97.25 322 ALA A N 1
ATOM 2387 C CA . ALA A 1 322 ? -18.859 -32.188 -6.242 1 97.25 322 ALA A CA 1
ATOM 2388 C C . ALA A 1 322 ? -19.594 -31.203 -5.344 1 97.25 322 ALA A C 1
ATOM 2390 O O . ALA A 1 322 ? -18.969 -30.531 -4.516 1 97.25 322 ALA A O 1
ATOM 2391 N N . ALA A 1 323 ? -20.875 -31.109 -5.551 1 97.56 323 ALA A N 1
ATOM 2392 C CA . ALA A 1 323 ? -21.688 -30.219 -4.723 1 97.56 323 ALA A CA 1
ATOM 2393 C C . ALA A 1 323 ? -21.625 -30.625 -3.254 1 97.56 323 ALA A C 1
ATOM 2395 O O . ALA A 1 323 ? -21.562 -29.766 -2.371 1 97.56 323 ALA A O 1
ATOM 2396 N N . ASP A 1 324 ? -21.672 -31.922 -2.967 1 96.62 324 ASP A N 1
ATOM 2397 C CA . ASP A 1 324 ? -21.562 -32.438 -1.606 1 96.62 324 ASP A CA 1
ATOM 2398 C C . ASP A 1 324 ? -20.234 -32.031 -0.964 1 96.62 324 ASP A C 1
ATOM 2400 O O . ASP A 1 324 ? -20.219 -31.531 0.165 1 96.62 324 ASP A O 1
ATOM 2404 N N . LEU A 1 325 ? -19.234 -32.219 -1.69 1 94.69 325 LEU A N 1
ATOM 2405 C CA . LEU A 1 325 ? -17.906 -31.922 -1.182 1 94.69 325 LEU A CA 1
ATOM 2406 C C . LEU A 1 325 ? -17.75 -30.422 -0.938 1 94.69 325 LEU A C 1
ATOM 2408 O O . LEU A 1 325 ? -17.203 -30 0.085 1 94.69 325 LEU A O 1
ATOM 2412 N N . ALA A 1 326 ? -18.234 -29.609 -1.862 1 93.75 326 ALA A N 1
ATOM 2413 C CA . ALA A 1 326 ? -18.078 -28.156 -1.791 1 93.75 326 ALA A CA 1
ATOM 2414 C C . ALA A 1 326 ? -18.906 -27.562 -0.663 1 93.75 326 ALA A C 1
ATOM 2416 O O . ALA A 1 326 ? -18.609 -26.484 -0.156 1 93.75 326 ALA A O 1
ATOM 2417 N N . SER A 1 327 ? -19.984 -28.234 -0.363 1 93.88 327 SER A N 1
ATOM 2418 C CA . SER A 1 327 ? -20.891 -27.688 0.64 1 93.88 327 SER A CA 1
ATOM 2419 C C . SER A 1 327 ? -20.453 -28.062 2.051 1 93.88 327 SER A C 1
ATOM 2421 O O . SER A 1 327 ? -21 -27.562 3.033 1 93.88 327 SER A O 1
ATOM 2423 N N . LYS A 1 328 ? -19.344 -28.875 2.051 1 87.56 328 LYS A N 1
ATOM 2424 C CA . LYS A 1 328 ? -18.828 -29.266 3.359 1 87.56 328 LYS A CA 1
ATOM 2425 C C . LYS A 1 328 ? -17.938 -28.172 3.947 1 87.56 328 LYS A C 1
ATOM 2427 O O . LYS A 1 328 ? -17.25 -27.469 3.209 1 87.56 328 LYS A O 1
ATOM 2432 N N . ALA A 1 329 ? -17.875 -28.078 5.172 1 79.12 329 ALA A N 1
ATOM 2433 C CA . ALA A 1 329 ? -17.031 -27.172 5.945 1 79.12 329 ALA A CA 1
ATOM 2434 C C . ALA A 1 329 ? -17.234 -25.719 5.516 1 79.12 329 ALA A C 1
ATOM 2436 O O . ALA A 1 329 ? -16.719 -25.297 4.469 1 79.12 329 ALA A O 1
ATOM 2437 N N . GLN A 1 330 ? -17.859 -25.078 6.223 1 77.31 330 GLN A N 1
ATOM 2438 C CA . GLN A 1 330 ? -18.094 -23.672 5.977 1 77.31 330 GLN A CA 1
ATOM 2439 C C . GLN A 1 330 ? -16.812 -22.859 6.148 1 77.31 330 GLN A C 1
ATOM 2441 O O . GLN A 1 330 ? -15.984 -23.172 7.004 1 77.31 330 GLN A O 1
ATOM 2446 N N . TYR A 1 331 ? -16.594 -22 5.234 1 82.38 331 TYR A N 1
ATOM 2447 C CA . TYR A 1 331 ? -15.508 -21.031 5.285 1 82.38 331 TYR A CA 1
ATOM 2448 C C . TYR A 1 331 ? -16 -19.625 4.965 1 82.38 331 TYR A C 1
ATOM 2450 O O . TYR A 1 331 ? -17.172 -19.453 4.582 1 82.38 331 TYR A O 1
ATOM 2458 N N . PRO A 1 332 ? -15.148 -18.641 5.207 1 87.25 332 PRO A N 1
ATOM 2459 C CA . PRO A 1 332 ? -15.594 -17.281 4.934 1 87.25 332 PRO A CA 1
ATOM 2460 C C . PRO A 1 332 ? -15.93 -17.047 3.461 1 87.25 332 PRO A C 1
ATOM 2462 O O . PRO A 1 332 ? -15.078 -17.281 2.592 1 87.25 332 PRO A O 1
ATOM 2465 N N . ASN A 1 333 ? -17.047 -16.859 3.16 1 95.38 333 ASN A N 1
ATOM 2466 C CA . ASN A 1 333 ? -17.625 -16.516 1.864 1 95.38 333 ASN A CA 1
ATOM 2467 C C . ASN A 1 333 ? -18.844 -15.617 2.012 1 95.38 333 ASN A C 1
ATOM 2469 O O . ASN A 1 333 ? -19.594 -15.742 2.979 1 95.38 333 ASN A O 1
ATOM 2473 N N . PRO A 1 334 ? -19 -14.719 1.12 1 96.69 334 PRO A N 1
ATOM 2474 C CA . PRO A 1 334 ? -20.125 -13.789 1.281 1 96.69 334 PRO A CA 1
ATOM 2475 C C . PRO A 1 334 ? -21.453 -14.5 1.457 1 96.69 334 PRO A C 1
ATOM 2477 O O . PRO A 1 334 ? -22.203 -14.195 2.391 1 96.69 334 PRO A O 1
ATOM 2480 N N . ALA A 1 335 ? -21.781 -15.406 0.539 1 96.88 335 ALA A N 1
ATOM 2481 C CA . ALA A 1 335 ? -23.016 -16.188 0.65 1 96.88 335 ALA A CA 1
ATOM 2482 C C . ALA A 1 335 ? -22.766 -17.5 1.369 1 96.88 335 ALA A C 1
ATOM 2484 O O . ALA A 1 335 ? -21.734 -18.141 1.166 1 96.88 335 ALA A O 1
ATOM 2485 N N . PRO A 1 336 ? -23.672 -17.922 2.26 1 95.31 336 PRO A N 1
ATOM 2486 C CA . PRO A 1 336 ? -23.531 -19.25 2.834 1 95.31 336 PRO A CA 1
ATOM 2487 C C . PRO A 1 336 ? -23.531 -20.359 1.772 1 95.31 336 PRO A C 1
ATOM 2489 O O . PRO A 1 336 ? -24.188 -20.219 0.733 1 95.31 336 PRO A O 1
ATOM 2492 N N . LEU A 1 337 ? -22.812 -21.391 2.061 1 96.06 337 LEU A N 1
ATOM 2493 C CA . LEU A 1 337 ? -22.75 -22.5 1.125 1 96.06 337 LEU A CA 1
ATOM 2494 C C . LEU A 1 337 ? -23.984 -23.391 1.265 1 96.06 337 LEU A C 1
ATOM 2496 O O . LEU A 1 337 ? -24.219 -23.969 2.33 1 96.06 337 LEU A O 1
ATOM 2500 N N . ASP A 1 338 ? -24.75 -23.375 0.286 1 96.19 338 ASP A N 1
ATOM 2501 C CA . ASP A 1 338 ? -25.969 -24.188 0.195 1 96.19 338 ASP A CA 1
ATOM 2502 C C . ASP A 1 338 ? -25.828 -25.266 -0.877 1 96.19 338 ASP A C 1
ATOM 2504 O O . ASP A 1 338 ? -25.578 -24.953 -2.045 1 96.19 338 ASP A O 1
ATOM 2508 N N . ARG A 1 339 ? -26.031 -26.484 -0.488 1 97.12 339 ARG A N 1
ATOM 2509 C CA . ARG A 1 339 ? -25.766 -27.625 -1.371 1 97.12 339 ARG A CA 1
ATOM 2510 C C . ARG A 1 339 ? -26.594 -27.516 -2.654 1 97.12 339 ARG A C 1
ATOM 2512 O O . ARG A 1 339 ? -26.078 -27.766 -3.746 1 97.12 339 ARG A O 1
ATOM 2519 N N . GLU A 1 340 ? -27.812 -27.234 -2.57 1 97.75 340 GLU A N 1
ATOM 2520 C CA . GLU A 1 340 ? -28.688 -27.172 -3.746 1 97.75 340 GLU A CA 1
ATOM 2521 C C . GLU A 1 340 ? -28.281 -26.016 -4.668 1 97.75 340 GLU A C 1
ATOM 2523 O O . GLU A 1 340 ? -28.328 -26.156 -5.895 1 97.75 340 GLU A O 1
ATOM 2528 N N . LYS A 1 341 ? -27.922 -24.891 -4.102 1 97.81 341 LYS A N 1
ATOM 2529 C CA . LYS A 1 341 ? -27.438 -23.766 -4.898 1 97.81 341 LYS A CA 1
ATOM 2530 C C . LYS A 1 341 ? -26.109 -24.109 -5.57 1 97.81 341 LYS A C 1
ATOM 2532 O O . LYS A 1 341 ? -25.875 -23.719 -6.719 1 97.81 341 LYS A O 1
ATOM 2537 N N . LEU A 1 342 ? -25.281 -24.766 -4.859 1 98.19 342 LEU A N 1
ATOM 2538 C CA . LEU A 1 342 ? -24 -25.188 -5.418 1 98.19 342 LEU A CA 1
ATOM 2539 C C . LEU A 1 342 ? -24.219 -26.172 -6.57 1 98.19 342 LEU A C 1
ATOM 2541 O O . LEU A 1 342 ? -23.5 -26.109 -7.574 1 98.19 342 LEU A O 1
ATOM 2545 N N . LEU A 1 343 ? -25.141 -27.078 -6.348 1 98.38 343 LEU A N 1
ATOM 2546 C CA . LEU A 1 343 ? -25.453 -28 -7.434 1 98.38 343 LEU A CA 1
ATOM 2547 C C . LEU A 1 343 ? -25.922 -27.25 -8.672 1 98.38 343 LEU A C 1
ATOM 2549 O O . LEU A 1 343 ? -25.516 -27.562 -9.789 1 98.38 343 LEU A O 1
ATOM 2553 N N . THR A 1 344 ? -26.828 -26.312 -8.484 1 98.5 344 THR A N 1
ATOM 2554 C CA . THR A 1 344 ? -27.297 -25.484 -9.586 1 98.5 344 THR A CA 1
ATOM 2555 C C . THR A 1 344 ? -26.141 -24.766 -10.273 1 98.5 344 THR A C 1
ATOM 2557 O O . THR A 1 344 ? -26.062 -24.734 -11.5 1 98.5 344 THR A O 1
ATOM 2560 N N . LEU A 1 345 ? -25.234 -24.172 -9.477 1 98.56 345 LEU A N 1
ATOM 2561 C CA . LEU A 1 345 ? -24.047 -23.516 -9.992 1 98.56 345 LEU A CA 1
ATOM 2562 C C . LEU A 1 345 ? -23.219 -24.484 -10.836 1 98.56 345 LEU A C 1
ATOM 2564 O O . LEU A 1 345 ? -22.828 -24.156 -11.961 1 98.56 345 LEU A O 1
ATOM 2568 N N . LEU A 1 346 ? -22.969 -25.641 -10.336 1 98.69 346 LEU A N 1
ATOM 2569 C CA . LEU A 1 346 ? -22.141 -26.641 -11 1 98.69 346 LEU A CA 1
ATOM 2570 C C . LEU A 1 346 ? -22.812 -27.125 -12.281 1 98.69 346 LEU A C 1
ATOM 2572 O O . LEU A 1 346 ? -22.125 -27.391 -13.281 1 98.69 346 LEU A O 1
ATOM 2576 N N . GLU A 1 347 ? -24.109 -27.281 -12.258 1 98.69 347 GLU A N 1
ATOM 2577 C CA . GLU A 1 347 ? -24.844 -27.703 -13.445 1 98.69 347 GLU A CA 1
ATOM 2578 C C . GLU A 1 347 ? -24.719 -26.672 -14.57 1 98.69 347 GLU A C 1
ATOM 2580 O O . GLU A 1 347 ? -24.484 -27.031 -15.727 1 98.69 347 GLU A O 1
ATOM 2585 N N . ASN A 1 348 ? -24.875 -25.438 -14.188 1 98.75 348 ASN A N 1
ATOM 2586 C CA . ASN A 1 348 ? -24.688 -24.391 -15.18 1 98.75 348 ASN A CA 1
ATOM 2587 C C . ASN A 1 348 ? -23.266 -24.359 -15.727 1 98.75 348 ASN A C 1
ATOM 2589 O O . ASN A 1 348 ? -23.062 -24.234 -16.938 1 98.75 348 ASN A O 1
ATOM 2593 N N . ALA A 1 349 ? -22.266 -24.438 -14.836 1 98.81 349 ALA A N 1
ATOM 2594 C CA . ALA A 1 349 ? -20.859 -24.453 -15.242 1 98.81 349 ALA A CA 1
ATOM 2595 C C . ALA A 1 349 ? -20.562 -25.672 -16.125 1 98.81 349 ALA A C 1
ATOM 2597 O O . ALA A 1 349 ? -19.734 -25.594 -17.031 1 98.81 349 ALA A O 1
ATOM 2598 N N . TRP A 1 350 ? -21.203 -26.797 -15.781 1 98.75 350 TRP A N 1
ATOM 2599 C CA . TRP A 1 350 ? -20.984 -28.031 -16.531 1 98.75 350 TRP A CA 1
ATOM 2600 C C . TRP A 1 350 ? -21.5 -27.891 -17.969 1 98.75 350 TRP A C 1
ATOM 2602 O O . TRP A 1 350 ? -20.828 -28.266 -18.922 1 98.75 350 TRP A O 1
ATOM 2612 N N . GLU A 1 351 ? -22.672 -27.328 -18.172 1 98 351 GLU A N 1
ATOM 2613 C CA . GLU A 1 351 ? -23.328 -27.219 -19.469 1 98 351 GLU A CA 1
ATOM 2614 C C . GLU A 1 351 ? -22.766 -26.078 -20.281 1 98 351 GLU A C 1
ATOM 2616 O O . GLU A 1 351 ? -22.875 -26.062 -21.516 1 98 351 GLU A O 1
ATOM 2621 N N . GLY A 1 352 ? -22.188 -25.141 -19.625 1 98.06 352 GLY A N 1
ATOM 2622 C CA . GLY A 1 352 ? -21.75 -23.938 -20.297 1 98.06 352 GLY A CA 1
ATOM 2623 C C . GLY A 1 352 ? -22.844 -22.891 -20.422 1 98.06 352 GLY A C 1
ATOM 2624 O O . GLY A 1 352 ? -22.844 -22.078 -21.344 1 98.06 352 GLY A O 1
ATOM 2625 N N . ASN A 1 353 ? -23.781 -22.906 -19.531 1 98.25 353 ASN A N 1
ATOM 2626 C CA . ASN A 1 353 ? -24.828 -21.875 -19.438 1 98.25 353 ASN A CA 1
ATOM 2627 C C . ASN A 1 353 ? -24.328 -20.641 -18.719 1 98.25 353 ASN A C 1
ATOM 2629 O O . ASN A 1 353 ? -23.312 -20.688 -18.016 1 98.25 353 ASN A O 1
ATOM 2633 N N . PRO A 1 354 ? -24.984 -19.484 -18.938 1 98.12 354 PRO A N 1
ATOM 2634 C CA . PRO A 1 354 ? -24.625 -18.312 -18.156 1 98.12 354 PRO A CA 1
ATOM 2635 C C . PRO A 1 354 ? -24.781 -18.531 -16.641 1 98.12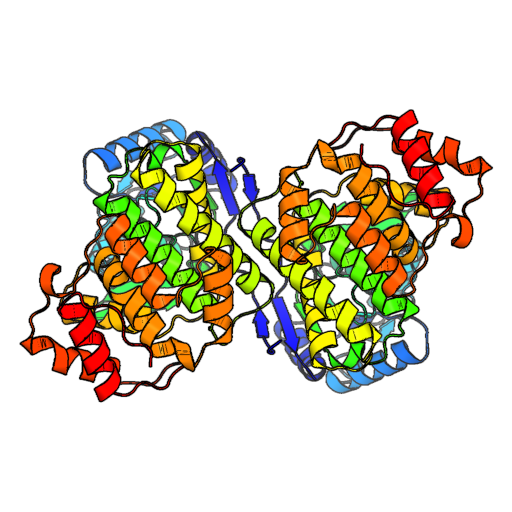 354 PRO A C 1
ATOM 2637 O O . PRO A 1 354 ? -25.594 -19.359 -16.219 1 98.12 354 PRO A O 1
ATOM 2640 N N . PRO A 1 355 ? -24 -17.797 -15.867 1 98.56 355 PRO A N 1
ATOM 2641 C CA . PRO A 1 355 ? -24.125 -17.938 -14.414 1 98.56 355 PRO A CA 1
ATOM 2642 C C . PRO A 1 355 ? -25.469 -17.438 -13.883 1 98.56 355 PRO A C 1
ATOM 2644 O O . PRO A 1 355 ? -26 -16.438 -14.367 1 98.56 355 PRO A O 1
ATOM 2647 N N . ALA A 1 356 ? -26.047 -18.188 -12.953 1 97.62 356 ALA A N 1
ATOM 2648 C CA . ALA A 1 356 ? -27.25 -17.719 -12.242 1 97.62 356 ALA A CA 1
ATOM 2649 C C . ALA A 1 356 ? -26.891 -16.688 -11.18 1 97.62 356 ALA A C 1
ATOM 2651 O O . ALA A 1 356 ? -25.859 -16.812 -10.508 1 97.62 356 ALA A O 1
ATOM 2652 N N . ILE A 1 357 ? -27.688 -15.68 -11.117 1 97.25 357 ILE A N 1
ATOM 2653 C CA . ILE A 1 357 ? -27.547 -14.719 -10.031 1 97.25 357 ILE A CA 1
ATOM 2654 C C . ILE A 1 357 ? -28.297 -15.211 -8.797 1 97.25 357 ILE A C 1
ATOM 2656 O O . ILE A 1 357 ? -29.516 -15.461 -8.859 1 97.25 357 ILE A O 1
ATOM 2660 N N . MET A 1 358 ? -27.594 -15.406 -7.816 1 94.38 358 MET A N 1
ATOM 2661 C CA . MET A 1 358 ? -28.203 -15.953 -6.609 1 94.38 358 MET A CA 1
ATOM 2662 C C . MET A 1 358 ? -28.109 -14.969 -5.453 1 94.38 358 MET A C 1
ATOM 2664 O O . MET A 1 358 ? -27.234 -14.102 -5.438 1 94.38 358 MET A O 1
ATOM 2668 N N . MET B 1 1 ? 3.344 -0.477 -19.297 1 87.31 1 MET B N 1
ATOM 2669 C CA . MET B 1 1 ? 3.842 -0.402 -17.938 1 87.31 1 MET B CA 1
ATOM 2670 C C . MET B 1 1 ? 5.34 -0.124 -17.906 1 87.31 1 MET B C 1
ATOM 2672 O O . MET B 1 1 ? 6.098 -0.731 -18.672 1 87.31 1 MET B O 1
ATOM 2676 N N . HIS B 1 2 ? 5.754 0.817 -17.125 1 90.19 2 HIS B N 1
ATOM 2677 C CA . HIS B 1 2 ? 7.16 1.195 -17.016 1 90.19 2 HIS B CA 1
ATOM 2678 C C . HIS B 1 2 ? 7.918 0.242 -16.094 1 90.19 2 HIS B C 1
ATOM 2680 O O . HIS B 1 2 ? 7.332 -0.34 -15.18 1 90.19 2 HIS B O 1
ATOM 2686 N N . PRO B 1 3 ? 9.266 -0.019 -16.469 1 96.69 3 PRO B N 1
ATOM 2687 C CA . PRO B 1 3 ? 10.078 -0.83 -15.562 1 96.69 3 PRO B CA 1
ATOM 2688 C C . PRO B 1 3 ? 10.148 -0.246 -14.156 1 96.69 3 PRO B C 1
ATOM 2690 O O . PRO B 1 3 ? 10.094 0.975 -13.984 1 96.69 3 PRO B O 1
ATOM 2693 N N . PHE B 1 4 ? 10.258 -1.076 -13.203 1 97.56 4 PHE B N 1
ATOM 2694 C CA . PHE B 1 4 ? 10.352 -0.604 -11.828 1 97.56 4 PHE B CA 1
ATOM 2695 C C . PHE B 1 4 ? 11.102 -1.613 -10.961 1 97.56 4 PHE B C 1
ATOM 2697 O O . PHE B 1 4 ? 11.227 -2.781 -11.328 1 97.56 4 PHE B O 1
ATOM 2704 N N . THR B 1 5 ? 11.734 -1.245 -9.938 1 97.88 5 THR B N 1
ATOM 2705 C CA . THR B 1 5 ? 12.141 -2.021 -8.773 1 97.88 5 THR B CA 1
ATOM 2706 C C . THR B 1 5 ? 11.32 -1.633 -7.543 1 97.88 5 THR B C 1
ATOM 2708 O O . THR B 1 5 ? 11.18 -0.448 -7.234 1 97.88 5 THR B O 1
ATOM 2711 N N . PHE B 1 6 ? 10.719 -2.582 -6.922 1 98.12 6 PHE B N 1
ATOM 2712 C CA . PHE B 1 6 ? 9.805 -2.307 -5.82 1 98.12 6 PHE B CA 1
ATOM 2713 C C . PHE B 1 6 ? 10.211 -3.086 -4.574 1 98.12 6 PHE B C 1
ATOM 2715 O O . PHE B 1 6 ? 10.438 -4.293 -4.637 1 98.12 6 PHE B O 1
ATOM 2722 N N . GLU B 1 7 ? 10.375 -2.475 -3.494 1 97.69 7 GLU B N 1
ATOM 2723 C CA . GLU B 1 7 ? 10.531 -3.025 -2.152 1 97.69 7 GLU B CA 1
ATOM 2724 C C . GLU B 1 7 ? 9.469 -2.477 -1.204 1 97.69 7 GLU B C 1
ATOM 2726 O O . GLU B 1 7 ? 9.398 -1.268 -0.973 1 97.69 7 GLU B O 1
ATOM 2731 N N . ALA B 1 8 ? 8.68 -3.344 -0.651 1 97.5 8 ALA B N 1
ATOM 2732 C CA . ALA B 1 8 ? 7.543 -2.926 0.171 1 97.5 8 ALA B CA 1
ATOM 2733 C C . ALA B 1 8 ? 8 -2.535 1.573 1 97.5 8 ALA B C 1
ATOM 2735 O O . ALA B 1 8 ? 8.672 -3.312 2.254 1 97.5 8 ALA B O 1
ATOM 2736 N N . HIS B 1 9 ? 7.73 -1.354 1.993 1 97.12 9 HIS B N 1
ATOM 2737 C CA . HIS B 1 9 ? 7.918 -0.842 3.346 1 97.12 9 HIS B CA 1
ATOM 2738 C C . HIS B 1 9 ? 6.586 -0.424 3.965 1 97.12 9 HIS B C 1
ATOM 2740 O O . HIS B 1 9 ? 6.25 0.762 3.977 1 97.12 9 HIS B O 1
ATOM 2746 N N . ILE B 1 10 ? 5.871 -1.362 4.523 1 98 10 ILE B N 1
ATOM 2747 C CA . ILE B 1 10 ? 4.562 -1.149 5.133 1 98 10 ILE B CA 1
ATOM 2748 C C . ILE B 1 10 ? 4.527 -1.79 6.52 1 98 10 ILE B C 1
ATOM 2750 O O . ILE B 1 10 ? 4.652 -3.01 6.648 1 98 10 ILE B O 1
ATOM 2754 N N . PRO B 1 11 ? 4.379 -1.064 7.59 1 97.75 11 PRO B N 1
ATOM 2755 C CA . PRO B 1 11 ? 4.371 -1.634 8.938 1 97.75 11 PRO B CA 1
ATOM 2756 C C . PRO B 1 11 ? 3.152 -2.521 9.195 1 97.75 11 PRO B C 1
ATOM 2758 O O . PRO B 1 11 ? 2.129 -2.381 8.523 1 97.75 11 PRO B O 1
ATOM 2761 N N . ARG B 1 12 ? 3.342 -3.498 10.141 1 98.38 12 ARG B N 1
ATOM 2762 C CA . ARG B 1 12 ? 2.15 -4.137 10.688 1 98.38 12 ARG B CA 1
ATOM 2763 C C . ARG B 1 12 ? 1.129 -3.098 11.141 1 98.38 12 ARG B C 1
ATOM 2765 O O . ARG B 1 12 ? 1.482 -2.115 11.797 1 98.38 12 ARG B O 1
ATOM 2772 N N . THR B 1 13 ? -0.135 -3.24 10.734 1 98.75 13 THR B N 1
ATOM 2773 C CA . THR B 1 13 ? -1.139 -2.205 10.945 1 98.75 13 THR B CA 1
ATOM 2774 C C . THR B 1 13 ? -2.408 -2.797 11.547 1 98.75 13 THR B C 1
ATOM 2776 O O . THR B 1 13 ? -2.979 -3.744 11 1 98.75 13 THR B O 1
ATOM 2779 N N . ILE B 1 14 ? -2.77 -2.336 12.656 1 98.75 14 ILE B N 1
ATOM 2780 C CA . ILE B 1 14 ? -4.043 -2.639 13.305 1 98.75 14 ILE B CA 1
ATOM 2781 C C . ILE B 1 14 ? -5.008 -1.47 13.117 1 98.75 14 ILE B C 1
ATOM 2783 O O . ILE B 1 14 ? -4.668 -0.324 13.422 1 98.75 14 ILE B O 1
ATOM 2787 N N . PHE B 1 15 ? -6.16 -1.741 12.609 1 98.69 15 PHE B N 1
ATOM 2788 C CA . PHE B 1 15 ? -7.109 -0.69 12.266 1 98.69 15 PHE B CA 1
ATOM 2789 C C . PHE B 1 15 ? -8.508 -1.038 12.773 1 98.69 15 PHE B C 1
ATOM 2791 O O . PHE B 1 15 ? -8.969 -2.17 12.609 1 98.69 15 PHE B O 1
ATOM 2798 N N . GLY B 1 16 ? -9.164 -0.121 13.375 1 98.38 16 GLY B N 1
ATOM 2799 C CA . GLY B 1 16 ? -10.547 -0.309 13.789 1 98.38 16 GLY B CA 1
ATOM 2800 C C . GLY B 1 16 ? -11 0.699 14.82 1 98.38 16 GLY B C 1
ATOM 2801 O O . GLY B 1 16 ? -10.367 1.742 15 1 98.38 16 GLY B O 1
ATOM 2802 N N . GLN B 1 17 ? -12.156 0.501 15.414 1 98 17 GLN B N 1
ATOM 2803 C CA . GLN B 1 17 ? -12.664 1.25 16.562 1 98 17 GLN B CA 1
ATOM 2804 C C . GLN B 1 17 ? -12.281 0.57 17.875 1 98 17 GLN B C 1
ATOM 2806 O O . GLN B 1 17 ? -12.391 -0.651 18 1 98 17 GLN B O 1
ATOM 2811 N N . GLY B 1 18 ? -11.789 1.321 18.734 1 98 18 GLY B N 1
ATOM 2812 C CA . GLY B 1 18 ? -11.438 0.782 20.031 1 98 18 GLY B CA 1
ATOM 2813 C C . GLY B 1 18 ? -10.125 0.013 20.031 1 98 18 GLY B C 1
ATOM 2814 O O . GLY B 1 18 ? -9.836 -0.729 20.969 1 98 18 GLY B O 1
ATOM 2815 N N . THR B 1 19 ? -9.352 0.168 19.016 1 98.56 19 THR B N 1
ATOM 2816 C CA . THR B 1 19 ? -8.125 -0.616 18.844 1 98.56 19 THR B CA 1
ATOM 2817 C C . THR B 1 19 ? -7.035 -0.12 19.781 1 98.56 19 THR B C 1
ATOM 2819 O O . THR B 1 19 ? -6.023 -0.797 19.984 1 98.56 19 THR B O 1
ATOM 2822 N N . LEU B 1 20 ? -7.27 1.02 20.406 1 98.31 20 LEU B N 1
ATOM 2823 C CA . LEU B 1 20 ? -6.32 1.531 21.391 1 98.31 20 LEU B CA 1
ATOM 2824 C C . LEU B 1 20 ? -6.012 0.475 22.453 1 98.31 20 LEU B C 1
ATOM 2826 O O . LEU B 1 20 ? -4.887 0.41 22.953 1 98.31 20 LEU B O 1
ATOM 2830 N N . LYS B 1 21 ? -6.957 -0.358 22.766 1 98.12 21 LYS B N 1
ATOM 2831 C CA . LYS B 1 21 ? -6.828 -1.4 23.781 1 98.12 21 LYS B CA 1
ATOM 2832 C C . LYS B 1 21 ? -5.793 -2.445 23.359 1 98.12 21 LYS B C 1
ATOM 2834 O O . LYS B 1 21 ? -5.344 -3.24 24.188 1 98.12 21 LYS B O 1
ATOM 2839 N N . GLN B 1 22 ? -5.383 -2.441 22.109 1 98.31 22 GLN B N 1
ATOM 2840 C CA . GLN B 1 22 ? -4.473 -3.459 21.578 1 98.31 22 GLN B CA 1
ATOM 2841 C C . GLN B 1 22 ? -3.025 -2.984 21.641 1 98.31 22 GLN B C 1
ATOM 2843 O O . GLN B 1 22 ? -2.105 -3.74 21.328 1 98.31 22 GLN B O 1
ATOM 2848 N N . VAL B 1 23 ? -2.762 -1.781 22.078 1 98.75 23 VAL B N 1
ATOM 2849 C CA . VAL B 1 23 ? -1.42 -1.206 22.094 1 98.75 23 VAL B CA 1
ATOM 2850 C C . VAL B 1 23 ? -0.515 -2.035 23 1 98.75 23 VAL B C 1
ATOM 2852 O O . VAL B 1 23 ? 0.637 -2.311 22.656 1 98.75 23 VAL B O 1
ATOM 2855 N N . GLY B 1 24 ? -1.034 -2.408 24.188 1 98.19 24 GLY B N 1
ATOM 2856 C CA . GLY B 1 24 ? -0.25 -3.209 25.109 1 98.19 24 GLY B CA 1
ATOM 2857 C C . GLY B 1 24 ? 0.204 -4.531 24.516 1 98.19 24 GLY B C 1
ATOM 2858 O O . GLY B 1 24 ? 1.352 -4.938 24.703 1 98.19 24 GLY B O 1
ATOM 2859 N N . GLU B 1 25 ? -0.685 -5.195 23.812 1 98.06 25 GLU B N 1
ATOM 2860 C CA . GLU B 1 25 ? -0.365 -6.469 23.172 1 98.06 25 GLU B CA 1
ATOM 2861 C C . GLU B 1 25 ? 0.719 -6.297 22.109 1 98.06 25 GLU B C 1
ATOM 2863 O O . GLU B 1 25 ? 1.588 -7.16 21.953 1 98.06 25 GLU B O 1
ATOM 2868 N N . GLU B 1 26 ? 0.677 -5.227 21.375 1 98.44 26 GLU B N 1
ATOM 2869 C CA . GLU B 1 26 ? 1.676 -4.965 20.344 1 98.44 26 GLU B CA 1
ATOM 2870 C C . GLU B 1 26 ? 3.041 -4.668 20.969 1 98.44 26 GLU B C 1
ATOM 2872 O O . GLU B 1 26 ? 4.07 -5.086 20.438 1 98.44 26 GLU B O 1
ATOM 2877 N N . VAL B 1 27 ? 3.025 -3.908 22.062 1 98.44 27 VAL B N 1
ATOM 2878 C CA . VAL B 1 27 ? 4.258 -3.623 22.797 1 98.44 27 VAL B CA 1
ATOM 2879 C C . VAL B 1 27 ? 4.902 -4.93 23.25 1 98.44 27 VAL B C 1
ATOM 2881 O O . VAL B 1 27 ? 6.102 -5.137 23.062 1 98.44 27 VAL B O 1
ATOM 2884 N N . LYS B 1 28 ? 4.082 -5.828 23.812 1 97.88 28 LYS B N 1
ATOM 2885 C CA . LYS B 1 28 ? 4.562 -7.125 24.281 1 97.88 28 LYS B CA 1
ATOM 2886 C C . LYS B 1 28 ? 5.078 -7.969 23.109 1 97.88 28 LYS B C 1
ATOM 2888 O O . LYS B 1 28 ? 6.121 -8.617 23.234 1 97.88 28 LYS B O 1
ATOM 2893 N N . ARG B 1 29 ? 4.359 -7.992 22.016 1 97.88 29 ARG B N 1
ATOM 2894 C CA . ARG B 1 29 ? 4.734 -8.758 20.828 1 97.88 29 ARG B CA 1
ATOM 2895 C C . ARG B 1 29 ? 6.125 -8.359 20.344 1 97.88 29 ARG B C 1
ATOM 2897 O O . ARG B 1 29 ? 6.883 -9.203 19.859 1 97.88 29 ARG B O 1
ATOM 2904 N N . LEU B 1 30 ? 6.484 -7.035 20.516 1 98.31 30 LEU B N 1
ATOM 2905 C CA . LEU B 1 30 ? 7.746 -6.496 20.031 1 98.31 30 LEU B CA 1
ATOM 2906 C C . LEU B 1 30 ? 8.859 -6.684 21.047 1 98.31 30 LEU B C 1
ATOM 2908 O O . LEU B 1 30 ? 10.016 -6.355 20.781 1 98.31 30 LEU B O 1
ATOM 2912 N N . GLY B 1 31 ? 8.492 -7.098 22.25 1 97.88 31 GLY B N 1
ATOM 2913 C CA . GLY B 1 31 ? 9.484 -7.465 23.25 1 97.88 31 GLY B CA 1
ATOM 2914 C C . GLY B 1 31 ? 9.875 -6.312 24.141 1 97.88 31 GLY B C 1
ATOM 2915 O O . GLY B 1 31 ? 10.828 -6.422 24.922 1 97.88 31 GLY B O 1
ATOM 2916 N N . SER B 1 32 ? 9.203 -5.195 24.016 1 97.62 32 SER B N 1
ATOM 2917 C CA . SER B 1 32 ? 9.508 -4.062 24.891 1 97.62 32 SER B CA 1
ATOM 2918 C C . SER B 1 32 ? 8.891 -4.25 26.266 1 97.62 32 SER B C 1
ATOM 2920 O O . SER B 1 32 ? 7.781 -4.77 26.391 1 97.62 32 SER B O 1
ATOM 2922 N N . ARG B 1 33 ? 9.562 -3.807 27.328 1 96.69 33 ARG B N 1
ATOM 2923 C CA . ARG B 1 33 ? 9.117 -3.986 28.703 1 96.69 33 ARG B CA 1
ATOM 2924 C C . ARG B 1 33 ? 8.852 -2.643 29.375 1 96.69 33 ARG B C 1
ATOM 2926 O O . ARG B 1 33 ? 8.055 -2.559 30.312 1 96.69 33 ARG B O 1
ATOM 2933 N N . ARG B 1 34 ? 9.523 -1.635 28.938 1 97.81 34 ARG B N 1
ATOM 2934 C CA . ARG B 1 34 ? 9.398 -0.297 29.516 1 97.81 34 ARG B CA 1
ATOM 2935 C C . ARG B 1 34 ? 9.398 0.767 28.422 1 97.81 34 ARG B C 1
ATOM 2937 O O . ARG B 1 34 ? 10.406 1.429 28.188 1 97.81 34 ARG B O 1
ATOM 2944 N N . VAL B 1 35 ? 8.242 1.044 27.906 1 98.81 35 VAL B N 1
ATOM 2945 C CA . VAL B 1 35 ? 8.172 1.918 26.75 1 98.81 35 VAL B CA 1
ATOM 2946 C C . VAL B 1 35 ? 8.094 3.375 27.188 1 98.81 35 VAL B C 1
ATOM 2948 O O . VAL B 1 35 ? 7.535 3.672 28.25 1 98.81 35 VAL B O 1
ATOM 2951 N N . LEU B 1 36 ? 8.727 4.207 26.422 1 98.88 36 LEU B N 1
ATOM 2952 C CA . LEU B 1 36 ? 8.547 5.648 26.578 1 98.88 36 LEU B CA 1
ATOM 2953 C C . LEU B 1 36 ? 7.391 6.145 25.703 1 98.88 36 LEU B C 1
ATOM 2955 O O . LEU B 1 36 ? 7.355 5.883 24.5 1 98.88 36 LEU B O 1
ATOM 2959 N N . LEU B 1 37 ? 6.398 6.801 26.328 1 98.88 37 LEU B N 1
ATOM 2960 C CA . LEU B 1 37 ? 5.309 7.418 25.594 1 98.88 37 LEU B CA 1
ATOM 2961 C C . LEU B 1 37 ? 5.707 8.805 25.094 1 98.88 37 LEU B C 1
ATOM 2963 O O . LEU B 1 37 ? 6.152 9.648 25.875 1 98.88 37 LEU B O 1
ATOM 2967 N N . ILE B 1 38 ? 5.672 8.945 23.828 1 98.88 38 ILE B N 1
ATOM 2968 C CA . ILE B 1 38 ? 6.012 10.227 23.203 1 98.88 38 ILE B CA 1
ATOM 2969 C C . ILE B 1 38 ? 4.734 10.953 22.781 1 98.88 38 ILE B C 1
ATOM 2971 O O . ILE B 1 38 ? 3.881 10.375 22.109 1 98.88 38 ILE B O 1
ATOM 2975 N N . THR B 1 39 ? 4.57 12.234 23.141 1 98.5 39 THR B N 1
ATOM 2976 C CA . THR B 1 39 ? 3.379 13.008 22.812 1 98.5 39 THR B CA 1
ATOM 2977 C C . THR B 1 39 ? 3.684 14.508 22.844 1 98.5 39 THR B C 1
ATOM 2979 O O . THR B 1 39 ? 4.848 14.906 22.906 1 98.5 39 THR B O 1
ATOM 2982 N N . GLN B 1 40 ? 2.688 15.328 22.641 1 97.38 40 GLN B N 1
ATOM 2983 C CA . GLN B 1 40 ? 2.785 16.781 22.75 1 97.38 40 GLN B CA 1
ATOM 2984 C C . GLN B 1 40 ? 2.27 17.266 24.109 1 97.38 40 GLN B C 1
ATOM 2986 O O . GLN B 1 40 ? 1.484 16.578 24.75 1 97.38 40 GLN B O 1
ATOM 2991 N N . ASP B 1 41 ? 2.771 18.484 24.438 1 96.56 41 ASP B N 1
ATOM 2992 C CA . ASP B 1 41 ? 2.408 19.047 25.719 1 96.56 41 ASP B CA 1
ATOM 2993 C C . ASP B 1 41 ? 1.107 19.844 25.625 1 96.56 41 ASP B C 1
ATOM 2995 O O . ASP B 1 41 ? 1.123 21.078 25.656 1 96.56 41 ASP B O 1
ATOM 2999 N N . ASN B 1 42 ? 0.034 19.172 25.531 1 94.31 42 ASN B N 1
ATOM 3000 C CA . ASN B 1 42 ? -1.296 19.766 25.641 1 94.31 42 ASN B CA 1
ATOM 3001 C C . ASN B 1 42 ? -2.266 18.812 26.344 1 94.31 42 ASN B C 1
ATOM 3003 O O . ASN B 1 42 ? -1.99 17.625 26.469 1 94.31 42 ASN B O 1
ATOM 3007 N N . GLU B 1 43 ? -3.355 19.359 26.828 1 95.25 43 GLU B N 1
ATOM 3008 C CA . GLU B 1 43 ? -4.277 18.641 27.719 1 95.25 43 GLU B CA 1
ATOM 3009 C C . GLU B 1 43 ? -4.793 17.375 27.062 1 95.25 43 GLU B C 1
ATOM 3011 O O . GLU B 1 43 ? -4.754 16.297 27.656 1 95.25 43 GLU B O 1
ATOM 3016 N N . ARG B 1 44 ? -5.16 17.453 25.859 1 93.5 44 ARG B N 1
ATOM 3017 C CA . ARG B 1 44 ? -5.758 16.312 25.156 1 93.5 44 ARG B CA 1
ATOM 3018 C C . ARG B 1 44 ? -4.742 15.195 24.969 1 93.5 44 ARG B C 1
ATOM 3020 O O . ARG B 1 44 ? -5.047 14.023 25.234 1 93.5 44 ARG B O 1
ATOM 3027 N N . GLN B 1 45 ? -3.588 15.539 24.562 1 95.81 45 GLN B N 1
ATOM 3028 C CA . GLN B 1 45 ? -2.547 14.562 24.266 1 95.81 45 GLN B CA 1
ATOM 3029 C C . GLN B 1 45 ? -2.004 13.938 25.547 1 95.81 45 GLN B C 1
ATOM 3031 O O . GLN B 1 45 ? -1.697 12.742 25.578 1 95.81 45 GLN B O 1
ATOM 3036 N N . LEU B 1 46 ? -1.898 14.711 26.562 1 97.69 46 LEU B N 1
ATOM 3037 C CA . LEU B 1 46 ? -1.465 14.18 27.844 1 97.69 46 LEU B CA 1
ATOM 3038 C C . LEU B 1 46 ? -2.504 13.219 28.406 1 97.69 46 LEU B C 1
ATOM 3040 O O . LEU B 1 46 ? -2.154 12.18 28.984 1 97.69 46 LEU B O 1
ATOM 3044 N N . ALA B 1 47 ? -3.773 13.602 28.25 1 97.69 47 ALA B N 1
ATOM 3045 C CA . ALA B 1 47 ? -4.844 12.703 28.688 1 97.69 47 ALA B CA 1
ATOM 3046 C C . ALA B 1 47 ? -4.777 11.367 27.969 1 97.69 47 ALA B C 1
ATOM 3048 O O . ALA B 1 47 ? -4.961 10.312 28.562 1 97.69 47 ALA B O 1
ATOM 3049 N N . LEU B 1 48 ? -4.504 11.422 26.703 1 98 48 LEU B N 1
ATOM 3050 C CA . LEU B 1 48 ? -4.359 10.211 25.906 1 98 48 LEU B CA 1
ATOM 3051 C C . LEU B 1 48 ? -3.172 9.383 26.375 1 98 48 LEU B C 1
ATOM 3053 O O . LEU B 1 48 ? -3.258 8.156 26.469 1 98 48 LEU B O 1
ATOM 3057 N N . ALA B 1 49 ? -2.09 10.047 26.672 1 98.56 49 ALA B N 1
ATOM 3058 C CA . ALA B 1 49 ? -0.898 9.359 27.156 1 98.56 49 ALA B CA 1
ATOM 3059 C C . ALA B 1 49 ? -1.182 8.625 28.453 1 98.56 49 ALA B C 1
ATOM 3061 O O . ALA B 1 49 ? -0.747 7.488 28.656 1 98.56 49 ALA B O 1
ATOM 3062 N N . HIS B 1 50 ? -1.863 9.242 29.328 1 98.31 50 HIS B N 1
ATOM 3063 C CA . HIS B 1 50 ? -2.221 8.617 30.594 1 98.31 50 HIS B CA 1
ATOM 3064 C C . HIS B 1 50 ? -3.139 7.418 30.375 1 98.31 50 HIS B C 1
ATOM 3066 O O . HIS B 1 50 ? -2.973 6.379 31.016 1 98.31 50 HIS B O 1
ATOM 3072 N N . LYS B 1 51 ? -4.09 7.613 29.484 1 98.19 51 LYS B N 1
ATOM 3073 C CA . LYS B 1 51 ? -4.988 6.512 29.156 1 98.19 51 LYS B CA 1
ATOM 3074 C C . LYS B 1 51 ? -4.211 5.312 28.625 1 98.19 51 LYS B C 1
ATOM 3076 O O . LYS B 1 51 ? -4.465 4.176 29.016 1 98.19 51 LYS B O 1
ATOM 3081 N N . VAL B 1 52 ? -3.273 5.562 27.75 1 98.62 52 VAL B N 1
ATOM 3082 C CA . VAL B 1 52 ? -2.482 4.496 27.141 1 98.62 52 VAL B CA 1
ATOM 3083 C C . VAL B 1 52 ? -1.576 3.861 28.203 1 98.62 52 VAL B C 1
ATOM 3085 O O . VAL B 1 52 ? -1.359 2.648 28.188 1 98.62 52 VAL B O 1
ATOM 3088 N N . ARG B 1 53 ? -1.078 4.672 29.062 1 98.38 53 ARG B N 1
ATOM 3089 C CA . ARG B 1 53 ? -0.305 4.137 30.172 1 98.38 53 ARG B CA 1
ATOM 3090 C C . ARG B 1 53 ? -1.12 3.125 30.969 1 98.38 53 ARG B C 1
ATOM 3092 O O . ARG B 1 53 ? -0.616 2.059 31.328 1 98.38 53 ARG B O 1
ATOM 3099 N N . ASP B 1 54 ? -2.326 3.496 31.188 1 97.88 54 ASP B N 1
ATOM 3100 C CA . ASP B 1 54 ? -3.207 2.605 31.938 1 97.88 54 ASP B CA 1
ATOM 3101 C C . ASP B 1 54 ? -3.486 1.324 31.156 1 97.88 54 ASP B C 1
ATOM 3103 O O . ASP B 1 54 ? -3.58 0.243 31.734 1 97.88 54 ASP B O 1
ATOM 3107 N N . ILE B 1 55 ? -3.676 1.385 29.891 1 97.62 55 ILE B N 1
ATOM 3108 C CA . ILE B 1 55 ? -3.953 0.243 29.031 1 97.62 55 ILE B CA 1
ATOM 3109 C C . ILE B 1 55 ? -2.756 -0.705 29.031 1 97.62 55 ILE B C 1
ATOM 3111 O O . ILE B 1 55 ? -2.92 -1.921 29.141 1 97.62 55 ILE B O 1
ATOM 3115 N N . ILE B 1 56 ? -1.506 -0.097 28.938 1 98 56 ILE B N 1
ATOM 3116 C CA . ILE B 1 56 ? -0.28 -0.885 28.859 1 98 56 ILE B CA 1
ATOM 3117 C C . ILE B 1 56 ? 0.059 -1.441 30.25 1 98 56 ILE B C 1
ATOM 3119 O O . ILE B 1 56 ? 0.54 -2.57 30.359 1 98 56 ILE B O 1
ATOM 3123 N N . GLY B 1 57 ? -0.277 -0.785 31.219 1 96.81 57 GLY B N 1
ATOM 3124 C CA . GLY B 1 57 ? 0.165 -1.031 32.594 1 96.81 57 GLY B CA 1
ATOM 3125 C C . GLY B 1 57 ? 1.314 -0.137 33 1 96.81 57 GLY B C 1
ATOM 3126 O O . GLY B 1 57 ? 2.326 -0.046 32.312 1 96.81 57 GLY B O 1
ATOM 3127 N N . ALA B 1 58 ? 1.195 0.498 34.188 1 94.06 58 ALA B N 1
ATOM 3128 C CA . ALA B 1 58 ? 2.146 1.49 34.656 1 94.06 58 ALA B CA 1
ATOM 3129 C C . ALA B 1 58 ? 3.551 0.9 34.781 1 94.06 58 ALA B C 1
ATOM 3131 O O . ALA B 1 58 ? 4.543 1.594 34.531 1 94.06 58 ALA B O 1
ATOM 3132 N N . ASP B 1 59 ? 3.65 -0.311 34.969 1 95.19 59 ASP B N 1
ATOM 3133 C CA . ASP B 1 59 ? 4.941 -0.969 35.156 1 95.19 59 ASP B CA 1
ATOM 3134 C C . ASP B 1 59 ? 5.664 -1.151 33.812 1 95.19 59 ASP B C 1
ATOM 3136 O O . ASP B 1 59 ? 6.875 -1.374 33.781 1 95.19 59 ASP B O 1
ATOM 3140 N N . ASN B 1 60 ? 4.922 -1.025 32.781 1 97.38 60 ASN B N 1
ATOM 3141 C CA . ASN B 1 60 ? 5.504 -1.237 31.469 1 97.38 60 ASN B CA 1
ATOM 3142 C C . ASN B 1 60 ? 5.68 0.079 30.703 1 97.38 60 ASN B C 1
ATOM 3144 O O . ASN B 1 60 ? 5.926 0.08 29.5 1 97.38 60 ASN B O 1
ATOM 3148 N N . VAL B 1 61 ? 5.535 1.122 31.406 1 98.56 61 VAL B N 1
ATOM 3149 C CA . VAL B 1 61 ? 5.762 2.457 30.875 1 98.56 61 VAL B CA 1
ATOM 3150 C C . VAL B 1 61 ? 6.883 3.148 31.641 1 98.56 61 VAL B C 1
ATOM 3152 O O . VAL B 1 61 ? 6.781 3.348 32.844 1 98.56 61 VAL B O 1
ATOM 3155 N N . ALA B 1 62 ? 7.93 3.469 30.922 1 98.56 62 ALA B N 1
ATOM 3156 C CA . ALA B 1 62 ? 9.094 4.098 31.531 1 98.56 62 ALA B CA 1
ATOM 3157 C C . ALA B 1 62 ? 8.812 5.551 31.891 1 98.56 62 ALA B C 1
ATOM 3159 O O . ALA B 1 62 ? 9.375 6.082 32.844 1 98.56 62 ALA B O 1
ATOM 3160 N N . GLY B 1 63 ? 8 6.219 31.109 1 98.5 63 GLY B N 1
ATOM 3161 C CA . GLY B 1 63 ? 7.672 7.625 31.297 1 98.5 63 GLY B CA 1
ATOM 3162 C C . GLY B 1 63 ? 6.914 8.227 30.125 1 98.5 63 GLY B C 1
ATOM 3163 O O . GLY B 1 63 ? 6.613 7.535 29.156 1 98.5 63 GLY B O 1
ATOM 3164 N N . ILE B 1 64 ? 6.539 9.484 30.344 1 98.56 64 ILE B N 1
ATOM 3165 C CA . ILE B 1 64 ? 5.875 10.266 29.297 1 98.56 64 ILE B CA 1
ATOM 3166 C C . ILE B 1 64 ? 6.77 11.438 28.891 1 98.56 64 ILE B C 1
ATOM 3168 O O . ILE B 1 64 ? 7.195 12.227 29.734 1 98.56 64 ILE B O 1
ATOM 3172 N N . CYS B 1 65 ? 7.156 11.414 27.641 1 98.75 65 CYS B N 1
ATOM 3173 C CA . CYS B 1 65 ? 7.883 12.523 27.031 1 98.75 65 CYS B CA 1
ATOM 3174 C C . CYS B 1 65 ? 6.949 13.414 26.219 1 98.75 65 CYS B C 1
ATOM 3176 O O . CYS B 1 65 ? 6.523 13.039 25.125 1 98.75 65 CYS B O 1
ATOM 3178 N N . ALA B 1 66 ? 6.668 14.617 26.688 1 98.38 66 ALA B N 1
ATOM 3179 C CA . ALA B 1 66 ? 5.703 15.516 26.062 1 98.38 66 ALA B CA 1
ATOM 3180 C C . ALA B 1 66 ? 6.41 16.641 25.312 1 98.38 66 ALA B C 1
ATOM 3182 O O . ALA B 1 66 ? 5.91 17.766 25.25 1 98.38 66 ALA B O 1
ATOM 3183 N N . ASP B 1 67 ? 7.547 16.297 24.734 1 97.19 67 ASP B N 1
ATOM 3184 C CA . ASP B 1 67 ? 8.398 17.344 24.172 1 97.19 67 ASP B CA 1
ATOM 3185 C C . ASP B 1 67 ? 8.234 17.453 22.672 1 97.19 67 ASP B C 1
ATOM 3187 O O . ASP B 1 67 ? 8.93 18.234 22.016 1 97.19 67 ASP B O 1
ATOM 3191 N N . ALA B 1 68 ? 7.352 16.672 22.078 1 96.38 68 ALA B N 1
ATOM 3192 C CA . ALA B 1 68 ? 7.234 16.656 20.625 1 96.38 68 ALA B CA 1
ATOM 3193 C C . ALA B 1 68 ? 6.828 18.016 20.094 1 96.38 68 ALA B C 1
ATOM 3195 O O . ALA B 1 68 ? 5.859 18.625 20.578 1 96.38 68 ALA B O 1
ATOM 3196 N N . VAL B 1 69 ? 7.582 18.484 19.203 1 92.88 69 VAL B N 1
ATOM 3197 C CA . VAL B 1 69 ? 7.297 19.75 18.547 1 92.88 69 VAL B CA 1
ATOM 3198 C C . VAL B 1 69 ? 7.539 19.609 17.047 1 92.88 69 VAL B C 1
ATOM 3200 O O . VAL B 1 69 ? 8.156 18.641 16.594 1 92.88 69 VAL B O 1
ATOM 3203 N N . MET B 1 70 ? 7.07 20.594 16.266 1 86.38 70 MET B N 1
ATOM 3204 C CA . MET B 1 70 ? 7.191 20.578 14.812 1 86.38 70 MET B CA 1
ATOM 3205 C C . MET B 1 70 ? 8.656 20.562 14.391 1 86.38 70 MET B C 1
ATOM 3207 O O . MET B 1 70 ? 9.5 21.203 15.031 1 86.38 70 MET B O 1
ATOM 3211 N N . HIS B 1 71 ? 9.023 19.844 13.352 1 86 71 HIS B N 1
ATOM 3212 C CA . HIS B 1 71 ? 10.289 19.812 12.625 1 86 71 HIS B CA 1
ATOM 3213 C C . HIS B 1 71 ? 11.336 19 13.383 1 86 71 HIS B C 1
ATOM 3215 O O . HIS B 1 71 ? 12.508 18.984 13 1 86 71 HIS B O 1
ATOM 3221 N N . THR B 1 72 ? 11.016 18.422 14.508 1 93.56 72 THR B N 1
ATOM 3222 C CA . THR B 1 72 ? 11.867 17.5 15.242 1 93.56 72 THR B CA 1
ATOM 3223 C C . THR B 1 72 ? 13.281 18.047 15.383 1 93.56 72 THR B C 1
ATOM 3225 O O . THR B 1 72 ? 14.234 17.453 14.883 1 93.56 72 THR B O 1
ATOM 3228 N N . PRO B 1 73 ? 13.43 19.188 16.109 1 94.88 73 PRO B N 1
ATOM 3229 C CA . PRO B 1 73 ? 14.766 19.75 16.312 1 94.88 73 PRO B CA 1
ATOM 3230 C C . PRO B 1 73 ? 15.711 18.781 17.031 1 94.88 73 PRO B C 1
ATOM 3232 O O . PRO B 1 73 ? 15.297 18.094 17.953 1 94.88 73 PRO B O 1
ATOM 3235 N N . GLU B 1 74 ? 16.938 18.844 16.578 1 95.5 74 GLU B N 1
ATOM 3236 C CA . GLU B 1 74 ? 17.922 17.938 17.141 1 95.5 74 GLU B CA 1
ATOM 3237 C C . GLU B 1 74 ? 18.062 18.125 18.641 1 95.5 74 GLU B C 1
ATOM 3239 O O . GLU B 1 74 ? 18.281 17.156 19.375 1 95.5 74 GLU B O 1
ATOM 3244 N N . GLU B 1 75 ? 17.906 19.312 19.094 1 96.75 75 GLU B N 1
ATOM 3245 C CA . GLU B 1 75 ? 18.016 19.594 20.516 1 96.75 75 GLU B CA 1
ATOM 3246 C C . GLU B 1 75 ? 16.906 18.891 21.312 1 96.75 75 GLU B C 1
ATOM 3248 O O . GLU B 1 75 ? 17.125 18.422 22.422 1 96.75 75 GLU B O 1
ATOM 3253 N N . VAL B 1 76 ? 15.75 18.875 20.719 1 97.56 76 VAL B N 1
ATOM 3254 C CA . VAL B 1 76 ? 14.617 18.188 21.344 1 97.56 76 VAL B CA 1
ATOM 3255 C C . VAL B 1 76 ? 14.875 16.688 21.391 1 97.56 76 VAL B C 1
ATOM 3257 O O . VAL B 1 76 ? 14.617 16.031 22.406 1 97.56 76 VAL B O 1
ATOM 3260 N N . THR B 1 77 ? 15.391 16.141 20.344 1 97.94 77 THR B N 1
ATOM 3261 C CA . THR B 1 77 ? 15.719 14.727 20.25 1 97.94 77 THR B CA 1
ATOM 3262 C C . THR B 1 77 ? 16.766 14.352 21.297 1 97.94 77 THR B C 1
ATOM 3264 O O . THR B 1 77 ? 16.641 13.328 21.969 1 97.94 77 THR B O 1
ATOM 3267 N N . THR B 1 78 ? 17.766 15.195 21.391 1 97.94 78 THR B N 1
ATOM 3268 C CA . THR B 1 78 ? 18.844 14.945 22.359 1 97.94 78 THR B CA 1
ATOM 3269 C C . THR B 1 78 ? 18.297 14.945 23.781 1 97.94 78 THR B C 1
ATOM 3271 O O . THR B 1 78 ? 18.641 14.062 24.578 1 97.94 78 THR B O 1
ATOM 3274 N N . LYS B 1 79 ? 17.484 15.914 24.016 1 98.31 79 LYS B N 1
ATOM 3275 C CA . LYS B 1 79 ? 16.859 16 25.328 1 98.31 79 LYS B CA 1
ATOM 3276 C C . LYS B 1 79 ? 16 14.766 25.609 1 98.31 79 LYS B C 1
ATOM 3278 O O . LYS B 1 79 ? 16.047 14.203 26.703 1 98.31 79 LYS B O 1
ATOM 3283 N N . ALA B 1 80 ? 15.203 14.391 24.703 1 98.56 80 ALA B N 1
ATOM 3284 C CA . ALA B 1 80 ? 14.328 13.234 24.844 1 98.56 80 ALA B CA 1
ATOM 3285 C C . ALA B 1 80 ? 15.133 11.953 25.047 1 98.56 80 ALA B C 1
ATOM 3287 O O . ALA B 1 80 ? 14.734 11.07 25.812 1 98.56 80 ALA B O 1
ATOM 3288 N N . LEU B 1 81 ? 16.25 11.789 24.297 1 98.31 81 LEU B N 1
ATOM 3289 C CA . LEU B 1 81 ? 17.125 10.625 24.422 1 98.31 81 LEU B CA 1
ATOM 3290 C C . LEU B 1 81 ? 17.703 10.547 25.828 1 98.31 81 LEU B C 1
ATOM 3292 O O . LEU B 1 81 ? 17.781 9.461 26.422 1 98.31 81 LEU B O 1
ATOM 3296 N N . ALA B 1 82 ? 18.172 11.688 26.328 1 98.5 82 ALA B N 1
ATOM 3297 C CA . ALA B 1 82 ? 18.703 11.734 27.672 1 98.5 82 ALA B CA 1
ATOM 3298 C C . ALA B 1 82 ? 17.656 11.305 28.703 1 98.5 82 ALA B C 1
ATOM 3300 O O . ALA B 1 82 ? 17.953 10.531 29.609 1 98.5 82 ALA B O 1
ATOM 3301 N N . TYR B 1 83 ? 16.484 11.82 28.516 1 98.5 83 TYR B N 1
ATOM 3302 C CA . TYR B 1 83 ? 15.391 11.438 29.406 1 98.5 83 TYR B CA 1
ATOM 3303 C C . TYR B 1 83 ? 15.102 9.945 29.297 1 98.5 83 TYR B C 1
ATOM 3305 O O . TYR B 1 83 ? 14.969 9.266 30.312 1 98.5 83 TYR B O 1
ATOM 3313 N N . ALA B 1 84 ? 14.992 9.43 28.141 1 98.5 84 ALA B N 1
ATOM 3314 C CA . ALA B 1 84 ? 14.727 8.016 27.906 1 98.5 84 ALA B CA 1
ATOM 3315 C C . ALA B 1 84 ? 15.75 7.137 28.625 1 98.5 84 ALA B C 1
ATOM 3317 O O . ALA B 1 84 ? 15.398 6.121 29.219 1 98.5 84 ALA B O 1
ATOM 3318 N N . LYS B 1 85 ? 16.969 7.52 28.5 1 97.56 85 LYS B N 1
ATOM 3319 C CA . LYS B 1 85 ? 18.031 6.789 29.172 1 97.56 85 LYS B CA 1
ATOM 3320 C C . LYS B 1 85 ? 17.891 6.844 30.688 1 97.56 85 LYS B C 1
ATOM 3322 O O . LYS B 1 85 ? 18.109 5.844 31.375 1 97.56 85 LYS B O 1
ATOM 3327 N N . SER B 1 86 ? 17.594 7.945 31.141 1 98.38 86 SER B N 1
ATOM 3328 C CA . SER B 1 86 ? 17.484 8.141 32.562 1 98.38 86 SER B CA 1
ATOM 3329 C C . SER B 1 86 ? 16.391 7.27 33.188 1 98.38 86 SER B C 1
ATOM 3331 O O . SER B 1 86 ? 16.453 6.902 34.344 1 98.38 86 SER B O 1
ATOM 3333 N N . VAL B 1 87 ? 15.383 6.922 32.438 1 98 87 VAL B N 1
ATOM 3334 C CA . VAL B 1 87 ? 14.258 6.145 32.938 1 98 87 VAL B CA 1
ATOM 3335 C C . VAL B 1 87 ? 14.352 4.707 32.438 1 98 87 VAL B C 1
ATOM 3337 O O . VAL B 1 87 ? 13.414 3.918 32.625 1 98 87 VAL B O 1
ATOM 3340 N N . ASN B 1 88 ? 15.359 4.305 31.688 1 97.88 88 ASN B N 1
ATOM 3341 C CA . ASN B 1 88 ? 15.656 2.961 31.203 1 97.88 88 ASN B CA 1
ATOM 3342 C C . ASN B 1 88 ? 14.586 2.461 30.234 1 97.88 88 ASN B C 1
ATOM 3344 O O . ASN B 1 88 ? 14.07 1.356 30.406 1 97.88 88 ASN B O 1
ATOM 3348 N N . ALA B 1 89 ? 14.25 3.32 29.344 1 98.69 89 ALA B N 1
ATOM 3349 C CA . ALA B 1 89 ? 13.297 2.924 28.312 1 98.69 89 ALA B CA 1
ATOM 3350 C C . ALA B 1 89 ? 13.914 1.922 27.344 1 98.69 89 ALA B C 1
ATOM 3352 O O . ALA B 1 89 ? 15.133 1.876 27.188 1 98.69 89 ALA B O 1
ATOM 3353 N N . ASP B 1 90 ? 13.086 1.043 26.688 1 98.75 90 ASP B N 1
ATOM 3354 C CA . ASP B 1 90 ? 13.578 0.062 25.719 1 98.75 90 ASP B CA 1
ATOM 3355 C C . ASP B 1 90 ? 12.695 0.008 24.484 1 98.75 90 ASP B C 1
ATOM 3357 O O . ASP B 1 90 ? 12.766 -0.943 23.703 1 98.75 90 ASP B O 1
ATOM 3361 N N . GLY B 1 91 ? 11.789 0.976 24.312 1 98.69 91 GLY B N 1
ATOM 3362 C CA . GLY B 1 91 ? 10.867 1.139 23.188 1 98.69 91 GLY B CA 1
ATOM 3363 C C . GLY B 1 91 ? 10.125 2.461 23.219 1 98.69 91 GLY B C 1
ATOM 3364 O O . GLY B 1 91 ? 10.219 3.211 24.203 1 98.69 91 GLY B O 1
ATOM 3365 N N . VAL B 1 92 ? 9.5 2.773 22.156 1 98.88 92 VAL B N 1
ATOM 3366 C CA . VAL B 1 92 ? 8.75 4.027 22.109 1 98.88 92 VAL B CA 1
ATOM 3367 C C . VAL B 1 92 ? 7.344 3.773 21.578 1 98.88 92 VAL B C 1
ATOM 3369 O O . VAL B 1 92 ? 7.148 2.914 20.719 1 98.88 92 VAL B O 1
ATOM 3372 N N . VAL B 1 93 ? 6.375 4.461 22.125 1 98.88 93 VAL B N 1
ATOM 3373 C CA . VAL B 1 93 ? 5.008 4.57 21.625 1 98.88 93 VAL B CA 1
ATOM 3374 C C . VAL B 1 93 ? 4.676 6.035 21.344 1 98.88 93 VAL B C 1
ATOM 3376 O O . VAL B 1 93 ? 4.676 6.859 22.266 1 98.88 93 VAL B O 1
ATOM 3379 N N . SER B 1 94 ? 4.473 6.312 20.109 1 98.88 94 SER B N 1
ATOM 3380 C CA . SER B 1 94 ? 4.094 7.68 19.781 1 98.88 94 SER B CA 1
ATOM 3381 C C . SER B 1 94 ? 2.578 7.84 19.734 1 98.88 94 SER B C 1
ATOM 3383 O O . SER B 1 94 ? 1.876 6.98 19.203 1 98.88 94 SER B O 1
ATOM 3385 N N . LEU B 1 95 ? 2.102 8.883 20.391 1 98.44 95 LEU B N 1
ATOM 3386 C CA . LEU B 1 95 ? 0.682 9.211 20.484 1 98.44 95 LEU B CA 1
ATOM 3387 C C . LEU B 1 95 ? 0.411 10.609 19.938 1 98.44 95 LEU B C 1
ATOM 3389 O O . LEU B 1 95 ? 0.419 11.586 20.688 1 98.44 95 LEU B O 1
ATOM 3393 N N . GLY B 1 96 ? 0.1 10.672 18.688 1 96.38 96 GLY B N 1
ATOM 3394 C CA . GLY B 1 96 ? -0.124 12 18.141 1 96.38 96 GLY B CA 1
ATOM 3395 C C . GLY B 1 96 ? 0.065 12.047 16.641 1 96.38 96 GLY B C 1
ATOM 3396 O O . GLY B 1 96 ? -0.162 11.055 15.938 1 96.38 96 GLY B O 1
ATOM 3397 N N . GLY B 1 97 ? 0.327 13.266 16.141 1 93.69 97 GLY B N 1
ATOM 3398 C CA . GLY B 1 97 ? 0.49 13.477 14.711 1 93.69 97 GLY B CA 1
ATOM 3399 C C . GLY B 1 97 ? 1.935 13.391 14.258 1 93.69 97 GLY B C 1
ATOM 3400 O O . GLY B 1 97 ? 2.73 12.648 14.836 1 93.69 97 GLY B O 1
ATOM 3401 N N . GLY B 1 98 ? 2.266 14.094 13.203 1 93.56 98 GLY B N 1
ATOM 3402 C CA . GLY B 1 98 ? 3.555 14.031 12.539 1 93.56 98 GLY B CA 1
ATOM 3403 C C . GLY B 1 98 ? 4.719 14.398 13.438 1 93.56 98 GLY B C 1
ATOM 3404 O O . GLY B 1 98 ? 5.77 13.758 13.398 1 93.56 98 GLY B O 1
ATOM 3405 N N . SER B 1 99 ? 4.559 15.453 14.242 1 94.12 99 SER B N 1
ATOM 3406 C CA . SER B 1 99 ? 5.633 15.898 15.117 1 94.12 99 SER B CA 1
ATOM 3407 C C . SER B 1 99 ? 5.977 14.844 16.156 1 94.12 99 SER B C 1
ATOM 3409 O O . SER B 1 99 ? 7.152 14.602 16.453 1 94.12 99 SER B O 1
ATOM 3411 N N . THR B 1 100 ? 4.918 14.266 16.672 1 97.62 100 THR B N 1
ATOM 3412 C CA . THR B 1 100 ? 5.094 13.227 17.672 1 97.62 100 THR B CA 1
ATOM 3413 C C . THR B 1 100 ? 5.738 11.984 17.062 1 97.62 100 THR B C 1
ATOM 3415 O O . THR B 1 100 ? 6.695 11.438 17.625 1 97.62 100 THR B O 1
ATOM 3418 N N . VAL B 1 101 ? 5.23 11.57 15.938 1 98 101 VAL B N 1
ATOM 3419 C CA . VAL B 1 101 ? 5.777 10.414 15.234 1 98 101 VAL B CA 1
ATOM 3420 C C . VAL B 1 101 ? 7.227 10.688 14.844 1 98 101 VAL B C 1
ATOM 3422 O O . VAL B 1 101 ? 8.078 9.797 14.938 1 98 101 VAL B O 1
ATOM 3425 N N . GLY B 1 102 ? 7.5 11.938 14.414 1 97.44 102 GLY B N 1
ATOM 3426 C CA . GLY B 1 102 ? 8.852 12.328 14.039 1 97.44 102 GLY B CA 1
ATOM 3427 C C . GLY B 1 102 ? 9.852 12.172 15.172 1 97.44 102 GLY B C 1
ATOM 3428 O O . GLY B 1 102 ? 10.922 11.602 14.984 1 97.44 102 GLY B O 1
ATOM 3429 N N . LEU B 1 103 ? 9.508 12.68 16.297 1 98.38 103 LEU B N 1
ATOM 3430 C CA . LEU B 1 103 ? 10.391 12.547 17.453 1 98.38 103 LEU B CA 1
ATOM 3431 C C . LEU B 1 103 ? 10.602 11.086 17.812 1 98.38 103 LEU B C 1
ATOM 3433 O O . LEU B 1 103 ? 11.719 10.672 18.125 1 98.38 103 LEU B O 1
ATOM 3437 N N . ALA B 1 104 ? 9.516 10.312 17.812 1 98.75 104 ALA B N 1
ATOM 3438 C CA . ALA B 1 104 ? 9.617 8.891 18.125 1 98.75 104 ALA B CA 1
ATOM 3439 C C . ALA B 1 104 ? 10.516 8.164 17.125 1 98.75 104 ALA B C 1
ATOM 3441 O O . ALA B 1 104 ? 11.336 7.328 17.516 1 98.75 104 ALA B O 1
ATOM 3442 N N . LYS B 1 105 ? 10.359 8.508 15.875 1 98.62 105 LYS B N 1
ATOM 3443 C CA . LYS B 1 105 ? 11.234 7.938 14.852 1 98.62 105 LYS B CA 1
ATOM 3444 C C . LYS B 1 105 ? 12.695 8.289 15.125 1 98.62 105 LYS B C 1
ATOM 3446 O O . LYS B 1 105 ? 13.578 7.449 14.961 1 98.62 105 LYS B O 1
ATOM 3451 N N . ALA B 1 106 ? 12.938 9.508 15.477 1 98.38 106 ALA B N 1
ATOM 3452 C CA . ALA B 1 106 ? 14.289 9.969 15.766 1 98.38 106 ALA B CA 1
ATOM 3453 C C . ALA B 1 106 ? 14.914 9.172 16.906 1 98.38 106 ALA B C 1
ATOM 3455 O O . ALA B 1 106 ? 16.094 8.812 16.859 1 98.38 106 ALA B O 1
ATOM 3456 N N . LEU B 1 107 ? 14.125 8.914 17.906 1 98.56 107 LEU B N 1
ATOM 3457 C CA . LEU B 1 107 ? 14.609 8.125 19.031 1 98.56 107 LEU B CA 1
ATOM 3458 C C . LEU B 1 107 ? 14.836 6.672 18.625 1 98.56 107 LEU B C 1
ATOM 3460 O O . LEU B 1 107 ? 15.883 6.094 18.906 1 98.56 107 LEU B O 1
ATOM 3464 N N . ALA B 1 108 ? 13.891 6.09 17.953 1 98.44 108 ALA B N 1
ATOM 3465 C CA . ALA B 1 108 ? 13.898 4.672 17.594 1 98.44 108 ALA B CA 1
ATOM 3466 C C . ALA B 1 108 ? 15.078 4.336 16.688 1 98.44 108 ALA B C 1
ATOM 3468 O O . ALA B 1 108 ? 15.758 3.326 16.906 1 98.44 108 ALA B O 1
ATOM 3469 N N . VAL B 1 109 ? 15.336 5.207 15.711 1 97.88 109 VAL B N 1
ATOM 3470 C CA . VAL B 1 109 ? 16.375 4.895 14.727 1 97.88 109 VAL B CA 1
ATOM 3471 C C . VAL B 1 109 ? 17.75 5 15.383 1 97.88 109 VAL B C 1
ATOM 3473 O O . VAL B 1 109 ? 18.672 4.285 15 1 97.88 109 VAL B O 1
ATOM 3476 N N . ARG B 1 110 ? 17.922 5.844 16.391 1 97.62 110 ARG B N 1
ATOM 3477 C CA . ARG B 1 110 ? 19.203 6.047 17.078 1 97.62 110 ARG B CA 1
ATOM 3478 C C . ARG B 1 110 ? 19.453 4.953 18.109 1 97.62 110 ARG B C 1
ATOM 3480 O O . ARG B 1 110 ? 20.594 4.609 18.391 1 97.62 110 ARG B O 1
ATOM 3487 N N . THR B 1 111 ? 18.406 4.41 18.656 1 98.06 111 THR B N 1
ATOM 3488 C CA . THR B 1 111 ? 18.531 3.459 19.75 1 98.06 111 THR B CA 1
ATOM 3489 C C . THR B 1 111 ? 18.344 2.029 19.25 1 98.06 111 THR B C 1
ATOM 3491 O O . THR B 1 111 ? 18.703 1.072 19.938 1 98.06 111 THR B O 1
ATOM 3494 N N . GLY B 1 112 ? 17.703 1.885 18.094 1 97.94 112 GLY B N 1
ATOM 3495 C CA . GLY B 1 112 ? 17.312 0.565 17.625 1 97.94 112 GLY B CA 1
ATOM 3496 C C . GLY B 1 112 ? 16.062 0.03 18.312 1 97.94 112 GLY B C 1
ATOM 3497 O O . GLY B 1 112 ? 15.742 -1.154 18.188 1 97.94 112 GLY B O 1
ATOM 3498 N N . TRP B 1 113 ? 15.336 0.865 19.016 1 98.31 113 TRP B N 1
ATOM 3499 C CA . TRP B 1 113 ? 14.172 0.466 19.781 1 98.31 113 TRP B CA 1
ATOM 3500 C C . TRP B 1 113 ? 12.969 0.227 18.875 1 98.31 113 TRP B C 1
ATOM 3502 O O . TRP B 1 113 ? 12.82 0.885 17.844 1 98.31 113 TRP B O 1
ATOM 3512 N N . PRO B 1 114 ? 12.078 -0.809 19.312 1 98.62 114 PRO B N 1
ATOM 3513 C CA . PRO B 1 114 ? 10.781 -0.926 18.641 1 98.62 114 PRO B CA 1
ATOM 3514 C C . PRO B 1 114 ? 9.93 0.331 18.781 1 98.62 114 PRO B C 1
ATOM 3516 O O . PRO B 1 114 ? 9.961 0.992 19.812 1 98.62 114 PRO B O 1
ATOM 3519 N N . HIS B 1 115 ? 9.203 0.645 17.797 1 98.88 115 HIS B N 1
ATOM 3520 C CA . HIS B 1 115 ? 8.344 1.822 17.734 1 98.88 115 HIS B CA 1
ATOM 3521 C C . HIS B 1 115 ? 6.914 1.443 17.375 1 98.88 115 HIS B C 1
ATOM 3523 O O . HIS B 1 115 ? 6.668 0.882 16.297 1 98.88 115 HIS B O 1
ATOM 3529 N N . VAL B 1 116 ? 5.93 1.616 18.281 1 98.88 116 VAL B N 1
ATOM 3530 C CA . VAL B 1 116 ? 4.5 1.519 18 1 98.88 116 VAL B CA 1
ATOM 3531 C C . VAL B 1 116 ? 3.91 2.916 17.828 1 98.88 116 VAL B C 1
ATOM 3533 O O . VAL B 1 116 ? 3.996 3.748 18.734 1 98.88 116 VAL B O 1
ATOM 3536 N N . ALA B 1 117 ? 3.336 3.186 16.703 1 98.88 117 ALA B N 1
ATOM 3537 C CA . ALA B 1 117 ? 2.742 4.496 16.453 1 98.88 117 ALA B CA 1
ATOM 3538 C C . ALA B 1 117 ? 1.225 4.449 16.594 1 98.88 117 ALA B C 1
ATOM 3540 O O . ALA B 1 117 ? 0.576 3.516 16.109 1 98.88 117 ALA B O 1
ATOM 3541 N N . VAL B 1 118 ? 0.672 5.395 17.312 1 98.75 118 VAL B N 1
ATOM 3542 C CA . VAL B 1 118 ? -0.765 5.598 17.469 1 98.75 118 VAL B CA 1
ATOM 3543 C C . VAL B 1 118 ? -1.146 6.984 16.953 1 98.75 118 VAL B C 1
ATOM 3545 O O . VAL B 1 118 ? -1.266 7.93 17.734 1 98.75 118 VAL B O 1
ATOM 3548 N N . PRO B 1 119 ? -1.4 7.027 15.68 1 97.62 119 PRO B N 1
ATOM 3549 C CA . PRO B 1 119 ? -1.702 8.336 15.094 1 97.62 119 PRO B CA 1
ATOM 3550 C C . PRO B 1 119 ? -3.055 8.883 15.547 1 97.62 119 PRO B C 1
ATOM 3552 O O . PRO B 1 119 ? -4.016 8.125 15.688 1 97.62 119 PRO B O 1
ATOM 3555 N N . THR B 1 120 ? -3.078 10.203 15.703 1 95.25 120 THR B N 1
ATOM 3556 C CA . THR B 1 120 ? -4.324 10.859 16.078 1 95.25 120 THR B CA 1
ATOM 3557 C C . THR B 1 120 ? -4.77 11.844 15.008 1 95.25 120 THR B C 1
ATOM 3559 O O . THR B 1 120 ? -5.734 12.586 15.203 1 95.25 120 THR B O 1
ATOM 3562 N N . THR B 1 121 ? -4.012 12 13.945 1 92.69 121 THR B N 1
ATOM 3563 C CA . THR B 1 121 ? -4.344 12.828 12.789 1 92.69 121 THR B CA 1
ATOM 3564 C C . THR B 1 121 ? -4.156 12.047 11.492 1 92.69 121 THR B C 1
ATOM 3566 O O . THR B 1 121 ? -3.895 10.836 11.516 1 92.69 121 THR B O 1
ATOM 3569 N N . TYR B 1 122 ? -4.363 12.711 10.32 1 95.38 122 TYR B N 1
ATOM 3570 C CA . TYR B 1 122 ? -4.215 12.086 9.016 1 95.38 122 TYR B CA 1
ATOM 3571 C C . TYR B 1 122 ? -2.832 12.359 8.43 1 95.38 122 TYR B C 1
ATOM 3573 O O . TYR B 1 122 ? -2.682 12.508 7.215 1 95.38 122 TYR B O 1
ATOM 3581 N N . ALA B 1 123 ? -1.792 12.438 9.25 1 90.56 123 ALA B N 1
ATOM 3582 C CA . ALA B 1 123 ? -0.457 12.828 8.805 1 90.56 123 ALA B CA 1
ATOM 3583 C C . ALA B 1 123 ? 0.136 11.766 7.875 1 90.56 123 ALA B C 1
ATOM 3585 O O . ALA B 1 123 ? 0.74 12.102 6.852 1 90.56 123 ALA B O 1
ATOM 3586 N N . GLY B 1 124 ? -0.015 10.539 8.219 1 94.44 124 GLY B N 1
ATOM 3587 C CA . GLY B 1 124 ? 0.472 9.469 7.367 1 94.44 124 GLY B CA 1
ATOM 3588 C C . GLY B 1 124 ? 1.956 9.195 7.539 1 94.44 124 GLY B C 1
ATOM 3589 O O . GLY B 1 124 ? 2.463 8.172 7.078 1 94.44 124 GLY B O 1
ATOM 3590 N N . SER B 1 125 ? 2.725 10.062 8.25 1 94.06 125 SER B N 1
ATOM 3591 C CA . SER B 1 125 ? 4.172 9.945 8.414 1 94.06 125 SER B CA 1
ATOM 3592 C C . SER B 1 125 ? 4.547 8.625 9.07 1 94.06 125 SER B C 1
ATOM 3594 O O . SER B 1 125 ? 5.645 8.109 8.859 1 94.06 125 SER B O 1
ATOM 3596 N N . GLU B 1 126 ? 3.645 8.07 9.859 1 98 126 GLU B N 1
ATOM 3597 C CA . GLU B 1 126 ? 3.869 6.809 10.555 1 98 126 GLU B CA 1
ATOM 3598 C C . GLU B 1 126 ? 4.039 5.656 9.57 1 98 126 GLU B C 1
ATOM 3600 O O . GLU B 1 126 ? 4.555 4.598 9.93 1 98 126 GLU B O 1
ATOM 3605 N N . ALA B 1 127 ? 3.666 5.891 8.281 1 98.19 127 ALA B N 1
ATOM 3606 C CA . ALA B 1 127 ? 3.758 4.82 7.289 1 98.19 127 ALA B CA 1
ATOM 3607 C C . ALA B 1 127 ? 4.938 5.047 6.348 1 98.19 127 ALA B C 1
ATOM 3609 O O . ALA B 1 127 ? 4.957 4.527 5.23 1 98.19 127 ALA B O 1
ATOM 3610 N N . THR B 1 128 ? 5.91 5.859 6.766 1 97.69 128 THR B N 1
ATOM 3611 C CA . THR B 1 128 ? 7.027 6.164 5.875 1 97.69 128 THR B CA 1
ATOM 3612 C C . THR B 1 128 ? 8.359 5.793 6.523 1 97.69 128 THR B C 1
ATOM 3614 O O . THR B 1 128 ? 8.445 5.691 7.75 1 97.69 128 THR B O 1
ATOM 3617 N N . THR B 1 129 ? 9.391 5.641 5.699 1 97.62 129 THR B N 1
ATOM 3618 C CA . THR B 1 129 ? 10.75 5.363 6.145 1 97.62 129 THR B CA 1
ATOM 3619 C C . THR B 1 129 ? 11.547 6.66 6.277 1 97.62 129 THR B C 1
ATOM 3621 O O . THR B 1 129 ? 12.781 6.633 6.359 1 97.62 129 THR B O 1
ATOM 3624 N N . VAL B 1 130 ? 10.844 7.773 6.266 1 95.88 130 VAL B N 1
ATOM 3625 C CA . VAL B 1 130 ? 11.5 9.07 6.152 1 95.88 130 VAL B CA 1
ATOM 3626 C C . VAL B 1 130 ? 11.5 9.773 7.508 1 95.88 130 VAL B C 1
ATOM 3628 O O . VAL B 1 130 ? 10.508 9.727 8.234 1 95.88 130 VAL B O 1
ATOM 3631 N N . LEU B 1 131 ? 12.57 10.391 7.883 1 96.12 131 LEU B N 1
ATOM 3632 C CA . LEU B 1 131 ? 12.711 11.227 9.07 1 96.12 131 LEU B CA 1
ATOM 3633 C C . LEU B 1 131 ? 13.242 12.609 8.703 1 96.12 131 LEU B C 1
ATOM 3635 O O . LEU B 1 131 ? 14.312 12.727 8.102 1 96.12 131 LEU B O 1
ATOM 3639 N N . GLY B 1 132 ? 12.422 13.602 8.914 1 91.94 132 GLY B N 1
ATOM 3640 C CA . GLY B 1 132 ? 12.859 14.984 8.812 1 91.94 132 GLY B CA 1
ATOM 3641 C C . GLY B 1 132 ? 13.234 15.594 10.148 1 91.94 132 GLY B C 1
ATOM 3642 O O . GLY B 1 132 ? 12.484 15.484 11.117 1 91.94 132 GLY B O 1
ATOM 3643 N N . GLU B 1 133 ? 14.414 16.188 10.18 1 93.69 133 GLU B N 1
ATOM 3644 C CA . GLU B 1 133 ? 14.914 16.828 11.391 1 93.69 133 GLU B CA 1
ATOM 3645 C C . GLU B 1 133 ? 15.531 18.188 11.078 1 93.69 133 GLU B C 1
ATOM 3647 O O . GLU B 1 133 ? 15.891 18.469 9.938 1 93.69 133 GLU B O 1
ATOM 3652 N N . THR B 1 134 ? 15.461 19 12.078 1 91.25 134 THR B N 1
ATOM 3653 C CA . THR B 1 134 ? 16.188 20.266 12 1 91.25 134 THR B CA 1
ATOM 3654 C C . THR B 1 134 ? 17.5 20.188 12.758 1 91.25 134 THR B C 1
ATOM 3656 O O . THR B 1 134 ? 17.516 19.969 13.969 1 91.25 134 THR B O 1
ATOM 3659 N N . VAL B 1 135 ? 18.594 20.344 11.945 1 90.81 135 VAL B N 1
ATOM 3660 C CA . VAL B 1 135 ? 19.938 20.297 12.492 1 90.81 135 VAL B CA 1
ATOM 3661 C C . VAL B 1 135 ? 20.672 21.609 12.188 1 90.81 135 VAL B C 1
ATOM 3663 O O . VAL B 1 135 ? 20.797 22 11.023 1 90.81 135 VAL B O 1
ATOM 3666 N N . ASN B 1 136 ? 21.109 22.25 13.219 1 90 136 ASN B N 1
ATOM 3667 C CA . ASN B 1 136 ? 21.781 23.531 13.062 1 90 136 ASN B CA 1
ATOM 3668 C C . ASN B 1 136 ? 20.953 24.5 12.234 1 90 136 ASN B C 1
ATOM 3670 O O . ASN B 1 136 ? 21.453 25.125 11.297 1 90 136 ASN B O 1
ATOM 3674 N N . GLY B 1 137 ? 19.734 24.406 12.523 1 83.5 137 GLY B N 1
ATOM 3675 C CA . GLY B 1 137 ? 18.812 25.344 11.883 1 83.5 137 GLY B CA 1
ATOM 3676 C C . GLY B 1 137 ? 18.453 24.938 10.461 1 83.5 137 GLY B C 1
ATOM 3677 O O . GLY B 1 137 ? 17.672 25.625 9.797 1 83.5 137 GLY B O 1
ATOM 3678 N N . LEU B 1 138 ? 18.953 23.875 10.031 1 85.31 138 LEU B N 1
ATOM 3679 C CA . LEU B 1 138 ? 18.688 23.422 8.672 1 85.31 138 LEU B CA 1
ATOM 3680 C C . LEU B 1 138 ? 17.859 22.141 8.688 1 85.31 138 LEU B C 1
ATOM 3682 O O . LEU B 1 138 ? 18.141 21.219 9.461 1 85.31 138 LEU B O 1
ATOM 3686 N N . LYS B 1 139 ? 16.891 22.141 7.863 1 83.88 139 LYS B N 1
ATOM 3687 C CA . LYS B 1 139 ? 16.062 20.938 7.723 1 83.88 139 LYS B CA 1
ATOM 3688 C C . LYS B 1 139 ? 16.797 19.844 6.949 1 83.88 139 LYS B C 1
ATOM 3690 O O . LYS B 1 139 ? 17.359 20.109 5.887 1 83.88 139 LYS B O 1
ATOM 3695 N N . THR B 1 140 ? 16.906 18.719 7.527 1 88.81 140 THR B N 1
ATOM 3696 C CA . THR B 1 140 ? 17.516 17.547 6.898 1 88.81 140 THR B CA 1
ATOM 3697 C C . THR B 1 140 ? 16.547 16.375 6.883 1 88.81 140 THR B C 1
ATOM 3699 O O . THR B 1 140 ? 15.742 16.203 7.809 1 88.81 140 THR B O 1
ATOM 3702 N N . THR B 1 141 ? 16.516 15.688 5.723 1 88.75 141 THR B N 1
ATOM 3703 C CA . THR B 1 141 ? 15.672 14.516 5.594 1 88.75 141 THR B CA 1
ATOM 3704 C C . THR B 1 141 ? 16.5 13.273 5.273 1 88.75 141 THR B C 1
ATOM 3706 O O . THR B 1 141 ? 17.453 13.344 4.488 1 88.75 141 THR B O 1
ATOM 3709 N N . ARG B 1 142 ? 16.281 12.164 5.953 1 92.06 142 ARG B N 1
ATOM 3710 C CA . ARG B 1 142 ? 16.922 10.898 5.621 1 92.06 142 ARG B CA 1
ATOM 3711 C C . ARG B 1 142 ? 15.906 9.773 5.516 1 92.06 142 ARG B C 1
ATOM 3713 O O . ARG B 1 142 ? 14.812 9.867 6.078 1 92.06 142 ARG B O 1
ATOM 3720 N N . SER B 1 143 ? 16.188 8.828 4.734 1 94.31 143 SER B N 1
ATOM 3721 C CA . SER B 1 143 ? 15.344 7.656 4.527 1 94.31 143 SER B CA 1
ATOM 3722 C C . SER B 1 143 ? 16.078 6.367 4.871 1 94.31 143 SER B C 1
ATOM 3724 O O . SER B 1 143 ? 17.234 6.195 4.496 1 94.31 143 SER B O 1
ATOM 3726 N N . ASP B 1 144 ? 15.492 5.539 5.625 1 96 144 ASP B N 1
ATOM 3727 C CA . ASP B 1 144 ? 16.016 4.25 6.07 1 96 144 ASP B CA 1
ATOM 3728 C C . ASP B 1 144 ? 14.883 3.328 6.527 1 96 144 ASP B C 1
ATOM 3730 O O . ASP B 1 144 ? 13.984 3.752 7.258 1 96 144 ASP B O 1
ATOM 3734 N N . PRO B 1 145 ? 14.914 2.096 6.031 1 95.56 145 PRO B N 1
ATOM 3735 C CA . PRO B 1 145 ? 13.867 1.164 6.457 1 95.56 145 PRO B CA 1
ATOM 3736 C C . PRO B 1 145 ? 13.75 1.058 7.977 1 95.56 145 PRO B C 1
ATOM 3738 O O . PRO B 1 145 ? 12.664 0.799 8.5 1 95.56 145 PRO B O 1
ATOM 3741 N N . LYS B 1 146 ? 14.836 1.303 8.719 1 96.75 146 LYS B N 1
ATOM 3742 C CA . LYS B 1 146 ? 14.852 1.184 10.18 1 96.75 146 LYS B CA 1
ATOM 3743 C C . LYS B 1 146 ? 14.039 2.303 10.828 1 96.75 146 LYS B C 1
ATOM 3745 O O . LYS B 1 146 ? 13.703 2.227 12.008 1 96.75 146 LYS B O 1
ATOM 3750 N N . ILE B 1 147 ? 13.742 3.348 10.055 1 98.25 147 ILE B N 1
ATOM 3751 C CA . ILE B 1 147 ? 12.992 4.492 10.555 1 98.25 147 ILE B CA 1
ATOM 3752 C C . ILE B 1 147 ? 11.508 4.137 10.641 1 98.25 147 ILE B C 1
ATOM 3754 O O . ILE B 1 147 ? 10.758 4.75 11.406 1 98.25 147 ILE B O 1
ATOM 3758 N N . LEU B 1 148 ? 11.062 3.105 9.844 1 98.5 148 LEU B N 1
ATOM 3759 C CA . LEU B 1 148 ? 9.664 2.691 9.781 1 98.5 148 LEU B CA 1
ATOM 3760 C C . LEU B 1 148 ? 9.203 2.121 11.117 1 98.5 148 LEU B C 1
ATOM 3762 O O . LEU B 1 148 ? 9.852 1.236 11.68 1 98.5 148 LEU B O 1
ATOM 3766 N N . PRO B 1 149 ? 8.078 2.725 11.719 1 98.75 149 PRO B N 1
ATOM 3767 C CA . PRO B 1 149 ? 7.535 2.082 12.914 1 98.75 149 PRO B CA 1
ATOM 3768 C C . PRO B 1 149 ? 7.293 0.585 12.727 1 98.75 149 PRO B C 1
ATOM 3770 O O . PRO B 1 149 ? 7.039 0.134 11.609 1 98.75 149 PRO B O 1
ATOM 3773 N N . ASN B 1 150 ? 7.41 -0.172 13.836 1 98.75 150 ASN B N 1
ATOM 3774 C CA . ASN B 1 150 ? 7.172 -1.61 13.773 1 98.75 150 ASN B CA 1
ATOM 3775 C C . ASN B 1 150 ? 5.684 -1.929 13.656 1 98.75 150 ASN B C 1
ATOM 3777 O O . ASN B 1 150 ? 5.305 -2.906 13.008 1 98.75 150 ASN B O 1
ATOM 3781 N N . THR B 1 151 ? 4.902 -1.149 14.289 1 98.81 151 THR B N 1
ATOM 3782 C CA . THR B 1 151 ? 3.453 -1.329 14.258 1 98.81 151 THR B CA 1
ATOM 3783 C C . THR B 1 151 ? 2.74 0.02 14.273 1 98.81 151 THR B C 1
ATOM 3785 O O . THR B 1 151 ? 3.186 0.956 14.945 1 98.81 151 THR B O 1
ATOM 3788 N N . ILE B 1 152 ? 1.717 0.152 13.531 1 98.88 152 ILE B N 1
ATOM 3789 C CA . ILE B 1 152 ? 0.79 1.274 13.633 1 98.88 152 ILE B CA 1
ATOM 3790 C C . ILE B 1 152 ? -0.555 0.786 14.164 1 98.88 152 ILE B C 1
ATOM 3792 O O . ILE B 1 152 ? -1.098 -0.21 13.68 1 98.88 152 ILE B O 1
ATOM 3796 N N . VAL B 1 153 ? -1.066 1.387 15.18 1 98.88 153 VAL B N 1
ATOM 3797 C CA . VAL B 1 153 ? -2.406 1.13 15.703 1 98.88 153 VAL B CA 1
ATOM 3798 C C . VAL B 1 153 ? -3.316 2.316 15.391 1 98.88 153 VAL B C 1
ATOM 3800 O O . VAL B 1 153 ? -3.23 3.357 16.047 1 98.88 153 VAL B O 1
ATOM 3803 N N . TYR B 1 154 ? -4.184 2.139 14.438 1 98.75 154 TYR B N 1
ATOM 3804 C CA . TYR B 1 154 ? -5.18 3.148 14.086 1 98.75 154 TYR B CA 1
ATOM 3805 C C . TYR B 1 154 ? -6.477 2.922 14.852 1 98.75 154 TYR B C 1
ATOM 3807 O O . TYR B 1 154 ? -7.152 1.907 14.656 1 98.75 154 TYR B O 1
ATOM 3815 N N . ASP B 1 155 ? -6.773 3.846 15.695 1 98.69 155 ASP B N 1
ATOM 3816 C CA . ASP B 1 155 ? -8.055 3.848 16.391 1 98.69 155 ASP B CA 1
ATOM 3817 C C . ASP B 1 155 ? -8.953 4.969 15.891 1 98.69 155 ASP B C 1
ATOM 3819 O O . ASP B 1 155 ? -8.719 6.145 16.172 1 98.69 155 ASP B O 1
ATOM 3823 N N . VAL B 1 156 ? -10.062 4.625 15.188 1 98.38 156 VAL B N 1
ATOM 3824 C CA . VAL B 1 156 ? -10.961 5.578 14.555 1 98.38 156 VAL B CA 1
ATOM 3825 C C . VAL B 1 156 ? -11.523 6.535 15.602 1 98.38 156 VAL B C 1
ATOM 3827 O O . VAL B 1 156 ? -11.742 7.719 15.312 1 98.38 156 VAL B O 1
ATOM 3830 N N . ASP B 1 157 ? -11.688 6.09 16.828 1 97.81 157 ASP B N 1
ATOM 3831 C CA . ASP B 1 157 ? -12.266 6.898 17.891 1 97.81 157 ASP B CA 1
ATOM 3832 C C . ASP B 1 157 ? -11.414 8.133 18.172 1 97.81 157 ASP B C 1
ATOM 3834 O O . ASP B 1 157 ? -11.93 9.172 18.594 1 97.81 157 ASP B O 1
ATOM 3838 N N . LEU B 1 158 ? -10.164 8.039 17.953 1 97.31 158 LEU B N 1
ATOM 3839 C CA . LEU B 1 158 ? -9.242 9.133 18.266 1 97.31 158 LEU B CA 1
ATOM 3840 C C . LEU B 1 158 ? -9.391 10.266 17.25 1 97.31 158 LEU B C 1
ATOM 3842 O O . LEU B 1 158 ? -8.891 11.367 17.469 1 97.31 158 LEU B O 1
ATOM 3846 N N . THR B 1 159 ? -10.117 10.016 16.141 1 96.38 159 THR B N 1
ATOM 3847 C CA . THR B 1 159 ? -10.25 11.023 15.086 1 96.38 159 THR B CA 1
ATOM 3848 C C . THR B 1 159 ? -11.594 11.742 15.188 1 96.38 159 THR B C 1
ATOM 3850 O O . THR B 1 159 ? -11.812 12.758 14.523 1 96.38 159 THR B O 1
ATOM 3853 N N . LEU B 1 160 ? -12.492 11.273 16.031 1 95.94 160 LEU B N 1
ATOM 3854 C CA . LEU B 1 160 ? -13.859 11.773 16.078 1 95.94 160 LEU B CA 1
ATOM 3855 C C . LEU B 1 160 ? -13.898 13.219 16.547 1 95.94 160 LEU B C 1
ATOM 3857 O O . LEU B 1 160 ? -14.805 13.977 16.188 1 95.94 160 LEU B O 1
ATOM 3861 N N . GLY B 1 161 ? -12.891 13.625 17.328 1 92 161 GLY B N 1
ATOM 3862 C CA . GLY B 1 161 ? -12.852 14.977 17.859 1 92 161 GLY B CA 1
ATOM 3863 C C . GLY B 1 161 ? -11.977 15.914 17.047 1 92 161 GLY B C 1
ATOM 3864 O O . GLY B 1 161 ? -11.836 17.094 17.375 1 92 161 GLY B O 1
ATOM 3865 N N . MET B 1 162 ? -11.43 15.422 16 1 93.69 162 MET B N 1
ATOM 3866 C CA . MET B 1 162 ? -10.562 16.25 15.164 1 93.69 162 MET B CA 1
ATOM 3867 C C . MET B 1 162 ? -11.352 17.391 14.523 1 93.69 162 MET B C 1
ATOM 3869 O O . MET B 1 162 ? -12.352 17.156 13.844 1 93.69 162 MET B O 1
ATOM 3873 N N . PRO B 1 163 ? -10.969 18.609 14.812 1 94.62 163 PRO B N 1
ATOM 3874 C CA . PRO B 1 163 ? -11.719 19.75 14.258 1 94.62 163 PRO B CA 1
ATOM 3875 C C . PRO B 1 163 ? -11.562 19.875 12.742 1 94.62 163 PRO B C 1
ATOM 3877 O O . PRO B 1 163 ? -10.625 19.312 12.164 1 94.62 163 PRO B O 1
ATOM 3880 N N . ALA B 1 164 ? -12.508 20.562 12.148 1 95.88 164 ALA B N 1
ATOM 3881 C CA . ALA B 1 164 ? -12.57 20.734 10.695 1 95.88 164 ALA B CA 1
ATOM 3882 C C . ALA B 1 164 ? -11.273 21.328 10.164 1 95.88 164 ALA B C 1
ATOM 3884 O O . ALA B 1 164 ? -10.766 20.891 9.125 1 95.88 164 ALA B O 1
ATOM 3885 N N . PHE B 1 165 ? -10.742 22.312 10.859 1 94.56 165 PHE B N 1
ATOM 3886 C CA . PHE B 1 165 ? -9.578 23.047 10.375 1 94.56 165 PHE B CA 1
ATOM 3887 C C . PHE B 1 165 ? -8.352 22.141 10.344 1 94.56 165 PHE B C 1
ATOM 3889 O O . PHE B 1 165 ? -7.367 22.438 9.664 1 94.56 165 PHE B O 1
ATOM 3896 N N . LEU B 1 16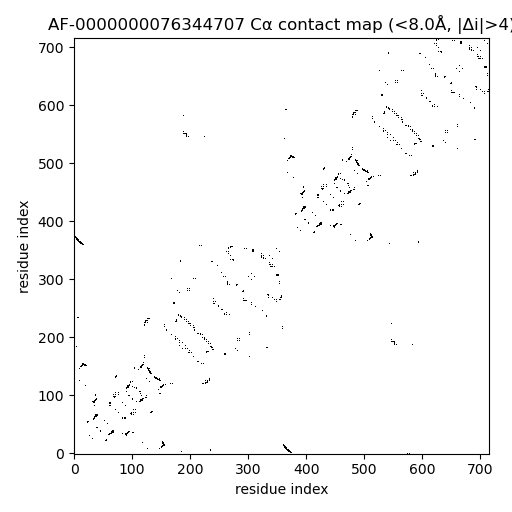6 ? -8.375 21.031 11.008 1 94 166 LEU B N 1
ATOM 3897 C CA . LEU B 1 166 ? -7.316 20.031 10.969 1 94 166 LEU B CA 1
ATOM 3898 C C . LEU B 1 166 ? -7.68 18.891 10.031 1 94 166 LEU B C 1
ATOM 3900 O O . LEU B 1 166 ? -6.836 18.406 9.281 1 94 166 LEU B O 1
ATOM 3904 N N . THR B 1 167 ? -8.938 18.484 10.07 1 97.12 167 THR B N 1
ATOM 3905 C CA . THR B 1 167 ? -9.438 17.328 9.312 1 97.12 167 THR B CA 1
ATOM 3906 C C . THR B 1 167 ? -9.227 17.547 7.812 1 97.12 167 THR B C 1
ATOM 3908 O O . THR B 1 167 ? -8.617 16.703 7.145 1 97.12 167 THR B O 1
ATOM 3911 N N . PHE B 1 168 ? -9.68 18.625 7.316 1 98.12 168 PHE B N 1
ATOM 3912 C CA . PHE B 1 168 ? -9.766 18.812 5.871 1 98.12 168 PHE B CA 1
ATOM 3913 C C . PHE B 1 168 ? -8.383 19.078 5.281 1 98.12 168 PHE B C 1
ATOM 3915 O O . PHE B 1 168 ? -7.969 18.391 4.34 1 98.12 168 PHE B O 1
ATOM 3922 N N . PRO B 1 169 ? -7.539 19.984 5.895 1 97 169 PRO B N 1
ATOM 3923 C CA . PRO B 1 169 ? -6.188 20.141 5.348 1 97 169 PRO B CA 1
ATOM 3924 C C . PRO B 1 169 ? -5.359 18.859 5.441 1 97 169 PRO B C 1
ATOM 3926 O O . PRO B 1 169 ? -4.605 18.547 4.52 1 97 169 PRO B O 1
ATOM 3929 N N . SER B 1 170 ? -5.492 18.109 6.52 1 95.62 170 SER B N 1
ATOM 3930 C CA . SER B 1 170 ? -4.758 16.859 6.656 1 95.62 170 SER B CA 1
ATOM 3931 C C . SER B 1 170 ? -5.199 15.852 5.605 1 95.62 170 SER B C 1
ATOM 3933 O O . SER B 1 170 ? -4.367 15.141 5.035 1 95.62 170 SER B O 1
ATOM 3935 N N . GLY B 1 171 ? -6.477 15.773 5.387 1 97.69 171 GLY B N 1
ATOM 3936 C CA . GLY B 1 171 ? -7.004 14.891 4.355 1 97.69 171 GLY B CA 1
AT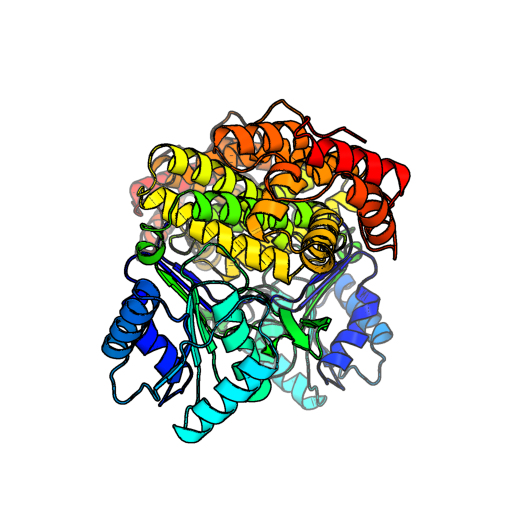OM 3937 C C . GLY B 1 171 ? -6.555 15.273 2.957 1 97.69 171 GLY B C 1
ATOM 3938 O O . GLY B 1 171 ? -6.254 14.406 2.135 1 97.69 171 GLY B O 1
ATOM 3939 N N . ILE B 1 172 ? -6.508 16.578 2.674 1 98.12 172 ILE B N 1
ATOM 3940 C CA . ILE B 1 172 ? -6.078 17.062 1.369 1 98.12 172 ILE B CA 1
ATOM 3941 C C . ILE B 1 172 ? -4.586 16.797 1.182 1 98.12 172 ILE B C 1
ATOM 3943 O O . ILE B 1 172 ? -4.141 16.484 0.074 1 98.12 172 ILE B O 1
ATOM 3947 N N . ASN B 1 173 ? -3.854 16.875 2.268 1 96.56 173 ASN B N 1
ATOM 3948 C CA . ASN B 1 173 ? -2.451 16.484 2.182 1 96.56 173 ASN B CA 1
ATOM 3949 C C . ASN B 1 173 ? -2.305 15.016 1.778 1 96.56 173 ASN B C 1
ATOM 3951 O O . ASN B 1 173 ? -1.416 14.672 1 1 96.56 173 ASN B O 1
ATOM 3955 N N . ALA B 1 174 ? -3.117 14.172 2.348 1 97.44 174 ALA B N 1
ATOM 3956 C CA . ALA B 1 174 ? -3.127 12.766 1.95 1 97.44 174 ALA B CA 1
ATOM 3957 C C . ALA B 1 174 ? -3.443 12.617 0.464 1 97.44 174 ALA B C 1
ATOM 3959 O O . ALA B 1 174 ? -2.797 11.844 -0.24 1 97.44 174 ALA B O 1
ATOM 3960 N N . LEU B 1 175 ? -4.453 13.391 -0.037 1 98.56 175 LEU B N 1
ATOM 3961 C CA . LEU B 1 175 ? -4.797 13.391 -1.455 1 98.56 175 LEU B CA 1
ATOM 3962 C C . LEU B 1 175 ? -3.598 13.805 -2.303 1 98.56 175 LEU B C 1
ATOM 3964 O O . LEU B 1 175 ? -3.389 13.266 -3.393 1 98.56 175 LEU B O 1
ATOM 3968 N N . ALA B 1 176 ? -2.807 14.742 -1.78 1 98.44 176 ALA B N 1
ATOM 3969 C CA . ALA B 1 176 ? -1.619 15.195 -2.504 1 98.44 176 ALA B CA 1
ATOM 3970 C C . ALA B 1 176 ? -0.637 14.047 -2.713 1 98.44 176 ALA B C 1
ATOM 3972 O O . ALA B 1 176 ? 0 13.945 -3.764 1 98.44 176 ALA B O 1
ATOM 3973 N N . HIS B 1 177 ? -0.504 13.188 -1.717 1 98.25 177 HIS B N 1
ATOM 3974 C CA . HIS B 1 177 ? 0.36 12.023 -1.841 1 98.25 177 HIS B CA 1
ATOM 3975 C C . HIS B 1 177 ? -0.122 11.094 -2.953 1 98.25 177 HIS B C 1
ATOM 3977 O O . HIS B 1 177 ? 0.684 10.594 -3.74 1 98.25 177 HIS B O 1
ATOM 3983 N N . TYR B 1 178 ? -1.453 10.867 -3.043 1 98.62 178 TYR B N 1
ATOM 3984 C CA . TYR B 1 178 ? -2.016 10.031 -4.094 1 98.62 178 TYR B CA 1
ATOM 3985 C C . TYR B 1 178 ? -1.765 10.633 -5.469 1 98.62 178 TYR B C 1
ATOM 3987 O O . TYR B 1 178 ? -1.328 9.945 -6.391 1 98.62 178 TYR B O 1
ATOM 3995 N N . VAL B 1 179 ? -2.014 11.922 -5.582 1 98.62 179 VAL B N 1
ATOM 3996 C CA . VAL B 1 179 ? -1.902 12.625 -6.855 1 98.62 179 VAL B CA 1
ATOM 3997 C C . VAL B 1 179 ? -0.471 12.531 -7.379 1 98.62 179 VAL B C 1
ATOM 3999 O O . VAL B 1 179 ? -0.25 12.148 -8.531 1 98.62 179 VAL B O 1
ATOM 4002 N N . GLU B 1 180 ? 0.483 12.789 -6.562 1 98.12 180 GLU B N 1
ATOM 4003 C CA . GLU B 1 180 ? 1.872 12.789 -7.012 1 98.12 180 GLU B CA 1
ATOM 4004 C C . GLU B 1 180 ? 2.375 11.367 -7.25 1 98.12 180 GLU B C 1
ATOM 4006 O O . GLU B 1 180 ? 3.232 11.148 -8.109 1 98.12 180 GLU B O 1
ATOM 4011 N N . ALA B 1 181 ? 1.835 10.438 -6.504 1 98.25 181 ALA B N 1
ATOM 4012 C CA . ALA B 1 181 ? 2.199 9.047 -6.754 1 98.25 181 ALA B CA 1
ATOM 4013 C C . ALA B 1 181 ? 1.804 8.617 -8.164 1 98.25 181 ALA B C 1
ATOM 4015 O O . ALA B 1 181 ? 2.541 7.887 -8.828 1 98.25 181 ALA B O 1
ATOM 4016 N N . LEU B 1 182 ? 0.657 9.086 -8.703 1 98.19 182 LEU B N 1
ATOM 4017 C CA . LEU B 1 182 ? 0.046 8.609 -9.938 1 98.19 182 LEU B CA 1
ATOM 4018 C C . LEU B 1 182 ? 0.846 9.07 -11.156 1 98.19 182 LEU B C 1
ATOM 4020 O O . LEU B 1 182 ? 0.675 8.539 -12.258 1 98.19 182 LEU B O 1
ATOM 4024 N N . TYR B 1 183 ? 1.73 10.078 -10.992 1 97.5 183 TYR B N 1
ATOM 4025 C CA . TYR B 1 183 ? 2.576 10.453 -12.117 1 97.5 183 TYR B CA 1
ATOM 4026 C C . TYR B 1 183 ? 4.051 10.352 -11.75 1 97.5 183 TYR B C 1
ATOM 4028 O O . TYR B 1 183 ? 4.898 10.992 -12.375 1 97.5 183 TYR B O 1
ATOM 4036 N N . SER B 1 184 ? 4.391 9.625 -10.664 1 96.81 184 SER B N 1
ATOM 4037 C CA . SER B 1 184 ? 5.77 9.367 -10.258 1 96.81 184 SER B CA 1
ATOM 4038 C C . SER B 1 184 ? 6.445 8.375 -11.195 1 96.81 184 SER B C 1
ATOM 4040 O O . SER B 1 184 ? 5.82 7.414 -11.656 1 96.81 184 SER B O 1
ATOM 4042 N N . PRO B 1 185 ? 7.754 8.586 -11.461 1 95.12 185 PRO B N 1
ATOM 4043 C CA . PRO B 1 185 ? 8.477 7.59 -12.266 1 95.12 185 PRO B CA 1
ATOM 4044 C C . PRO B 1 185 ? 8.617 6.246 -11.555 1 95.12 185 PRO B C 1
ATOM 4046 O O . PRO B 1 185 ? 8.93 5.238 -12.188 1 95.12 185 PRO B O 1
ATOM 4049 N N . ALA B 1 186 ? 8.336 6.199 -10.258 1 95.5 186 ALA B N 1
ATOM 4050 C CA . ALA B 1 186 ? 8.484 4.973 -9.477 1 95.5 186 ALA B CA 1
ATOM 4051 C C . ALA B 1 186 ? 7.152 4.242 -9.344 1 95.5 186 ALA B C 1
ATOM 4053 O O . ALA B 1 186 ? 7.035 3.281 -8.578 1 95.5 186 ALA B O 1
ATOM 4054 N N . LEU B 1 187 ? 6.18 4.684 -10.055 1 96.75 187 LEU B N 1
ATOM 4055 C CA . LEU B 1 187 ? 4.859 4.07 -10.016 1 96.75 187 LEU B CA 1
ATOM 4056 C C . LEU B 1 187 ? 4.93 2.596 -10.398 1 96.75 187 LEU B C 1
ATOM 4058 O O . LEU B 1 187 ? 5.762 2.203 -11.219 1 96.75 187 LEU B O 1
ATOM 4062 N N . ASN B 1 188 ? 4.258 1.723 -9.805 1 97.75 188 ASN B N 1
ATOM 4063 C CA . ASN B 1 188 ? 4.105 0.3 -10.094 1 97.75 188 ASN B CA 1
ATOM 4064 C C . ASN B 1 188 ? 2.674 -0.169 -9.844 1 97.75 188 ASN B C 1
ATOM 4066 O O . ASN B 1 188 ? 1.836 0.603 -9.375 1 97.75 188 ASN B O 1
ATOM 4070 N N . PRO B 1 189 ? 2.314 -1.379 -10.156 1 97.31 189 PRO B N 1
ATOM 4071 C CA . PRO B 1 189 ? 0.914 -1.807 -10.109 1 97.31 189 PRO B CA 1
ATOM 4072 C C . PRO B 1 189 ? 0.337 -1.785 -8.695 1 97.31 189 PRO B C 1
ATOM 4074 O O . PRO B 1 189 ? -0.87 -1.602 -8.523 1 97.31 189 PRO B O 1
ATOM 4077 N N . ILE B 1 190 ? 1.161 -1.947 -7.703 1 98.38 190 ILE B N 1
ATOM 4078 C CA . ILE B 1 190 ? 0.691 -1.923 -6.32 1 98.38 190 ILE B CA 1
ATOM 4079 C C . ILE B 1 190 ? 0.336 -0.492 -5.922 1 98.38 190 ILE B C 1
ATOM 4081 O O . ILE B 1 190 ? -0.799 -0.215 -5.527 1 98.38 190 ILE B O 1
ATOM 4085 N N . ILE B 1 191 ? 1.253 0.385 -6.156 1 98.5 191 ILE B N 1
ATOM 4086 C CA . ILE B 1 191 ? 1.093 1.77 -5.727 1 98.5 191 ILE B CA 1
ATOM 4087 C C . ILE B 1 191 ? 0.016 2.451 -6.566 1 98.5 191 ILE B C 1
ATOM 4089 O O . ILE B 1 191 ? -0.741 3.283 -6.062 1 98.5 191 ILE B O 1
ATOM 4093 N N . GLU B 1 192 ? -0.031 2.176 -7.859 1 98 192 GLU B N 1
ATOM 4094 C CA . GLU B 1 192 ? -1.062 2.758 -8.711 1 98 192 GLU B CA 1
ATOM 4095 C C . GLU B 1 192 ? -2.459 2.414 -8.203 1 98 192 GLU B C 1
ATOM 4097 O O . GLU B 1 192 ? -3.328 3.285 -8.125 1 98 192 GLU B O 1
ATOM 4102 N N . GLY B 1 193 ? -2.676 1.128 -7.871 1 98.38 193 GLY B N 1
ATOM 4103 C CA . GLY B 1 193 ? -3.965 0.725 -7.332 1 98.38 193 GLY B CA 1
ATOM 4104 C C . GLY B 1 193 ? -4.316 1.43 -6.035 1 98.38 193 GLY B C 1
ATOM 4105 O O . GLY B 1 193 ? -5.422 1.956 -5.891 1 98.38 193 GLY B O 1
ATOM 4106 N N . VAL B 1 194 ? -3.34 1.536 -5.152 1 98.69 194 VAL B N 1
ATOM 4107 C CA . VAL B 1 194 ? -3.541 2.164 -3.852 1 98.69 194 VAL B CA 1
ATOM 4108 C C . VAL B 1 194 ? -3.865 3.645 -4.039 1 98.69 194 VAL B C 1
ATOM 4110 O O . VAL B 1 194 ? -4.789 4.168 -3.408 1 98.69 194 VAL B O 1
ATOM 4113 N N . ALA B 1 195 ? -3.133 4.234 -4.938 1 98.75 195 ALA B N 1
ATOM 4114 C CA . ALA B 1 195 ? -3.295 5.672 -5.145 1 98.75 195 ALA B CA 1
ATOM 4115 C C . ALA B 1 195 ? -4.66 5.988 -5.742 1 98.75 195 ALA B C 1
ATOM 4117 O O . ALA B 1 195 ? -5.332 6.93 -5.312 1 98.75 195 ALA B O 1
ATOM 4118 N N . LEU B 1 196 ? -5.102 5.23 -6.707 1 98.31 196 LEU B N 1
ATOM 4119 C CA . LEU B 1 196 ? -6.371 5.488 -7.379 1 98.31 196 LEU B CA 1
ATOM 4120 C C . LEU B 1 196 ? -7.543 5.258 -6.434 1 98.31 196 LEU B C 1
ATOM 4122 O O . LEU B 1 196 ? -8.43 6.109 -6.309 1 98.31 196 LEU B O 1
ATOM 4126 N N . SER B 1 197 ? -7.555 4.125 -5.77 1 97.75 197 SER B N 1
ATOM 4127 C CA . SER B 1 197 ? -8.617 3.83 -4.816 1 97.75 197 SER B CA 1
ATOM 4128 C C . SER B 1 197 ? -8.594 4.805 -3.643 1 97.75 197 SER B C 1
ATOM 4130 O O . SER B 1 197 ? -9.648 5.242 -3.176 1 97.75 197 SER B O 1
ATOM 4132 N N . GLY B 1 198 ? -7.391 5.109 -3.18 1 98.31 198 GLY B N 1
ATOM 4133 C CA . GLY B 1 198 ? -7.254 6.074 -2.098 1 98.31 198 GLY B CA 1
ATOM 4134 C C . GLY B 1 198 ? -7.797 7.445 -2.449 1 98.31 198 GLY B C 1
ATOM 4135 O O . GLY B 1 198 ? -8.398 8.117 -1.607 1 98.31 198 GLY B O 1
ATOM 4136 N N . THR B 1 199 ? -7.547 7.883 -3.693 1 98.69 199 THR B N 1
ATOM 4137 C CA . THR B 1 199 ? -8.086 9.156 -4.156 1 98.69 199 THR B CA 1
ATOM 4138 C C . THR B 1 199 ? -9.609 9.164 -4.066 1 98.69 199 THR B C 1
ATOM 4140 O O . THR B 1 199 ? -10.195 10.094 -3.52 1 98.69 199 THR B O 1
ATOM 4143 N N . THR B 1 200 ? -10.227 8.094 -4.547 1 97.69 200 THR B N 1
ATOM 4144 C CA . THR B 1 200 ? -11.68 7.969 -4.531 1 97.69 200 THR B CA 1
ATOM 4145 C C . THR B 1 200 ? -12.211 8.016 -3.1 1 97.69 200 THR B C 1
ATOM 4147 O O . THR B 1 200 ? -13.117 8.789 -2.795 1 97.69 200 THR B O 1
ATOM 4150 N N . GLU B 1 201 ? -11.602 7.238 -2.229 1 96.81 201 GLU B N 1
ATOM 4151 C CA . GLU B 1 201 ? -12.102 7.047 -0.871 1 96.81 201 GLU B CA 1
ATOM 4152 C C . GLU B 1 201 ? -11.883 8.297 -0.021 1 96.81 201 GLU B C 1
ATOM 4154 O O . GLU B 1 201 ? -12.781 8.727 0.707 1 96.81 201 GLU B O 1
ATOM 4159 N N . MET B 1 202 ? -10.742 8.867 -0.104 1 98.25 202 MET B N 1
ATOM 4160 C CA . MET B 1 202 ? -10.445 10.062 0.686 1 98.25 202 MET B CA 1
ATOM 4161 C C . MET B 1 202 ? -11.305 11.242 0.235 1 98.25 202 MET B C 1
ATOM 4163 O O . MET B 1 202 ? -11.859 11.961 1.064 1 98.25 202 MET B O 1
ATOM 4167 N N . TYR B 1 203 ? -11.406 11.438 -1.078 1 98.44 203 TYR B N 1
ATOM 4168 C CA . TYR B 1 203 ? -12.227 12.5 -1.643 1 98.44 203 TYR B CA 1
ATOM 4169 C C . TYR B 1 203 ? -13.672 12.398 -1.153 1 98.44 203 TYR B C 1
ATOM 4171 O O . TYR B 1 203 ? -14.242 13.375 -0.667 1 98.44 203 TYR B O 1
ATOM 4179 N N . SER B 1 204 ? -14.219 11.219 -1.21 1 97.75 204 SER B N 1
ATOM 4180 C CA . SER B 1 204 ? -15.594 10.969 -0.787 1 97.75 204 SER B CA 1
ATOM 4181 C C . SER B 1 204 ? -15.75 11.141 0.72 1 97.75 204 SER B C 1
ATOM 4183 O O . SER B 1 204 ? -16.734 11.719 1.187 1 97.75 204 SER B O 1
ATOM 4185 N N . ALA B 1 205 ? -14.789 10.672 1.482 1 98.31 205 ALA B N 1
ATOM 4186 C CA . ALA B 1 205 ? -14.844 10.742 2.939 1 98.31 205 ALA B CA 1
ATOM 4187 C C . ALA B 1 205 ? -14.859 12.195 3.414 1 98.31 205 ALA B C 1
ATOM 4189 O O . ALA B 1 205 ? -15.625 12.555 4.309 1 98.31 205 ALA B O 1
ATOM 4190 N N . LEU B 1 206 ? -14.062 12.984 2.814 1 98.56 206 LEU B N 1
ATOM 4191 C CA . LEU B 1 206 ? -13.977 14.383 3.244 1 98.56 206 LEU B CA 1
ATOM 4192 C C . LEU B 1 206 ? -15.273 15.125 2.943 1 98.56 206 LEU B C 1
ATOM 4194 O O . LEU B 1 206 ? -15.703 15.977 3.727 1 98.56 206 LEU B O 1
ATOM 4198 N N . ILE B 1 207 ? -15.875 14.844 1.839 1 98.25 207 ILE B N 1
ATOM 4199 C CA . ILE B 1 207 ? -17.156 15.445 1.508 1 98.25 207 ILE B CA 1
ATOM 4200 C C . ILE B 1 207 ? -18.203 15.062 2.559 1 98.25 207 ILE B C 1
ATOM 4202 O O . ILE B 1 207 ? -18.953 15.914 3.047 1 98.25 207 ILE B O 1
ATOM 4206 N N . LYS B 1 208 ? -18.234 13.773 2.945 1 98.19 208 LYS B N 1
ATOM 4207 C CA . LYS B 1 208 ? -19.188 13.297 3.953 1 98.19 208 LYS B CA 1
ATOM 4208 C C . LYS B 1 208 ? -18.922 13.961 5.301 1 98.19 208 LYS B C 1
ATOM 4210 O O . LYS B 1 208 ? -19.875 14.289 6.023 1 98.19 208 LYS B O 1
ATOM 4215 N N . LEU B 1 209 ? -17.672 14.18 5.629 1 98.25 209 LEU B N 1
ATOM 4216 C CA . LEU B 1 209 ? -17.297 14.711 6.934 1 98.25 209 LEU B CA 1
ATOM 4217 C C . LEU B 1 209 ? -17.641 16.188 7.035 1 98.25 209 LEU B C 1
ATOM 4219 O O . LEU B 1 209 ? -17.734 16.734 8.141 1 98.25 209 LEU B O 1
ATOM 4223 N N . LYS B 1 210 ? -17.734 16.859 5.922 1 97.62 210 LYS B N 1
ATOM 4224 C CA . LYS B 1 210 ? -18.172 18.25 5.93 1 97.62 210 LYS B CA 1
ATOM 4225 C C . LYS B 1 210 ? -19.531 18.406 6.594 1 97.62 210 LYS B C 1
ATOM 4227 O O . LYS B 1 210 ? -19.734 19.312 7.406 1 97.62 210 LYS B O 1
ATOM 4232 N N . ASP B 1 211 ? -20.391 17.484 6.297 1 96.75 211 ASP B N 1
ATOM 4233 C CA . ASP B 1 211 ? -21.766 17.578 6.785 1 96.75 211 ASP B CA 1
ATOM 4234 C C . ASP B 1 211 ? -21.938 16.766 8.062 1 96.75 211 ASP B C 1
ATOM 4236 O O . ASP B 1 211 ? -22.844 17.047 8.852 1 96.75 211 ASP B O 1
ATOM 4240 N N . ALA B 1 212 ? -21.125 15.789 8.234 1 97.88 212 ALA B N 1
ATOM 4241 C CA . ALA B 1 212 ? -21.203 14.906 9.398 1 97.88 212 ALA B CA 1
ATOM 4242 C C . ALA B 1 212 ? -19.812 14.648 9.984 1 97.88 212 ALA B C 1
ATOM 4244 O O . ALA B 1 212 ? -19.266 13.555 9.836 1 97.88 212 ALA B O 1
ATOM 4245 N N . PRO B 1 213 ? -19.359 15.586 10.758 1 97.12 213 PRO B N 1
ATOM 4246 C CA . PRO B 1 213 ? -17.969 15.555 11.203 1 97.12 213 PRO B CA 1
ATOM 4247 C C . PRO B 1 213 ? -17.672 14.359 12.109 1 97.12 213 PRO B C 1
ATOM 4249 O O . PRO B 1 213 ? -16.5 13.984 12.266 1 97.12 213 PRO B O 1
ATOM 4252 N N . THR B 1 214 ? -18.672 13.742 12.734 1 97.12 214 THR B N 1
ATOM 4253 C CA . THR B 1 214 ? -18.422 12.656 13.672 1 97.12 214 THR B CA 1
ATOM 4254 C C . THR B 1 214 ? -18.938 11.328 13.117 1 97.12 214 THR B C 1
ATOM 4256 O O . THR B 1 214 ? -19.141 10.375 13.867 1 97.12 214 THR B O 1
ATOM 4259 N N . ASP B 1 215 ? -19.234 11.375 11.797 1 97.62 215 ASP B N 1
ATOM 4260 C CA . ASP B 1 215 ? -19.625 10.125 11.156 1 97.62 215 ASP B CA 1
ATOM 4261 C C . ASP B 1 215 ? -18.5 9.086 11.234 1 97.62 215 ASP B C 1
ATOM 4263 O O . ASP B 1 215 ? -17.453 9.266 10.633 1 97.62 215 ASP B O 1
ATOM 4267 N N . VAL B 1 216 ? -18.766 7.992 11.961 1 97.88 216 VAL B N 1
ATOM 4268 C CA . VAL B 1 216 ? -17.75 7.008 12.289 1 97.88 216 VAL B CA 1
ATOM 4269 C C . VAL B 1 216 ? -17.234 6.355 11.008 1 97.88 216 VAL B C 1
ATOM 4271 O O . VAL B 1 216 ? -16.016 6.16 10.844 1 97.88 216 VAL B O 1
ATOM 4274 N N . ASP B 1 217 ? -18.125 6.059 10.102 1 97.62 217 ASP B N 1
ATOM 4275 C CA . ASP B 1 217 ? -17.734 5.406 8.852 1 97.62 217 ASP B CA 1
ATOM 4276 C C . ASP B 1 217 ? -16.875 6.324 7.996 1 97.62 217 ASP B C 1
ATOM 4278 O O . ASP B 1 217 ? -15.875 5.887 7.418 1 97.62 217 ASP B O 1
ATOM 4282 N N . ALA B 1 218 ? -17.25 7.57 7.883 1 98.06 218 ALA B N 1
ATOM 4283 C CA . ALA B 1 218 ? -16.469 8.539 7.109 1 98.06 218 ALA B CA 1
ATOM 4284 C C . ALA B 1 218 ? -15.102 8.773 7.734 1 98.06 218 ALA B C 1
ATOM 4286 O O . ALA B 1 218 ? -14.102 8.914 7.023 1 98.06 218 ALA B O 1
ATOM 4287 N N . ARG B 1 219 ? -15.102 8.844 9.078 1 98.44 219 ARG B N 1
ATOM 4288 C CA . ARG B 1 219 ? -13.828 9 9.781 1 98.44 219 ARG B CA 1
ATOM 4289 C C . ARG B 1 219 ? -12.93 7.789 9.555 1 98.44 219 ARG B C 1
ATOM 4291 O O . ARG B 1 219 ? -11.719 7.938 9.375 1 98.44 219 ARG B O 1
ATOM 4298 N N . ALA B 1 220 ? -13.484 6.613 9.539 1 98.31 220 ALA B N 1
ATOM 4299 C CA . ALA B 1 220 ? -12.727 5.395 9.273 1 98.31 220 ALA B CA 1
ATOM 4300 C C . ALA B 1 220 ? -12.156 5.406 7.855 1 98.31 220 ALA B C 1
ATOM 4302 O O . ALA B 1 220 ? -10.992 5.047 7.645 1 98.31 220 ALA B O 1
ATOM 4303 N N . GLU B 1 221 ? -12.969 5.824 6.91 1 97.62 221 GLU B N 1
ATOM 4304 C CA . GLU B 1 221 ? -12.539 5.91 5.516 1 97.62 221 GLU B CA 1
ATOM 4305 C C . GLU B 1 221 ? -11.398 6.91 5.355 1 97.62 221 GLU B C 1
ATOM 4307 O O . GLU B 1 221 ? -10.422 6.637 4.652 1 97.62 221 GLU B O 1
ATOM 4312 N N . ALA B 1 222 ? -11.531 8.008 6.012 1 98.25 222 ALA B N 1
ATOM 4313 C CA . ALA B 1 222 ? -10.5 9.039 5.934 1 98.25 222 ALA B CA 1
ATOM 4314 C C . ALA B 1 222 ? -9.203 8.562 6.582 1 98.25 222 ALA B C 1
ATOM 4316 O O . ALA B 1 222 ? -8.117 8.742 6.027 1 98.25 222 ALA B O 1
ATOM 4317 N N . LEU B 1 223 ? -9.32 7.938 7.746 1 98.31 223 LEU B N 1
ATOM 4318 C CA . LEU B 1 223 ? -8.148 7.449 8.461 1 98.31 223 LEU B CA 1
ATOM 4319 C C . LEU B 1 223 ? -7.453 6.344 7.668 1 98.31 223 LEU B C 1
ATOM 4321 O O . LEU B 1 223 ? -6.227 6.355 7.523 1 98.31 223 LEU B O 1
ATOM 4325 N N . GLY B 1 224 ? -8.219 5.414 7.152 1 98 224 GLY B N 1
ATOM 4326 C CA . GLY B 1 224 ? -7.668 4.387 6.281 1 98 224 GLY B CA 1
ATOM 4327 C C . GLY B 1 224 ? -7.023 4.953 5.027 1 98 224 GLY B C 1
ATOM 4328 O O . GLY B 1 224 ? -5.988 4.457 4.578 1 98 224 GLY B O 1
ATOM 4329 N N . GLY B 1 225 ? -7.668 5.938 4.449 1 98.06 225 GLY B N 1
ATOM 4330 C CA . GLY B 1 225 ? -7.102 6.641 3.309 1 98.06 225 GLY B CA 1
ATOM 4331 C C . GLY B 1 225 ? -5.781 7.32 3.625 1 98.06 225 GLY B C 1
ATOM 4332 O O . GLY B 1 225 ? -4.879 7.352 2.785 1 98.06 225 GLY B O 1
ATOM 4333 N N . ALA B 1 226 ? -5.691 7.895 4.805 1 97.94 226 ALA B N 1
ATOM 4334 C CA . ALA B 1 226 ? -4.445 8.531 5.227 1 97.94 226 ALA B CA 1
ATOM 4335 C C . ALA B 1 226 ? -3.322 7.508 5.359 1 97.94 226 ALA B C 1
ATOM 4337 O O . ALA B 1 226 ? -2.184 7.77 4.969 1 97.94 226 ALA B O 1
ATOM 4338 N N . PHE B 1 227 ? -3.648 6.371 5.902 1 98.25 227 PHE B N 1
ATOM 4339 C CA . PHE B 1 227 ? -2.701 5.266 5.973 1 98.25 227 PHE B CA 1
ATOM 4340 C C . PHE B 1 227 ? -2.189 4.902 4.582 1 98.25 227 PHE B C 1
ATOM 4342 O O . PHE B 1 227 ? -0.98 4.887 4.344 1 98.25 227 PHE B O 1
ATOM 4349 N N . ALA B 1 228 ? -3.113 4.66 3.648 1 98.56 228 ALA B N 1
ATOM 4350 C CA . ALA B 1 228 ? -2.771 4.262 2.285 1 98.56 228 ALA B CA 1
ATOM 4351 C C . ALA B 1 228 ? -1.963 5.348 1.582 1 98.56 228 ALA B C 1
ATOM 4353 O O . ALA B 1 228 ? -1.066 5.051 0.789 1 98.56 228 ALA B O 1
ATOM 4354 N N . ALA B 1 229 ? -2.268 6.578 1.868 1 98.44 229 ALA B N 1
ATOM 4355 C CA . ALA B 1 229 ? -1.509 7.688 1.299 1 98.44 229 ALA B CA 1
ATOM 4356 C C . ALA B 1 229 ? -0.069 7.684 1.805 1 98.44 229 ALA B C 1
ATOM 4358 O O . ALA B 1 229 ? 0.859 8 1.056 1 98.44 229 ALA B O 1
ATOM 4359 N N . GLY B 1 230 ? 0.088 7.414 3.092 1 97.88 230 GLY B N 1
ATOM 4360 C CA . GLY B 1 230 ? 1.424 7.262 3.646 1 97.88 230 GLY B CA 1
ATOM 4361 C C . GLY B 1 230 ? 2.234 6.176 2.965 1 97.88 230 GLY B C 1
ATOM 4362 O O . GLY B 1 230 ? 3.436 6.34 2.738 1 97.88 230 GLY B O 1
ATOM 4363 N N . VAL B 1 231 ? 1.58 5.09 2.627 1 98.44 231 VAL B N 1
ATOM 4364 C CA . VAL B 1 231 ? 2.232 3.994 1.918 1 98.44 231 VAL B CA 1
ATOM 4365 C C . VAL B 1 231 ? 2.697 4.473 0.543 1 98.44 231 VAL B C 1
ATOM 4367 O O . VAL B 1 231 ? 3.809 4.152 0.112 1 98.44 231 VAL B O 1
ATOM 4370 N N . CYS B 1 232 ? 1.859 5.234 -0.159 1 98.25 232 CYS B N 1
ATOM 4371 C CA . CYS B 1 232 ? 2.27 5.809 -1.436 1 98.25 232 CYS B CA 1
ATOM 4372 C C . CYS B 1 232 ? 3.488 6.707 -1.263 1 98.25 232 CYS B C 1
ATOM 4374 O O . CYS B 1 232 ? 4.465 6.582 -2.002 1 98.25 232 CYS B O 1
ATOM 4376 N N . LEU B 1 233 ? 3.41 7.562 -0.271 1 96.69 233 LEU B N 1
ATOM 4377 C CA . LEU B 1 233 ? 4.492 8.5 0.013 1 96.69 233 LEU B CA 1
ATOM 4378 C C . LEU B 1 233 ? 5.801 7.758 0.269 1 96.69 233 LEU B C 1
ATOM 4380 O O . LEU B 1 233 ? 6.867 8.203 -0.156 1 96.69 233 LEU B O 1
ATOM 4384 N N . ALA B 1 234 ? 5.719 6.668 0.88 1 96.75 234 ALA B N 1
ATOM 4385 C CA . ALA B 1 234 ? 6.891 5.895 1.283 1 96.75 234 ALA B CA 1
ATOM 4386 C C . ALA B 1 234 ? 7.547 5.223 0.079 1 96.75 234 ALA B C 1
ATOM 4388 O O . ALA B 1 234 ? 8.68 4.754 0.164 1 96.75 234 ALA B O 1
ATOM 4389 N N . HIS B 1 235 ? 6.832 5.168 -1.068 1 97.38 235 HIS B N 1
ATOM 4390 C CA . HIS B 1 235 ? 7.32 4.285 -2.123 1 97.38 235 HIS B CA 1
ATOM 4391 C C . HIS B 1 235 ? 7.578 5.059 -3.412 1 97.38 235 HIS B C 1
ATOM 4393 O O . HIS B 1 235 ? 8.016 4.48 -4.41 1 97.38 235 HIS B O 1
ATOM 4399 N N . VAL B 1 236 ? 7.266 6.293 -3.389 1 94.88 236 VAL B N 1
ATOM 4400 C CA . VAL B 1 236 ? 7.523 7.082 -4.586 1 94.88 236 VAL B CA 1
ATOM 4401 C C . VAL B 1 236 ? 8.141 8.422 -4.199 1 94.88 236 VAL B C 1
ATOM 4403 O O . VAL B 1 236 ? 7.992 8.875 -3.062 1 94.88 236 VAL B O 1
ATOM 4406 N N . GLY B 1 237 ? 8.906 8.961 -5.129 1 92.25 237 GLY B N 1
ATOM 4407 C CA . GLY B 1 237 ? 9.359 10.336 -4.941 1 92.25 237 GLY B CA 1
ATOM 4408 C C . GLY B 1 237 ? 8.266 11.359 -5.18 1 92.25 237 GLY B C 1
ATOM 4409 O O . GLY B 1 237 ? 7.438 11.195 -6.078 1 92.25 237 GLY B O 1
ATOM 4410 N N . MET B 1 238 ? 8.305 12.352 -4.363 1 90.44 238 MET B N 1
ATOM 4411 C CA . MET B 1 238 ? 7.309 13.406 -4.5 1 90.44 238 MET B CA 1
ATOM 4412 C C . MET B 1 238 ? 7.754 14.445 -5.523 1 90.44 238 MET B C 1
ATOM 4414 O O . MET B 1 238 ? 8.945 14.578 -5.801 1 90.44 238 MET B O 1
ATOM 4418 N N . GLY B 1 239 ? 6.797 15.18 -6.141 1 94.62 239 GLY B N 1
ATOM 4419 C CA . GLY B 1 239 ? 7.039 16.094 -7.246 1 94.62 239 GLY B CA 1
ATOM 4420 C C . GLY B 1 239 ? 6.918 17.547 -6.855 1 94.62 239 GLY B C 1
ATOM 4421 O O . GLY B 1 239 ? 7.336 17.938 -5.762 1 94.62 239 GLY B O 1
ATOM 4422 N N . LEU B 1 240 ? 6.438 18.328 -7.758 1 96.94 240 LEU B N 1
ATOM 4423 C CA . LEU B 1 240 ? 6.387 19.781 -7.68 1 96.94 240 LEU B CA 1
ATOM 4424 C C . LEU B 1 240 ? 5.59 20.234 -6.461 1 96.94 240 LEU B C 1
ATOM 4426 O O . LEU B 1 240 ? 5.98 21.188 -5.777 1 96.94 240 LEU B O 1
ATOM 4430 N N . HIS B 1 241 ? 4.441 19.625 -6.195 1 97.56 241 HIS B N 1
ATOM 4431 C CA . HIS B 1 241 ? 3.596 20.031 -5.074 1 97.56 241 HIS B CA 1
ATOM 4432 C C . HIS B 1 241 ? 4.391 20.062 -3.775 1 97.56 241 HIS B C 1
ATOM 4434 O O . HIS B 1 241 ? 4.422 21.094 -3.094 1 97.56 241 HIS B O 1
ATOM 4440 N N . HIS B 1 242 ? 5.035 19 -3.479 1 94.88 242 HIS B N 1
ATOM 4441 C CA . HIS B 1 242 ? 5.773 18.922 -2.225 1 94.88 242 HIS B CA 1
ATOM 4442 C C . HIS B 1 242 ? 7 19.828 -2.246 1 94.88 242 HIS B C 1
ATOM 4444 O O . HIS B 1 242 ? 7.379 20.391 -1.215 1 94.88 242 HIS B O 1
ATOM 4450 N N . LYS B 1 243 ? 7.629 19.938 -3.381 1 93.56 243 LYS B N 1
ATOM 4451 C CA . LYS B 1 243 ? 8.75 20.875 -3.498 1 93.56 243 LYS B CA 1
ATOM 4452 C C . LYS B 1 243 ? 8.328 22.297 -3.176 1 93.56 243 LYS B C 1
ATOM 4454 O O . LYS B 1 243 ? 9.008 23 -2.43 1 93.56 243 LYS B O 1
ATOM 4459 N N . LEU B 1 244 ? 7.238 22.703 -3.754 1 96.44 244 LEU B N 1
ATOM 4460 C CA . LEU B 1 244 ? 6.723 24.047 -3.502 1 96.44 244 LEU B CA 1
ATOM 4461 C C . LEU B 1 244 ? 6.391 24.234 -2.025 1 96.44 244 LEU B C 1
ATOM 4463 O O . LEU B 1 244 ? 6.73 25.25 -1.431 1 96.44 244 LEU B O 1
ATOM 4467 N N . CYS B 1 245 ? 5.73 23.25 -1.473 1 95.19 245 CYS B N 1
ATOM 4468 C CA . CYS B 1 245 ? 5.328 23.344 -0.074 1 95.19 245 CYS B CA 1
ATOM 4469 C C . CYS B 1 245 ? 6.547 23.375 0.84 1 95.19 245 CYS B C 1
ATOM 4471 O O . CYS B 1 245 ? 6.551 24.094 1.845 1 95.19 245 CYS B O 1
ATOM 4473 N N . HIS B 1 246 ? 7.531 22.641 0.487 1 89.75 246 HIS B N 1
ATOM 4474 C CA . HIS B 1 246 ? 8.781 22.703 1.236 1 89.75 246 HIS B CA 1
ATOM 4475 C C . HIS B 1 246 ? 9.406 24.078 1.154 1 89.75 246 HIS B C 1
ATOM 4477 O O . HIS B 1 246 ? 9.883 24.609 2.162 1 89.75 246 HIS B O 1
ATOM 4483 N N . THR B 1 247 ? 9.484 24.609 -0.029 1 92.38 247 THR B N 1
ATOM 4484 C CA . THR B 1 247 ? 10.047 25.938 -0.257 1 92.38 247 THR B CA 1
ATOM 4485 C C . THR B 1 247 ? 9.258 26.984 0.514 1 92.38 247 THR B C 1
ATOM 4487 O O . THR B 1 247 ? 9.844 27.812 1.221 1 92.38 247 THR B O 1
ATOM 4490 N N . LEU B 1 248 ? 7.949 26.953 0.44 1 95.81 248 LEU B N 1
ATOM 4491 C CA . LEU B 1 248 ? 7.086 27.953 1.054 1 95.81 248 LEU B CA 1
ATOM 4492 C C . LEU B 1 248 ? 7.113 27.844 2.574 1 95.81 248 LEU B C 1
ATOM 4494 O O . LEU B 1 248 ? 7.18 28.859 3.275 1 95.81 248 LEU B O 1
ATOM 4498 N N . GLY B 1 249 ? 7.02 26.672 3.059 1 91.12 249 GLY B N 1
ATOM 4499 C CA . GLY B 1 249 ? 7.117 26.453 4.492 1 91.12 249 GLY B CA 1
ATOM 4500 C C . GLY B 1 249 ? 8.484 26.781 5.051 1 91.12 249 GLY B C 1
ATOM 4501 O O . GLY B 1 249 ? 8.602 27.516 6.039 1 91.12 249 GLY B O 1
ATOM 4502 N N . GLY B 1 250 ? 9.547 26.281 4.484 1 85.88 250 GLY B N 1
ATOM 4503 C CA . GLY B 1 250 ? 10.906 26.422 4.969 1 85.88 250 GLY B CA 1
ATOM 4504 C C . GLY B 1 250 ? 11.43 27.844 4.867 1 85.88 250 GLY B C 1
ATOM 4505 O O . GLY B 1 250 ? 12.07 28.344 5.793 1 85.88 250 GLY B O 1
ATOM 4506 N N . SER B 1 251 ? 11.117 28.516 3.812 1 89.62 251 SER B N 1
ATOM 4507 C CA . SER B 1 251 ? 11.711 29.812 3.533 1 89.62 251 SER B CA 1
ATOM 4508 C C . SER B 1 251 ? 10.82 30.953 4.027 1 89.62 251 SER B C 1
ATOM 4510 O O . SER B 1 251 ? 11.305 32.031 4.348 1 89.62 251 SER B O 1
ATOM 4512 N N . PHE B 1 252 ? 9.523 30.672 4.137 1 94.25 252 PHE B N 1
ATOM 4513 C CA . PHE B 1 252 ? 8.633 31.781 4.414 1 94.25 252 PHE B CA 1
ATOM 4514 C C . PHE B 1 252 ? 7.758 31.5 5.629 1 94.25 252 PHE B C 1
ATOM 4516 O O . PHE B 1 252 ? 6.922 32.312 6.008 1 94.25 252 PHE B O 1
ATOM 4523 N N . GLY B 1 253 ? 7.902 30.312 6.191 1 89.75 253 GLY B N 1
ATOM 4524 C CA . GLY B 1 253 ? 7.281 30 7.469 1 89.75 253 GLY B CA 1
ATOM 4525 C C . GLY B 1 253 ? 5.793 29.719 7.355 1 89.75 253 GLY B C 1
ATOM 4526 O O . GLY B 1 253 ? 5.047 29.922 8.32 1 89.75 253 GLY B O 1
ATOM 4527 N N . LEU B 1 254 ? 5.328 29.344 6.203 1 94 254 LEU B N 1
ATOM 4528 C CA . LEU B 1 254 ? 3.908 29.047 6.027 1 94 254 LEU B CA 1
ATOM 4529 C C . LEU B 1 254 ? 3.535 27.734 6.711 1 94 254 LEU B C 1
ATOM 4531 O O . LEU B 1 254 ? 4.355 26.828 6.801 1 94 254 LEU B O 1
ATOM 4535 N N . PRO B 1 255 ? 2.293 27.688 7.195 1 91.12 255 PRO B N 1
ATOM 4536 C CA . PRO B 1 255 ? 1.847 26.453 7.84 1 91.12 255 PRO B CA 1
ATOM 4537 C C . PRO B 1 255 ? 1.78 25.266 6.871 1 91.12 255 PRO B C 1
ATOM 4539 O O . PRO B 1 255 ? 1.43 25.453 5.703 1 91.12 255 PRO B O 1
ATOM 4542 N N . HIS B 1 256 ? 2.068 24.047 7.359 1 89.06 256 HIS B N 1
ATOM 4543 C CA . HIS B 1 256 ? 2.32 22.859 6.531 1 89.06 256 HIS B CA 1
ATOM 4544 C C . HIS B 1 256 ? 1.056 22.422 5.797 1 89.06 256 HIS B C 1
ATOM 4546 O O . HIS B 1 256 ? 0.903 22.688 4.602 1 89.06 256 HIS B O 1
ATOM 4552 N N . ALA B 1 257 ? 0.012 21.891 6.488 1 90.12 257 ALA B N 1
ATOM 4553 C CA . ALA B 1 257 ? -1.151 21.266 5.871 1 90.12 257 ALA B CA 1
ATOM 4554 C C . ALA B 1 257 ? -1.961 22.281 5.07 1 90.12 257 ALA B C 1
ATOM 4556 O O . ALA B 1 257 ? -2.484 21.953 3.998 1 90.12 257 ALA B O 1
ATOM 4557 N N . GLU B 1 258 ? -2.057 23.5 5.551 1 96.06 258 GLU B N 1
ATOM 4558 C CA . GLU B 1 258 ? -2.803 24.547 4.855 1 96.06 258 GLU B CA 1
ATOM 4559 C C . GLU B 1 258 ? -2.104 24.953 3.562 1 96.06 258 GLU B C 1
ATOM 4561 O O . GLU B 1 258 ? -2.76 25.188 2.545 1 96.06 258 GLU B O 1
ATOM 4566 N N . THR B 1 259 ? -0.771 25.031 3.641 1 97.12 259 THR B N 1
ATOM 4567 C CA . THR B 1 259 ? -0.01 25.359 2.439 1 97.12 259 THR B CA 1
ATOM 4568 C C . THR B 1 259 ? -0.175 24.266 1.384 1 97.12 259 THR B C 1
ATOM 4570 O O . THR B 1 259 ? -0.402 24.562 0.208 1 97.12 259 THR B O 1
ATOM 4573 N N . HIS B 1 260 ? -0.074 23.047 1.818 1 97 260 HIS B N 1
ATOM 4574 C CA . HIS B 1 260 ? -0.286 21.922 0.919 1 97 260 HIS B CA 1
ATOM 4575 C C . HIS B 1 260 ? -1.648 22 0.241 1 97 260 HIS B C 1
ATOM 4577 O O . HIS B 1 260 ? -1.773 21.703 -0.951 1 97 260 HIS B O 1
ATOM 4583 N N . THR B 1 261 ? -2.617 22.391 1.048 1 98 261 THR B N 1
ATOM 4584 C CA . THR B 1 261 ? -3.992 22.484 0.568 1 98 261 THR B CA 1
ATOM 4585 C C . THR B 1 261 ? -4.102 23.5 -0.559 1 98 261 THR B C 1
ATOM 4587 O O . THR B 1 261 ? -4.59 23.188 -1.646 1 98 261 THR B O 1
ATOM 4590 N N . VAL B 1 262 ? -3.574 24.672 -0.324 1 98.56 262 VAL B N 1
ATOM 4591 C CA . VAL B 1 262 ? -3.705 25.766 -1.281 1 98.56 262 VAL B CA 1
ATOM 4592 C C . VAL B 1 262 ? -2.947 25.438 -2.562 1 98.56 262 VAL B C 1
ATOM 4594 O O . VAL B 1 262 ? -3.408 25.734 -3.664 1 98.56 262 VAL B O 1
ATOM 4597 N N . VAL B 1 263 ? -1.853 24.734 -2.471 1 98.69 263 VAL B N 1
ATOM 4598 C CA . VAL B 1 263 ? -0.903 24.578 -3.568 1 98.69 263 VAL B CA 1
ATOM 4599 C C . VAL B 1 263 ? -1.332 23.438 -4.473 1 98.69 263 VAL B C 1
ATOM 4601 O O . VAL B 1 263 ? -1.052 23.438 -5.672 1 98.69 263 VAL B O 1
ATOM 4604 N N . LEU B 1 264 ? -2.057 22.453 -3.986 1 98.75 264 LEU B N 1
ATOM 4605 C CA . LEU B 1 264 ? -2.281 21.188 -4.66 1 98.75 264 LEU B CA 1
ATOM 4606 C C . LEU B 1 264 ? -2.938 21.391 -6.02 1 98.75 264 LEU B C 1
ATOM 4608 O O . LEU B 1 264 ? -2.414 20.953 -7.043 1 98.75 264 LEU B O 1
ATOM 4612 N N . PRO B 1 265 ? -4.094 22.156 -6.117 1 98.81 265 PRO B N 1
ATOM 4613 C CA . PRO B 1 265 ? -4.715 22.344 -7.434 1 98.81 265 PRO B CA 1
ATOM 4614 C C . PRO B 1 265 ? -3.789 23.031 -8.43 1 98.81 265 PRO B C 1
ATOM 4616 O O . PRO B 1 265 ? -3.826 22.719 -9.625 1 98.81 265 PRO B O 1
ATOM 4619 N N . HIS B 1 266 ? -2.971 23.906 -7.914 1 98.81 266 HIS B N 1
ATOM 4620 C CA . HIS B 1 266 ? -2.096 24.672 -8.789 1 98.81 266 HIS B CA 1
ATOM 4621 C C . HIS B 1 266 ? -0.938 23.812 -9.297 1 98.81 266 HIS B C 1
ATOM 4623 O O . HIS B 1 266 ? -0.542 23.922 -10.461 1 98.81 266 HIS B O 1
ATOM 4629 N N . ALA B 1 267 ? -0.372 23.016 -8.414 1 98.69 267 ALA B N 1
ATOM 4630 C CA . ALA B 1 267 ? 0.648 22.062 -8.844 1 98.69 267 ALA B CA 1
ATOM 4631 C C . ALA B 1 267 ? 0.086 21.094 -9.875 1 98.69 267 ALA B C 1
ATOM 4633 O O . ALA B 1 267 ? 0.764 20.734 -10.844 1 98.69 267 ALA B O 1
ATOM 4634 N N . MET B 1 268 ? -1.153 20.625 -9.664 1 98.81 268 MET B N 1
ATOM 4635 C CA . MET B 1 268 ? -1.829 19.766 -10.625 1 98.81 268 MET B CA 1
ATOM 4636 C C . MET B 1 268 ? -2.002 20.469 -11.969 1 98.81 268 MET B C 1
ATOM 4638 O O . MET B 1 268 ? -1.797 19.859 -13.023 1 98.81 268 MET B O 1
ATOM 4642 N N . GLY B 1 269 ? -2.4 21.734 -11.914 1 98.81 269 GLY B N 1
ATOM 4643 C CA . GLY B 1 269 ? -2.516 22.516 -13.133 1 98.81 269 GLY B CA 1
ATOM 4644 C C . GLY B 1 269 ? -1.208 22.625 -13.898 1 98.81 269 GLY B C 1
ATOM 4645 O O . GLY B 1 269 ? -1.188 22.516 -15.125 1 98.81 269 GLY B O 1
ATOM 4646 N N . TYR B 1 270 ? -0.155 22.844 -13.133 1 98.69 270 TYR B N 1
ATOM 4647 C CA . TYR B 1 270 ? 1.177 22.953 -13.719 1 98.69 270 TYR B CA 1
ATOM 4648 C C . TYR B 1 270 ? 1.558 21.688 -14.477 1 98.69 270 TYR B C 1
ATOM 4650 O O . TYR B 1 270 ? 2.172 21.75 -15.539 1 98.69 270 TYR B O 1
ATOM 4658 N N . ASN B 1 271 ? 1.226 20.547 -13.945 1 98.56 271 ASN B N 1
ATOM 4659 C CA . ASN B 1 271 ? 1.646 19.25 -14.477 1 98.56 271 ASN B CA 1
ATOM 4660 C C . ASN B 1 271 ? 0.594 18.672 -15.414 1 98.56 271 ASN B C 1
ATOM 4662 O O . ASN B 1 271 ? 0.804 17.594 -16 1 98.56 271 ASN B O 1
ATOM 4666 N N . TYR B 1 272 ? -0.588 19.297 -15.641 1 98.56 272 TYR B N 1
ATOM 4667 C CA . TYR B 1 272 ? -1.771 18.703 -16.25 1 98.56 272 TYR B CA 1
ATOM 4668 C C . TYR B 1 272 ? -1.449 18.141 -17.625 1 98.56 272 TYR B C 1
ATOM 4670 O O . TYR B 1 272 ? -1.706 16.969 -17.906 1 98.56 272 TYR B O 1
ATOM 4678 N N . SER B 1 273 ? -0.802 18.922 -18.5 1 98.25 273 SER B N 1
ATOM 4679 C CA . SER B 1 273 ? -0.557 18.5 -19.875 1 98.25 273 SER B CA 1
ATOM 4680 C C . SER B 1 273 ? 0.534 17.438 -19.938 1 98.25 273 SER B C 1
ATOM 4682 O O . SER B 1 273 ? 0.496 16.547 -20.797 1 98.25 273 SER B O 1
ATOM 4684 N N . ALA B 1 274 ? 1.492 17.578 -19.031 1 98.12 274 ALA B N 1
ATOM 4685 C CA . ALA B 1 274 ? 2.621 16.656 -19.016 1 98.12 274 ALA B CA 1
ATOM 4686 C C . ALA B 1 274 ? 2.24 15.328 -18.359 1 98.12 274 ALA B C 1
ATOM 4688 O O . ALA B 1 274 ? 2.918 14.312 -18.562 1 98.12 274 ALA B O 1
ATOM 4689 N N . ALA B 1 275 ? 1.222 15.328 -17.594 1 98.19 275 ALA B N 1
ATOM 4690 C CA . ALA B 1 275 ? 0.746 14.125 -16.922 1 98.19 275 ALA B CA 1
ATOM 4691 C C . ALA B 1 275 ? -0.734 13.883 -17.203 1 98.19 275 ALA B C 1
ATOM 4693 O O . ALA B 1 275 ? -1.509 13.602 -16.281 1 98.19 275 ALA B O 1
ATOM 4694 N N . LYS B 1 276 ? -1.133 14.023 -18.438 1 97.88 276 LYS B N 1
ATOM 4695 C CA . LYS B 1 276 ? -2.533 13.992 -18.859 1 97.88 276 LYS B CA 1
ATOM 4696 C C . LYS B 1 276 ? -3.184 12.664 -18.469 1 97.88 276 LYS B C 1
ATOM 4698 O O . LYS B 1 276 ? -4.328 12.641 -18.016 1 97.88 276 LYS B O 1
ATOM 4703 N N . GLY B 1 277 ? -2.482 11.539 -18.688 1 97 277 GLY B N 1
ATOM 4704 C CA . GLY B 1 277 ? -3.012 10.234 -18.344 1 97 277 GLY B CA 1
ATOM 4705 C C . GLY B 1 277 ? -3.352 10.102 -16.859 1 97 277 GLY B C 1
ATOM 4706 O O . GLY B 1 277 ? -4.434 9.617 -16.516 1 97 277 GLY B O 1
ATOM 4707 N N . ALA B 1 278 ? -2.443 10.492 -16.016 1 97.88 278 ALA B N 1
ATOM 4708 C CA . ALA B 1 278 ? -2.666 10.453 -14.578 1 97.88 278 ALA B CA 1
ATOM 4709 C C . ALA B 1 278 ? -3.836 11.352 -14.18 1 97.88 278 ALA B C 1
ATOM 4711 O O . ALA B 1 278 ? -4.668 10.961 -13.352 1 97.88 278 ALA B O 1
ATOM 4712 N N . MET B 1 279 ? -3.924 12.547 -14.797 1 98.56 279 MET B N 1
ATOM 4713 C CA . MET B 1 279 ? -4.984 13.492 -14.477 1 98.56 279 MET B CA 1
ATOM 4714 C C . MET B 1 279 ? -6.348 12.938 -14.867 1 98.56 279 MET B C 1
ATOM 4716 O O . MET B 1 279 ? -7.32 13.086 -14.117 1 98.56 279 MET B O 1
ATOM 4720 N N . GLN B 1 280 ? -6.414 12.305 -15.945 1 97.88 280 GLN B N 1
ATOM 4721 C CA . GLN B 1 280 ? -7.668 11.703 -16.391 1 97.88 280 GLN B CA 1
ATOM 4722 C C . GLN B 1 280 ? -8.102 10.578 -15.461 1 97.88 280 GLN B C 1
ATOM 4724 O O . GLN B 1 280 ? -9.297 10.414 -15.188 1 97.88 280 GLN B O 1
ATOM 4729 N N . LYS B 1 281 ? -7.148 9.758 -15.023 1 97.12 281 LYS B N 1
ATOM 4730 C CA . LYS B 1 281 ? -7.457 8.719 -14.047 1 97.12 281 LYS B CA 1
ATOM 4731 C C . LYS B 1 281 ? -7.996 9.312 -12.75 1 97.12 281 LYS B C 1
ATOM 4733 O O . LYS B 1 281 ? -8.93 8.766 -12.148 1 97.12 281 LYS B O 1
ATOM 4738 N N . ILE B 1 282 ? -7.426 10.398 -12.32 1 98.5 282 ILE B N 1
ATOM 4739 C CA . ILE B 1 282 ? -7.879 11.086 -11.117 1 98.5 282 ILE B CA 1
ATOM 4740 C C . ILE B 1 282 ? -9.297 11.602 -11.32 1 98.5 282 ILE B C 1
ATOM 4742 O O . ILE B 1 282 ? -10.148 11.469 -10.43 1 98.5 282 ILE B O 1
ATOM 4746 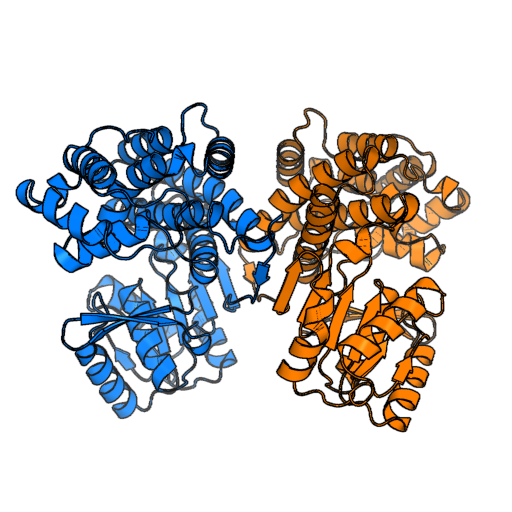N N . GLU B 1 283 ? -9.523 12.227 -12.492 1 98.62 283 GLU B N 1
ATOM 4747 C CA . GLU B 1 283 ? -10.852 12.742 -12.82 1 98.62 283 GLU B CA 1
ATOM 4748 C C . GLU B 1 283 ? -11.898 11.641 -12.75 1 98.62 283 GLU B C 1
ATOM 4750 O O . GLU B 1 283 ? -12.977 11.828 -12.18 1 98.62 283 GLU B O 1
ATOM 4755 N N . ARG B 1 284 ? -11.602 10.461 -13.289 1 96 284 ARG B N 1
ATOM 4756 C CA . ARG B 1 284 ? -12.5 9.312 -13.211 1 96 284 ARG B CA 1
ATOM 4757 C C . ARG B 1 284 ? -12.68 8.859 -11.766 1 96 284 ARG B C 1
ATOM 4759 O O . ARG B 1 284 ? -13.789 8.508 -11.359 1 96 284 ARG B O 1
ATOM 4766 N N . ALA B 1 285 ? -11.633 8.891 -10.977 1 96.62 285 ALA B N 1
ATOM 4767 C CA . ALA B 1 285 ? -11.656 8.422 -9.594 1 96.62 285 ALA B CA 1
ATOM 4768 C C . ALA B 1 285 ? -12.586 9.281 -8.742 1 96.62 285 ALA B C 1
ATOM 4770 O O . ALA B 1 285 ? -13.266 8.766 -7.852 1 96.62 285 ALA B O 1
ATOM 4771 N N . ILE B 1 286 ? -12.664 10.539 -9.031 1 97.75 286 ILE B N 1
ATOM 4772 C CA . ILE B 1 286 ? -13.484 11.398 -8.18 1 97.75 286 ILE B CA 1
ATOM 4773 C C . ILE B 1 286 ? -14.812 11.695 -8.867 1 97.75 286 ILE B C 1
ATOM 4775 O O . ILE B 1 286 ? -15.656 12.414 -8.328 1 97.75 286 ILE B O 1
ATOM 4779 N N . GLY B 1 287 ? -14.992 11.172 -10.047 1 96.31 287 GLY B N 1
ATOM 4780 C CA . GLY B 1 287 ? -16.266 11.258 -10.742 1 96.31 287 GLY B CA 1
ATOM 4781 C C . GLY B 1 287 ? -16.594 12.656 -11.234 1 96.31 287 GLY B C 1
ATOM 4782 O O . GLY B 1 287 ? -17.734 13.109 -11.109 1 96.31 287 GLY B O 1
ATOM 4783 N N . THR B 1 288 ? -15.594 13.32 -11.734 1 97.62 288 THR B N 1
ATOM 4784 C CA . THR B 1 288 ? -15.828 14.68 -12.195 1 97.62 288 THR B CA 1
ATOM 4785 C C . THR B 1 288 ? -15.711 14.773 -13.719 1 97.62 288 THR B C 1
ATOM 4787 O O . THR B 1 288 ? -15.031 13.953 -14.336 1 97.62 288 THR B O 1
ATOM 4790 N N . SER B 1 289 ? -16.375 15.727 -14.312 1 96.88 289 SER B N 1
ATOM 4791 C CA . SER B 1 289 ? -16.266 16.031 -15.734 1 96.88 289 SER B CA 1
ATOM 4792 C C . SER B 1 289 ? -15.328 17.203 -15.969 1 96.88 289 SER B C 1
ATOM 4794 O O . SER B 1 289 ? -14.945 17.484 -17.109 1 96.88 289 SER B O 1
ATOM 4796 N N . GLU B 1 290 ? -14.969 17.844 -14.945 1 97.5 290 GLU B N 1
ATOM 4797 C CA . GLU B 1 290 ? -14.023 18.953 -15.039 1 97.5 290 GLU B CA 1
ATOM 4798 C C . GLU B 1 290 ? -12.586 18.453 -15 1 97.5 290 GLU B C 1
ATOM 4800 O O . GLU B 1 290 ? -12.336 17.281 -14.688 1 97.5 290 GLU B O 1
ATOM 4805 N N . LYS B 1 291 ? -11.703 19.391 -15.43 1 98.38 291 LYS B N 1
ATOM 4806 C CA . LYS B 1 291 ? -10.289 19.062 -15.258 1 98.38 291 LYS B CA 1
ATOM 4807 C C . LYS B 1 291 ? -9.93 18.922 -13.781 1 98.38 291 LYS B C 1
ATOM 4809 O O . LYS B 1 291 ? -10.438 19.656 -12.938 1 98.38 291 LYS B O 1
ATOM 4814 N N . ALA B 1 292 ? -9.055 18 -13.438 1 98.69 292 ALA B N 1
ATOM 4815 C CA . ALA B 1 292 ? -8.742 17.594 -12.07 1 98.69 292 ALA B CA 1
ATOM 4816 C C . ALA B 1 292 ? -8.297 18.797 -11.234 1 98.69 292 ALA B C 1
ATOM 4818 O O . ALA B 1 292 ? -8.75 18.984 -10.102 1 98.69 292 ALA B O 1
ATOM 4819 N N . PRO B 1 293 ? -7.43 19.703 -11.766 1 98.75 293 PRO B N 1
ATOM 4820 C CA . PRO B 1 293 ? -7.02 20.859 -10.969 1 98.75 293 PRO B CA 1
ATOM 4821 C C . PRO B 1 293 ? -8.195 21.734 -10.547 1 98.75 293 PRO B C 1
ATOM 4823 O O . PRO B 1 293 ? -8.281 22.156 -9.391 1 98.75 293 PRO B O 1
ATOM 4826 N N . GLN B 1 294 ? -9.078 21.984 -11.438 1 98.62 294 GLN B N 1
ATOM 4827 C CA . GLN B 1 294 ? -10.266 22.781 -11.133 1 98.62 294 GLN B CA 1
ATOM 4828 C C . GLN B 1 294 ? -11.156 22.078 -10.117 1 98.62 294 GLN B C 1
ATOM 4830 O O . GLN B 1 294 ? -11.672 22.719 -9.195 1 98.62 294 GLN B O 1
ATOM 4835 N N . ALA B 1 295 ? -11.359 20.797 -10.336 1 98.69 295 ALA B N 1
ATOM 4836 C CA . ALA B 1 295 ? -12.188 20.016 -9.414 1 98.69 295 ALA B CA 1
ATOM 4837 C C . ALA B 1 295 ? -11.633 20.094 -7.996 1 98.69 295 ALA B C 1
ATOM 4839 O O . ALA B 1 295 ? -12.391 20.203 -7.031 1 98.69 295 ALA B O 1
ATOM 4840 N N . PHE B 1 296 ? -10.289 20 -7.816 1 98.75 296 PHE B N 1
ATOM 4841 C CA . PHE B 1 296 ? -9.664 20.062 -6.496 1 98.75 296 PHE B CA 1
ATOM 4842 C C . PHE B 1 296 ? -9.766 21.453 -5.91 1 98.75 296 PHE B C 1
ATOM 4844 O O . PHE B 1 296 ? -9.945 21.625 -4.699 1 98.75 296 PHE B O 1
ATOM 4851 N N . TRP B 1 297 ? -9.633 22.453 -6.762 1 98.62 297 TRP B N 1
ATOM 4852 C CA . TRP B 1 297 ? -9.805 23.828 -6.309 1 98.62 297 TRP B CA 1
ATOM 4853 C C . TRP B 1 297 ? -11.211 24.062 -5.781 1 98.62 297 TRP B C 1
ATOM 4855 O O . TRP B 1 297 ? -11.391 24.641 -4.711 1 98.62 297 TRP B O 1
ATOM 4865 N N . ASP B 1 298 ? -12.195 23.609 -6.523 1 98.38 298 ASP B N 1
ATOM 4866 C CA . ASP B 1 298 ? -13.586 23.719 -6.102 1 98.38 298 ASP B CA 1
ATOM 4867 C C . ASP B 1 298 ? -13.844 22.906 -4.832 1 98.38 298 ASP B C 1
ATOM 4869 O O . ASP B 1 298 ? -14.625 23.328 -3.975 1 98.38 298 ASP B O 1
ATOM 4873 N N . PHE B 1 299 ? -13.266 21.766 -4.805 1 98.38 299 PHE B N 1
ATOM 4874 C CA . PHE B 1 299 ? -13.352 20.859 -3.664 1 98.38 299 PHE B CA 1
ATOM 4875 C C . PHE B 1 299 ? -12.875 21.547 -2.391 1 98.38 299 PHE B C 1
ATOM 4877 O O . PHE B 1 299 ? -13.539 21.484 -1.356 1 98.38 299 PHE B O 1
ATOM 4884 N N . GLU B 1 300 ? -11.695 22.266 -2.436 1 98.06 300 GLU B N 1
ATOM 4885 C CA . GLU B 1 300 ? -11.148 23 -1.297 1 98.06 300 GLU B CA 1
ATOM 4886 C C . GLU B 1 300 ? -12.117 24.078 -0.82 1 98.06 300 GLU B C 1
ATOM 4888 O O . GLU B 1 300 ? -12.328 24.234 0.384 1 98.06 300 GLU B O 1
ATOM 4893 N N . LYS B 1 301 ? -12.688 24.766 -1.716 1 97.44 301 LYS B N 1
ATOM 4894 C CA . LYS B 1 301 ? -13.664 25.797 -1.391 1 97.44 301 LYS B CA 1
ATOM 4895 C C . LYS B 1 301 ? -14.898 25.203 -0.72 1 97.44 301 LYS B C 1
ATOM 4897 O O . LYS B 1 301 ? -15.406 25.75 0.263 1 97.44 301 LYS B O 1
ATOM 4902 N N . LYS B 1 302 ? -15.32 24.141 -1.312 1 97.31 302 LYS B N 1
ATOM 4903 C CA . LYS B 1 302 ? -16.484 23.453 -0.769 1 97.31 302 LYS B CA 1
ATOM 4904 C C . LYS B 1 302 ? -16.25 23.031 0.679 1 97.31 302 LYS B C 1
ATOM 4906 O O . LYS B 1 302 ? -17.156 23.109 1.509 1 97.31 302 LYS B O 1
ATOM 4911 N N . LEU B 1 303 ? -15.062 22.609 1.026 1 98.06 303 LEU B N 1
ATOM 4912 C CA . LEU B 1 303 ? -14.734 22.125 2.361 1 98.06 303 LEU B CA 1
ATOM 4913 C C . LEU B 1 303 ? -14.469 23.281 3.314 1 98.06 303 LEU B C 1
ATOM 4915 O O . LEU B 1 303 ? -14.383 23.078 4.527 1 98.06 303 LEU B O 1
ATOM 4919 N N . GLY B 1 304 ? -14.32 24.438 2.754 1 97.12 304 GLY B N 1
ATOM 4920 C CA . GLY B 1 304 ? -14.086 25.625 3.576 1 97.12 304 GLY B CA 1
ATOM 4921 C C . GLY B 1 304 ? -12.648 25.719 4.062 1 97.12 304 GLY B C 1
ATOM 4922 O O . GLY B 1 304 ? -12.398 26.219 5.16 1 97.12 304 GLY B O 1
ATOM 4923 N N . THR B 1 305 ? -11.703 25.203 3.32 1 97.56 305 THR B N 1
ATOM 4924 C CA . THR B 1 305 ? -10.289 25.297 3.656 1 97.56 305 THR B CA 1
ATOM 4925 C C . THR B 1 305 ? -9.68 26.578 3.09 1 97.56 305 THR B C 1
ATOM 4927 O O . THR B 1 305 ? -10.312 27.266 2.293 1 97.56 305 THR B O 1
ATOM 4930 N N . PRO B 1 306 ? -8.492 26.922 3.559 1 96.44 306 PRO B N 1
ATOM 4931 C CA . PRO B 1 306 ? -7.828 28.094 2.957 1 96.44 306 PRO B CA 1
ATOM 4932 C C . PRO B 1 306 ? -7.645 27.938 1.447 1 96.44 306 PRO B C 1
ATOM 4934 O O . PRO B 1 306 ? -7.344 26.844 0.959 1 96.44 306 PRO B O 1
ATOM 4937 N N . THR B 1 307 ? -7.785 29.094 0.757 1 95.19 307 THR B N 1
ATOM 4938 C CA . THR B 1 307 ? -7.793 28.984 -0.699 1 95.19 307 THR B CA 1
ATOM 4939 C C . THR B 1 307 ? -6.703 29.875 -1.309 1 95.19 307 THR B C 1
ATOM 4941 O O . THR B 1 307 ? -6.52 29.875 -2.527 1 95.19 307 THR B O 1
ATOM 4944 N N . SER B 1 308 ? -5.953 30.594 -0.429 1 98.25 308 SER B N 1
ATOM 4945 C CA . SER B 1 308 ? -4.898 31.438 -0.991 1 98.25 308 SER B CA 1
ATOM 4946 C C . SER B 1 308 ? -3.68 31.484 -0.077 1 98.25 308 SER B C 1
ATOM 4948 O O . SER B 1 308 ? -3.809 31.359 1.144 1 98.25 308 SER B O 1
ATOM 4950 N N . LEU B 1 309 ? -2.498 31.641 -0.683 1 98.62 309 LEU B N 1
ATOM 4951 C CA . LEU B 1 309 ? -1.263 31.797 0.075 1 98.62 309 LEU B CA 1
ATOM 4952 C C . LEU B 1 309 ? -1.238 33.125 0.795 1 98.62 309 LEU B C 1
ATOM 4954 O O . LEU B 1 309 ? -0.596 33.281 1.839 1 98.62 309 LEU B O 1
ATOM 4958 N N . LYS B 1 310 ? -1.987 34.094 0.265 1 98.25 310 LYS B N 1
ATOM 4959 C CA . LYS B 1 310 ? -2.137 35.406 0.906 1 98.25 310 LYS B CA 1
ATOM 4960 C C . LYS B 1 310 ? -2.754 35.281 2.295 1 98.25 310 LYS B C 1
ATOM 4962 O O . LYS B 1 310 ? -2.264 35.844 3.26 1 98.25 310 LYS B O 1
ATOM 4967 N N . GLU B 1 311 ? -3.77 34.5 2.375 1 96.94 311 GLU B N 1
ATOM 4968 C CA . GLU B 1 311 ? -4.453 34.281 3.648 1 96.94 311 GLU B CA 1
ATOM 4969 C C . GLU B 1 311 ? -3.559 33.562 4.641 1 96.94 311 GLU B C 1
ATOM 4971 O O . GLU B 1 311 ? -3.762 33.625 5.852 1 96.94 311 GLU B O 1
ATOM 4976 N N . LEU B 1 312 ? -2.578 32.844 4.094 1 97.56 312 LEU B N 1
ATOM 4977 C CA . LEU B 1 312 ? -1.671 32.062 4.953 1 97.56 312 LEU B CA 1
ATOM 4978 C C . LEU B 1 312 ? -0.465 32.938 5.344 1 97.56 312 LEU B C 1
ATOM 4980 O O . LEU B 1 312 ? 0.415 32.469 6.074 1 97.56 312 LEU B O 1
ATOM 4984 N N . GLY B 1 313 ? -0.342 34.156 4.742 1 97.38 313 GLY B N 1
ATOM 4985 C CA . GLY B 1 313 ? 0.649 35.094 5.25 1 97.38 313 GLY B CA 1
ATOM 4986 C C . GLY B 1 313 ? 1.783 35.344 4.273 1 97.38 313 GLY B C 1
ATOM 4987 O O . GLY B 1 313 ? 2.703 36.125 4.57 1 97.38 313 GLY B O 1
ATOM 4988 N N . LEU B 1 314 ? 1.757 34.719 3.154 1 98.19 314 LEU B N 1
ATOM 4989 C CA . LEU B 1 314 ? 2.793 35 2.164 1 98.19 314 LEU B CA 1
ATOM 4990 C C . LEU B 1 314 ? 2.637 36.406 1.583 1 98.19 314 LEU B C 1
ATOM 4992 O O . LEU B 1 314 ? 1.539 36.781 1.182 1 98.19 314 LEU B O 1
ATOM 4996 N N . LYS B 1 315 ? 3.701 37.156 1.546 1 97.88 315 LYS B N 1
ATOM 4997 C CA . LYS B 1 315 ? 3.674 38.5 0.978 1 97.88 315 LYS B CA 1
ATOM 4998 C C . LYS B 1 315 ? 3.854 38.438 -0.538 1 97.88 315 LYS B C 1
ATOM 5000 O O . LYS B 1 315 ? 4.566 37.594 -1.061 1 97.88 315 LYS B O 1
ATOM 5005 N N . LYS B 1 316 ? 3.213 39.344 -1.157 1 97.44 316 LYS B N 1
ATOM 5006 C CA . LYS B 1 316 ? 3.301 39.438 -2.611 1 97.44 316 LYS B CA 1
ATOM 5007 C C . LYS B 1 316 ? 4.75 39.562 -3.068 1 97.44 316 LYS B C 1
ATOM 5009 O O . LYS B 1 316 ? 5.141 38.969 -4.086 1 97.44 316 LYS B O 1
ATOM 5014 N N . GLU B 1 31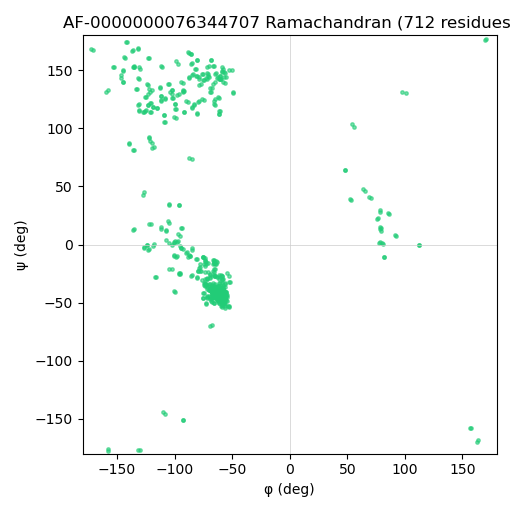7 ? 5.523 40.344 -2.359 1 97.38 317 GLU B N 1
ATOM 5015 C CA . GLU B 1 317 ? 6.914 40.625 -2.715 1 97.38 317 GLU B CA 1
ATOM 5016 C C . GLU B 1 317 ? 7.766 39.344 -2.643 1 97.38 317 GLU B C 1
ATOM 5018 O O . GLU B 1 317 ? 8.867 39.312 -3.197 1 97.38 317 GLU B O 1
ATOM 5023 N N . ASP B 1 318 ? 7.305 38.281 -1.984 1 97.94 318 ASP B N 1
ATOM 5024 C CA . ASP B 1 318 ? 8.062 37.062 -1.799 1 97.94 318 ASP B CA 1
ATOM 5025 C C . ASP B 1 318 ? 7.832 36.094 -2.959 1 97.94 318 ASP B C 1
ATOM 5027 O O . ASP B 1 318 ? 8.539 35.094 -3.094 1 97.94 318 ASP B O 1
ATOM 5031 N N . LEU B 1 319 ? 6.879 36.375 -3.803 1 98.31 319 LEU B N 1
ATOM 5032 C CA . LEU B 1 319 ? 6.48 35.469 -4.867 1 98.31 319 LEU B CA 1
ATOM 5033 C C . LEU B 1 319 ? 7.645 35.188 -5.82 1 98.31 319 LEU B C 1
ATOM 5035 O O . LEU B 1 319 ? 7.891 34.062 -6.203 1 98.31 319 LEU B O 1
ATOM 5039 N N . ALA B 1 320 ? 8.32 36.25 -6.238 1 97.81 320 ALA B N 1
ATOM 5040 C CA . ALA B 1 320 ? 9.445 36.094 -7.16 1 97.81 320 ALA B CA 1
ATOM 5041 C C . ALA B 1 320 ? 10.547 35.219 -6.543 1 97.81 320 ALA B C 1
ATOM 5043 O O . ALA B 1 320 ? 11.109 34.375 -7.215 1 97.81 320 ALA B O 1
ATOM 5044 N N . LYS B 1 321 ? 10.836 35.5 -5.348 1 97.5 321 LYS B N 1
ATOM 5045 C CA . LYS B 1 321 ? 11.852 34.719 -4.645 1 97.5 321 LYS B CA 1
ATOM 5046 C C . LYS B 1 321 ? 11.438 33.25 -4.527 1 97.5 321 LYS B C 1
ATOM 5048 O O . LYS B 1 321 ? 12.266 32.344 -4.684 1 97.5 321 LYS B O 1
ATOM 5053 N N . ALA B 1 322 ? 10.195 33.031 -4.168 1 97.31 322 ALA B N 1
ATOM 5054 C CA . ALA B 1 322 ? 9.672 31.672 -4.094 1 97.31 322 ALA B CA 1
ATOM 5055 C C . ALA B 1 322 ? 9.82 30.953 -5.43 1 97.31 322 ALA B C 1
ATOM 5057 O O . ALA B 1 322 ? 10.234 29.781 -5.477 1 97.31 322 ALA B O 1
ATOM 5058 N N . ALA B 1 323 ? 9.453 31.625 -6.492 1 97.56 323 ALA B N 1
ATOM 5059 C CA . ALA B 1 323 ? 9.586 31.062 -7.832 1 97.56 323 ALA B CA 1
ATOM 5060 C C . ALA B 1 323 ? 11.039 30.734 -8.148 1 97.56 323 ALA B C 1
ATOM 5062 O O . ALA B 1 323 ? 11.344 29.703 -8.758 1 97.56 323 ALA B O 1
ATOM 5063 N N . ASP B 1 324 ? 11.984 31.609 -7.742 1 96.69 324 ASP B N 1
ATOM 5064 C CA . ASP B 1 324 ? 13.414 31.406 -7.941 1 96.69 324 ASP B CA 1
ATOM 5065 C C . ASP B 1 324 ? 13.891 30.156 -7.219 1 96.69 324 ASP B C 1
ATOM 5067 O O . ASP B 1 324 ? 14.594 29.328 -7.801 1 96.69 324 ASP B O 1
ATOM 5071 N N . LEU B 1 325 ? 13.492 30.062 -6.062 1 94.75 325 LEU B N 1
ATOM 5072 C CA . LEU B 1 325 ? 13.906 28.922 -5.242 1 94.75 325 LEU B CA 1
ATOM 5073 C C . LEU B 1 325 ? 13.344 27.625 -5.793 1 94.75 325 LEU B C 1
ATOM 5075 O O . LEU B 1 325 ? 14.055 26.609 -5.863 1 94.75 325 LEU B O 1
ATOM 5079 N N . ALA B 1 326 ? 12.086 27.641 -6.184 1 93.81 326 ALA B N 1
ATOM 5080 C CA . ALA B 1 326 ? 11.398 26.438 -6.645 1 93.81 326 ALA B CA 1
ATOM 5081 C C . ALA B 1 326 ? 11.938 25.969 -7.996 1 93.81 326 ALA B C 1
ATOM 5083 O O . ALA B 1 326 ? 11.836 24.797 -8.344 1 93.81 326 ALA B O 1
ATOM 5084 N N . SER B 1 327 ? 12.43 26.891 -8.766 1 94 327 SER B N 1
ATOM 5085 C CA . SER B 1 327 ? 12.883 26.562 -10.117 1 94 327 SER B CA 1
ATOM 5086 C C . SER B 1 327 ? 14.32 26.047 -10.102 1 94 327 SER B C 1
ATOM 5088 O O . SER B 1 327 ? 14.82 25.562 -11.117 1 94 327 SER B O 1
ATOM 5090 N N . LYS B 1 328 ? 14.891 26.109 -8.836 1 88.06 328 LYS B N 1
ATOM 5091 C CA . LYS B 1 328 ? 16.25 25.609 -8.719 1 88.06 328 LYS B CA 1
ATOM 5092 C C . LYS B 1 328 ? 16.281 24.078 -8.594 1 88.06 328 LYS B C 1
ATOM 5094 O O . LYS B 1 328 ? 15.359 23.484 -8.023 1 88.06 328 LYS B O 1
ATOM 5099 N N . ALA B 1 329 ? 17.266 23.469 -9.016 1 79.75 329 ALA B N 1
ATOM 5100 C CA . ALA B 1 329 ? 17.531 22.031 -8.914 1 79.75 329 ALA B CA 1
ATOM 5101 C C . ALA B 1 329 ? 16.391 21.219 -9.508 1 79.75 329 ALA B C 1
ATOM 5103 O O . ALA B 1 329 ? 15.352 21.016 -8.859 1 79.75 329 ALA B O 1
ATOM 5104 N N . GLN B 1 330 ? 16.562 20.797 -10.578 1 77.88 330 GLN B N 1
ATOM 5105 C CA . GLN B 1 330 ? 15.586 19.969 -11.266 1 77.88 330 GLN B CA 1
ATOM 5106 C C . GLN B 1 330 ? 15.445 18.609 -10.586 1 77.88 330 GLN B C 1
ATOM 5108 O O . GLN B 1 330 ? 16.422 18.062 -10.07 1 77.88 330 GLN B O 1
ATOM 5113 N N . TYR B 1 331 ? 14.258 18.188 -10.406 1 82.81 331 TYR B N 1
ATOM 5114 C CA . TYR B 1 331 ? 13.922 16.859 -9.898 1 82.81 331 TYR B CA 1
ATOM 5115 C C . TYR B 1 331 ? 12.852 16.203 -10.758 1 82.81 331 TYR B C 1
ATOM 5117 O O . TYR B 1 331 ? 12.297 16.828 -11.664 1 82.81 331 TYR B O 1
ATOM 5125 N N . PRO B 1 332 ? 12.648 14.914 -10.539 1 87.06 332 PRO B N 1
ATOM 5126 C CA . PRO B 1 332 ? 11.648 14.234 -11.375 1 87.06 332 PRO B CA 1
ATOM 5127 C C . PRO B 1 332 ? 10.242 14.812 -11.203 1 87.06 332 PRO B C 1
ATOM 5129 O O . PRO B 1 332 ? 9.727 14.867 -10.086 1 87.06 332 PRO B O 1
ATOM 5132 N N . ASN B 1 333 ? 9.766 15.359 -12.07 1 95.38 333 ASN B N 1
ATOM 5133 C CA . ASN B 1 333 ? 8.43 15.922 -12.219 1 95.38 333 ASN B CA 1
ATOM 5134 C C . ASN B 1 333 ? 7.938 15.828 -13.664 1 95.38 333 ASN B C 1
ATOM 5136 O O . ASN B 1 333 ? 8.727 15.93 -14.602 1 95.38 333 ASN B O 1
ATOM 5140 N N . PRO B 1 334 ? 6.676 15.625 -13.844 1 96.75 334 PRO B N 1
ATOM 5141 C CA . PRO B 1 334 ? 6.195 15.445 -15.211 1 96.75 334 PRO B CA 1
ATOM 5142 C C . PRO B 1 334 ? 6.562 16.609 -16.125 1 96.75 334 PRO B C 1
ATOM 5144 O O . PRO B 1 334 ? 7.105 16.406 -17.219 1 96.75 334 PRO B O 1
ATOM 5147 N N . ALA B 1 335 ? 6.254 17.828 -15.688 1 96.88 335 ALA B N 1
ATOM 5148 C CA . ALA B 1 335 ? 6.617 19.016 -16.453 1 96.88 335 ALA B CA 1
ATOM 5149 C C . ALA B 1 335 ? 7.945 19.594 -15.984 1 96.88 335 ALA B C 1
ATOM 5151 O O . ALA B 1 335 ? 8.227 19.609 -14.781 1 96.88 335 ALA B O 1
ATOM 5152 N N . PRO B 1 336 ? 8.805 20.047 -16.922 1 95.31 336 PRO B N 1
ATOM 5153 C CA . PRO B 1 336 ? 10.016 20.75 -16.469 1 95.31 336 PRO B CA 1
ATOM 5154 C C . PRO B 1 336 ? 9.695 21.984 -15.641 1 95.31 336 PRO B C 1
ATOM 5156 O O . PRO B 1 336 ? 8.68 22.656 -15.875 1 95.31 336 PRO B O 1
ATOM 5159 N N . LEU B 1 337 ? 10.57 22.281 -14.727 1 96.06 337 LEU B N 1
ATOM 5160 C CA . LEU B 1 337 ? 10.375 23.469 -13.891 1 96.06 337 LEU B CA 1
ATOM 5161 C C . LEU B 1 337 ? 10.82 24.719 -14.633 1 96.06 337 LEU B C 1
ATOM 5163 O O . LEU B 1 337 ? 11.984 24.859 -15 1 96.06 337 LEU B O 1
ATOM 5167 N N . ASP B 1 338 ? 9.883 25.516 -14.93 1 96.25 338 ASP B N 1
ATOM 5168 C CA . ASP B 1 338 ? 10.086 26.797 -15.602 1 96.25 338 ASP B CA 1
ATOM 5169 C C . ASP B 1 338 ? 9.766 27.969 -14.672 1 96.25 338 ASP B C 1
ATOM 5171 O O . ASP B 1 338 ? 8.648 28.062 -14.156 1 96.25 338 ASP B O 1
ATOM 5175 N N . ARG B 1 339 ? 10.719 28.844 -14.477 1 97.19 339 ARG B N 1
ATOM 5176 C CA . ARG B 1 339 ? 10.602 29.922 -13.484 1 97.19 339 ARG B CA 1
ATOM 5177 C C . ARG B 1 339 ? 9.375 30.781 -13.75 1 97.19 339 ARG B C 1
ATOM 5179 O O . ARG B 1 339 ? 8.641 31.125 -12.828 1 97.19 339 ARG B O 1
ATOM 5186 N N . GLU B 1 340 ? 9.156 31.172 -14.938 1 97.75 340 GLU B N 1
ATOM 5187 C CA . GLU B 1 340 ? 8.039 32.062 -15.266 1 97.75 340 GLU B CA 1
ATOM 5188 C C . GLU B 1 340 ? 6.703 31.344 -15.055 1 97.75 340 GLU B C 1
ATOM 5190 O O . GLU B 1 340 ? 5.734 31.969 -14.602 1 97.75 340 GLU B O 1
ATOM 5195 N N . LYS B 1 341 ? 6.605 30.078 -15.43 1 97.88 341 LYS B N 1
ATOM 5196 C CA . LYS B 1 341 ? 5.395 29.297 -15.18 1 97.88 341 LYS B CA 1
ATOM 5197 C C . LYS B 1 341 ? 5.152 29.125 -13.688 1 97.88 341 LYS B C 1
ATOM 5199 O O . LYS B 1 341 ? 4.008 29.156 -13.227 1 97.88 341 LYS B O 1
ATOM 5204 N N . LEU B 1 342 ? 6.219 28.891 -12.953 1 98.19 342 LEU B N 1
ATOM 5205 C CA . LEU B 1 342 ? 6.109 28.766 -11.5 1 98.19 342 LEU B CA 1
ATOM 5206 C C . LEU B 1 342 ? 5.629 30.062 -10.875 1 98.19 342 LEU B C 1
ATOM 5208 O O . LEU B 1 342 ? 4.836 30.047 -9.93 1 98.19 342 LEU B O 1
ATOM 5212 N N . LEU B 1 343 ? 6.176 31.156 -11.406 1 98.38 343 LEU B N 1
ATOM 5213 C CA . LEU B 1 343 ? 5.711 32.438 -10.906 1 98.38 343 LEU B CA 1
ATOM 5214 C C . LEU B 1 343 ? 4.219 32.625 -11.156 1 98.38 343 LEU B C 1
ATOM 5216 O O . LEU B 1 343 ? 3.486 33.094 -10.281 1 98.38 343 LEU B O 1
ATOM 5220 N N . THR B 1 344 ? 3.785 32.312 -12.328 1 98.5 344 THR B N 1
ATOM 5221 C CA . THR B 1 344 ? 2.367 32.375 -12.664 1 98.5 344 THR B CA 1
ATOM 5222 C C . THR B 1 344 ? 1.543 31.5 -11.727 1 98.5 344 THR B C 1
ATOM 5224 O O . THR B 1 344 ? 0.498 31.922 -11.227 1 98.5 344 THR B O 1
ATOM 5227 N N . LEU B 1 345 ? 1.973 30.266 -11.508 1 98.56 345 LEU B N 1
ATOM 5228 C CA . LEU B 1 345 ? 1.333 29.344 -10.57 1 98.56 345 LEU B CA 1
ATOM 5229 C C . LEU B 1 345 ? 1.216 29.969 -9.188 1 98.56 345 LEU B C 1
ATOM 5231 O O . LEU B 1 345 ? 0.14 29.969 -8.586 1 98.56 345 LEU B O 1
ATOM 5235 N N . LEU B 1 346 ? 2.305 30.531 -8.68 1 98.69 346 LEU B N 1
ATOM 5236 C CA . LEU B 1 346 ? 2.361 31.109 -7.344 1 98.69 346 LEU B CA 1
ATOM 5237 C C . LEU B 1 346 ? 1.467 32.344 -7.246 1 98.69 346 LEU B C 1
ATOM 5239 O O . LEU B 1 346 ? 0.846 32.562 -6.207 1 98.69 346 LEU B O 1
ATOM 5243 N N . GLU B 1 347 ? 1.412 33.125 -8.312 1 98.75 347 GLU B N 1
ATOM 5244 C CA . GLU B 1 347 ? 0.545 34.312 -8.328 1 98.75 347 GLU B CA 1
ATOM 5245 C C . GLU B 1 347 ? -0.924 33.906 -8.227 1 98.75 347 GLU B C 1
ATOM 5247 O O . GLU B 1 347 ? -1.688 34.5 -7.48 1 98.75 347 GLU B O 1
ATOM 5252 N N . ASN B 1 348 ? -1.292 32.906 -8.984 1 98.75 348 ASN B N 1
ATOM 5253 C CA . ASN B 1 348 ? -2.662 32.406 -8.898 1 98.75 348 ASN B CA 1
ATOM 5254 C C . ASN B 1 348 ? -2.971 31.844 -7.512 1 98.75 348 ASN B C 1
ATOM 5256 O O . ASN B 1 348 ? -4.031 32.125 -6.949 1 98.75 348 ASN B O 1
ATOM 5260 N N . ALA B 1 349 ? -2.055 31.047 -6.953 1 98.81 349 ALA B N 1
ATOM 5261 C CA . ALA B 1 349 ? -2.229 30.469 -5.617 1 98.81 349 ALA B CA 1
ATOM 5262 C C . ALA B 1 349 ? -2.299 31.578 -4.559 1 98.81 349 ALA B C 1
ATOM 5264 O O . ALA B 1 349 ? -3.012 31.438 -3.562 1 98.81 349 ALA B O 1
ATOM 5265 N N . TRP B 1 350 ? -1.491 32.625 -4.777 1 98.75 350 TRP B N 1
ATOM 5266 C CA . TRP B 1 350 ? -1.456 33.75 -3.832 1 98.75 350 TRP B CA 1
ATOM 5267 C C . TRP B 1 350 ? -2.789 34.469 -3.811 1 98.75 350 TRP B C 1
ATOM 5269 O O . TRP B 1 350 ? -3.312 34.781 -2.74 1 98.75 350 TRP B O 1
ATOM 5279 N N . GLU B 1 351 ? -3.391 34.75 -4.93 1 98 351 GLU B N 1
ATOM 5280 C CA . GLU B 1 351 ? -4.617 35.531 -5.07 1 98 351 GLU B CA 1
ATOM 5281 C C . GLU B 1 351 ? -5.848 34.688 -4.75 1 98 351 GLU B C 1
ATOM 5283 O O . GLU B 1 351 ? -6.902 35.25 -4.402 1 98 351 GLU B O 1
ATOM 5288 N N . GLY B 1 352 ? -5.734 33.438 -4.863 1 98 352 GLY B N 1
ATOM 5289 C CA . GLY B 1 352 ? -6.887 32.562 -4.727 1 98 352 GLY B CA 1
ATOM 5290 C C . GLY B 1 352 ? -7.66 32.375 -6.023 1 98 352 GLY B C 1
ATOM 5291 O O . GLY B 1 352 ? -8.867 32.156 -6.004 1 98 352 GLY B O 1
ATOM 5292 N N . ASN B 1 353 ? -6.992 32.531 -7.145 1 98.25 353 ASN B N 1
ATOM 5293 C CA . ASN B 1 353 ? -7.57 32.281 -8.461 1 98.25 353 ASN B CA 1
ATOM 5294 C C . ASN B 1 353 ? -7.562 30.797 -8.789 1 98.25 353 ASN B C 1
ATOM 5296 O O . ASN B 1 353 ? -6.828 30.016 -8.18 1 98.25 353 ASN B O 1
ATOM 5300 N N . PRO B 1 354 ? -8.43 30.344 -9.727 1 98.12 354 PRO B N 1
ATOM 5301 C CA . PRO B 1 354 ? -8.352 28.969 -10.188 1 98.12 354 PRO B CA 1
ATOM 5302 C C . PRO B 1 354 ? -6.984 28.609 -10.781 1 98.12 354 PRO B C 1
ATOM 5304 O O . PRO B 1 354 ? -6.285 29.5 -11.289 1 98.12 354 PRO B O 1
ATOM 5307 N N . PRO B 1 355 ? -6.602 27.359 -10.68 1 98.56 355 PRO B N 1
ATOM 5308 C CA . PRO B 1 355 ? -5.32 26.953 -11.258 1 98.56 355 PRO B CA 1
ATOM 5309 C C . PRO B 1 355 ? -5.297 27.078 -12.781 1 98.56 355 PRO B C 1
ATOM 5311 O O . PRO B 1 355 ? -6.297 26.781 -13.445 1 98.56 355 PRO B O 1
ATOM 5314 N N . ALA B 1 356 ? -4.188 27.547 -13.336 1 97.69 356 ALA B N 1
ATOM 5315 C CA . ALA B 1 356 ? -3.977 27.547 -14.781 1 97.69 356 ALA B CA 1
ATOM 5316 C C . ALA B 1 356 ? -3.572 26.156 -15.273 1 97.69 356 ALA B C 1
ATOM 5318 O O . ALA B 1 356 ? -2.824 25.438 -14.594 1 97.69 356 ALA B O 1
ATOM 5319 N N . ILE B 1 357 ? -4.16 25.797 -16.375 1 97.31 357 ILE B N 1
ATOM 5320 C CA . ILE B 1 357 ? -3.717 24.562 -17.016 1 97.31 357 ILE B CA 1
ATOM 5321 C C . ILE B 1 357 ? -2.502 24.844 -17.906 1 97.31 357 ILE B C 1
ATOM 5323 O O . ILE B 1 357 ? -2.561 25.703 -18.797 1 97.31 357 ILE B O 1
ATOM 5327 N N . MET B 1 358 ? -1.456 24.25 -17.578 1 94.44 358 MET B N 1
ATOM 5328 C CA . MET B 1 358 ? -0.213 24.516 -18.297 1 94.44 358 MET B CA 1
ATOM 5329 C C . MET B 1 358 ? 0.263 23.266 -19.031 1 94.44 358 MET B C 1
ATOM 5331 O O . MET B 1 358 ? -0.075 22.141 -18.656 1 94.44 358 MET B O 1
#

Secondary structure (DSSP, 8-state):
---EEE-----EEEEESSGGGGHHHHHHHTT-SSEEEE--SSHHHHHHHHHHHHHH-GGGEEEEE----TT-BHHHHHHHHHHHHHTT--EEEEEESHHHHHHHHHHHHHHT--EEEEESSS--GGG-SEEEEEETTEEEEEE-GGGS-SEEEEEGGGGTT--HHHHHHHHHHHHHHHHHHHT-TT--HHHHHHHHHHHHHHHHHHHHHHH-TT-HHHHHHHHHHHHHHHHHHHHS---HHHHHHHHHHHHH---HHHHHHHHHHHHHHHHTTTTHHHHHHHHHHHT-SS-HHHHHHHHHHHHT----TTTTT--GGGHHHHHHHHTSS--S-SS---HHHHHHHHHHHHHTPPPPP-/---EEE-----EEEEESSGGGGHHHHHHHTT-SSEEEE--SSHHHHHHHHHHHHHH-GGGEEEEE----TT-BHHHHHHHHHHHHHTT--EEEEEESHHHHHHHHHHHHHHT--EEEEESSS--GGG-SEEEEEETTEEEEEE-GGGS-SEEEEEGGGGTT--HHHHHHHHHHHHHHHHHHHT-TT--HHHHHHHHHHHHHHHHHHHHHHH-TT-HHHHHHHHHHHHHHHHHHHHS---HHHHHHHHHHHHH---HHHHHHHHHHHHHHHHTTTTHHHHHHHHHHHT-SS-HHHHHHHHHHHHT----TTTTT--GGGHHHHHHHHTSS--S-SS---HHHHHHHHHHHHHTPPPPP-

Nearest PDB structures (foldseek):
  3iv7-assembly1_B  TM=9.528E-01  e=8.488E-33  Corynebacterium glutamicum
  3ox4-assembly2_C  TM=9.367E-01  e=2.059E-23  Zymomonas mobilis
  3bfj-assembly1_A  TM=9.405E-01  e=4.897E-23  Klebsiella pneumoniae
  4fr2-assembly1_A-2  TM=9.346E-01  e=3.366E-21  Oenococcus oeni ATCC BAA-1163
  6jkp-assembly1_A  TM=9.136E-01  e=1.826E-21  Bifidobacterium catenulatum PV20-2